Protein AF-0000000087149958 (afdb_homodimer)

Foldseek 3Di:
DDPPCVVPPVVPPVVCQVVVLVVCLVCQQVPFASQPDVPDDDPVCRNQPFAAELQPRHGDGGLQRLQQLQVCVVVVPQASYKYAQVSCVVQVKGQDPPDFFTKDKDKDWDQPDPPVPPVPPDPDDDVPVPPRRDIDIDMDMGTMDHCVRMPDGDPSSVPPRSHPPPVRHDPSSNVSSNVSNVVRVVVVVVVVD/DDPPCVVPPVVPPVVVLVVVLVVCQVCQQVPFAPQPDVPDDDPVCRNQPFAAELQPRHGDGGLQRLQQLQVCVVVVPQASYKYAQVSQVVQVKGQDPPDFFTKDKDKDWDQPDPPVPPVPPDPDDDVPVPPRRDIDIDMDMGTMDHCVRMPDGDPSSVPPRSHPPPVRHDPSSNVSSNVSNVVRVVVVVVPPD

Structure (mmCIF, N/CA/C/O backbone):
data_AF-0000000087149958-model_v1
#
loop_
_entity.id
_entity.type
_entity.pdbx_description
1 polymer 'DNA primase TraC'
#
loop_
_atom_site.group_PDB
_atom_site.id
_atom_site.type_symbol
_atom_site.label_atom_id
_atom_site.label_alt_id
_atom_site.label_comp_id
_atom_site.label_asym_id
_atom_site.label_entity_id
_atom_site.label_seq_id
_atom_site.pdbx_PDB_ins_code
_atom_site.Cartn_x
_atom_site.Cartn_y
_atom_site.Cartn_z
_atom_site.occupancy
_atom_site.B_iso_or_equiv
_atom_site.auth_seq_id
_atom_site.auth_comp_id
_atom_site.auth_asym_id
_atom_site.auth_atom_id
_atom_site.pdbx_PDB_model_num
ATOM 1 N N . MET A 1 1 ? -24.531 -36.5 31.828 1 30.78 1 MET A N 1
ATOM 2 C CA . MET A 1 1 ? -23.641 -35.406 32.219 1 30.78 1 MET A CA 1
ATOM 3 C C . MET A 1 1 ? -22.906 -34.844 31 1 30.78 1 MET A C 1
ATOM 5 O O . MET A 1 1 ? -22.047 -35.5 30.422 1 30.78 1 MET A O 1
ATOM 9 N N . SER A 1 2 ? -23.609 -33.938 30.047 1 30.09 2 SER A N 1
ATOM 10 C CA . SER A 1 2 ? -23.469 -33.531 28.656 1 30.09 2 SER A CA 1
ATOM 11 C C . SER A 1 2 ? -22.359 -32.5 28.5 1 30.09 2 SER A C 1
ATOM 13 O O . SER A 1 2 ? -22.359 -31.469 29.188 1 30.09 2 SER A O 1
ATOM 15 N N . CYS A 1 3 ? -21.078 -32.969 28.344 1 29.97 3 CYS A N 1
ATOM 16 C CA . CYS A 1 3 ? -19.891 -32.125 28.203 1 29.97 3 CYS A CA 1
ATOM 17 C C . CYS A 1 3 ? -20.094 -31.062 27.125 1 29.97 3 CYS A C 1
ATOM 19 O O . CYS A 1 3 ? -20.188 -31.391 25.938 1 29.97 3 CYS A O 1
ATOM 21 N N . ARG A 1 4 ? -20.797 -29.906 27.484 1 29.08 4 ARG A N 1
ATOM 22 C CA . ARG A 1 4 ? -21 -28.734 26.641 1 29.08 4 ARG A CA 1
ATOM 23 C C . ARG A 1 4 ? -19.656 -28.203 26.109 1 29.08 4 ARG A C 1
ATOM 25 O O . ARG A 1 4 ? -18.812 -27.75 26.875 1 29.08 4 ARG A O 1
ATOM 32 N N . GLN A 1 5 ? -19.141 -28.859 25.047 1 29 5 GLN A N 1
ATOM 33 C CA . GLN A 1 5 ? -17.938 -28.406 24.344 1 29 5 GLN A CA 1
ATOM 34 C C . GLN A 1 5 ? -18.031 -26.922 23.984 1 29 5 GLN A C 1
ATOM 36 O O . GLN A 1 5 ? -18.859 -26.531 23.172 1 29 5 GLN A O 1
ATOM 41 N N . THR A 1 6 ? -17.984 -25.969 25.016 1 30.03 6 THR A N 1
ATOM 42 C CA . THR A 1 6 ? -17.891 -24.516 24.969 1 30.03 6 THR A CA 1
ATOM 43 C C . THR A 1 6 ? -16.797 -24.078 24.016 1 30.03 6 THR A C 1
ATOM 45 O O . THR A 1 6 ? -16.391 -22.906 24.031 1 30.03 6 THR A O 1
ATOM 48 N N . HIS A 1 7 ? -16.156 -25.109 23.375 1 30.44 7 HIS A N 1
ATOM 49 C CA . HIS A 1 7 ? -14.922 -24.656 22.75 1 30.44 7 HIS A CA 1
ATOM 50 C C . HIS A 1 7 ? -15.195 -23.578 21.703 1 30.44 7 HIS A C 1
ATOM 52 O O . HIS A 1 7 ? -14.258 -23.047 21.094 1 30.44 7 HIS A O 1
ATOM 58 N N . SER A 1 8 ? -16.484 -23.625 21.125 1 30.33 8 SER A N 1
ATOM 59 C CA . SER A 1 8 ? -16.625 -23.141 19.75 1 30.33 8 SER A CA 1
ATOM 60 C C . SER A 1 8 ? -16.609 -21.609 19.688 1 30.33 8 SER A C 1
ATOM 62 O O . SER A 1 8 ? -16.656 -21.031 18.609 1 30.33 8 SER A O 1
ATOM 64 N N . ALA A 1 9 ? -17.031 -20.891 20.797 1 29.3 9 ALA A N 1
ATOM 65 C CA . ALA A 1 9 ? -17.359 -19.469 20.688 1 29.3 9 ALA A CA 1
ATOM 66 C C . ALA A 1 9 ? -16.109 -18.641 20.375 1 29.3 9 ALA A C 1
ATOM 68 O O . ALA A 1 9 ? -16.203 -17.594 19.75 1 29.3 9 ALA A O 1
ATOM 69 N N . ASP A 1 10 ? -15.141 -18.812 21.234 1 30.42 10 ASP A N 1
ATOM 70 C CA . ASP A 1 10 ? -13.992 -17.922 21.328 1 30.42 10 ASP A CA 1
ATOM 71 C C . ASP A 1 10 ? -13.219 -17.859 20.016 1 30.42 10 ASP A C 1
ATOM 73 O O . ASP A 1 10 ? -12.312 -17.047 19.859 1 30.42 10 ASP A O 1
ATOM 77 N N . LYS A 1 11 ? -13.227 -18.938 19.203 1 32.25 11 LYS A N 1
ATOM 78 C CA . LYS A 1 11 ? -12.57 -19.125 17.922 1 32.25 11 LYS A CA 1
ATOM 79 C C . LYS A 1 11 ? -13.07 -18.109 16.891 1 32.25 11 LYS A C 1
ATOM 81 O O . LYS A 1 11 ? -12.523 -18.016 15.789 1 32.25 11 LYS A O 1
ATOM 86 N N . SER A 1 12 ? -14.289 -17.594 17.031 1 29.42 12 SER A N 1
ATOM 87 C CA . SER A 1 12 ? -15.078 -16.828 16.062 1 29.42 12 SER A CA 1
ATOM 88 C C . SER A 1 12 ? -14.477 -15.453 15.82 1 29.42 12 SER A C 1
ATOM 90 O O . SER A 1 12 ? -14.445 -14.977 14.688 1 29.42 12 SER A O 1
ATOM 92 N N . ARG A 1 13 ? -14.422 -14.688 16.938 1 29.5 13 ARG A N 1
ATOM 93 C CA . ARG A 1 13 ? -14.188 -13.242 16.859 1 29.5 13 ARG A CA 1
ATOM 94 C C . ARG A 1 13 ? -12.781 -12.938 16.375 1 29.5 13 ARG A C 1
ATOM 96 O O . ARG A 1 13 ? -12.469 -11.797 16.031 1 29.5 13 ARG A O 1
ATOM 103 N N . ALA A 1 14 ? -11.828 -13.68 16.844 1 29.73 14 ALA A N 1
ATOM 104 C CA . ALA A 1 14 ? -10.414 -13.367 16.656 1 29.73 14 ALA A CA 1
ATOM 105 C C . ALA A 1 14 ? -10.047 -13.43 15.172 1 29.73 14 ALA A C 1
ATOM 107 O O . ALA A 1 14 ? -8.922 -13.078 14.789 1 29.73 14 ALA A O 1
ATOM 108 N N . THR A 1 15 ? -10.648 -14.227 14.273 1 33.66 15 THR A N 1
ATOM 109 C CA . THR A 1 15 ? -10.391 -14.547 12.875 1 33.66 15 THR A CA 1
ATOM 110 C C . THR A 1 15 ? -10.523 -13.305 12 1 33.66 15 THR A C 1
ATOM 112 O O . THR A 1 15 ? -10.047 -13.281 10.859 1 33.66 15 THR A O 1
ATOM 115 N N . LEU A 1 16 ? -11.422 -12.367 12.305 1 34.59 16 LEU A N 1
ATOM 116 C CA . LEU A 1 16 ? -11.828 -11.133 11.641 1 34.59 16 LEU A CA 1
ATOM 117 C C . LEU A 1 16 ? -10.703 -10.102 11.664 1 34.59 16 LEU A C 1
ATOM 119 O O . LEU A 1 16 ? -10.523 -9.344 10.703 1 34.59 16 LEU A O 1
ATOM 123 N N . TYR A 1 17 ? -9.969 -10.156 12.695 1 37.31 17 TYR A N 1
ATOM 124 C CA . TYR A 1 17 ? -8.984 -9.125 13.008 1 37.31 17 TYR A CA 1
ATOM 125 C C . TYR A 1 17 ? -7.824 -9.156 12.023 1 37.31 17 TYR A C 1
ATOM 127 O O . TYR A 1 17 ? -7.332 -8.109 11.602 1 37.31 17 TYR A O 1
ATOM 135 N N . GLU A 1 18 ? -7.148 -10.398 11.797 1 47.53 18 GLU A N 1
ATOM 136 C CA . GLU A 1 18 ? -5.914 -10.57 11.039 1 47.53 18 GLU A CA 1
ATOM 137 C C . GLU A 1 18 ? -6.129 -10.266 9.562 1 47.53 18 GLU A C 1
ATOM 139 O O . GLU A 1 18 ? -5.305 -9.594 8.938 1 47.53 18 GLU A O 1
ATOM 144 N N . ASP A 1 1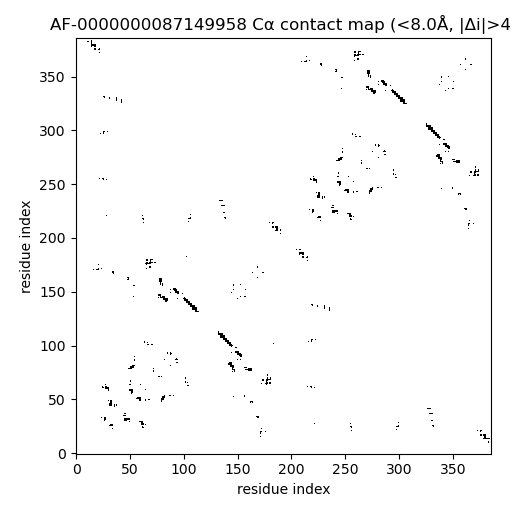9 ? -7.383 -10.641 8.938 1 61.59 19 ASP A N 1
ATOM 145 C CA . ASP A 1 19 ? -7.883 -10.219 7.637 1 61.59 19 ASP A CA 1
ATOM 146 C C . ASP A 1 19 ? -8.219 -8.734 7.637 1 61.59 19 ASP A C 1
ATOM 148 O O . ASP A 1 19 ? -8.047 -8.047 6.621 1 61.59 19 ASP A O 1
ATOM 152 N N . VAL A 1 20 ? -8.141 -8.43 8.852 1 73.38 20 VAL A N 1
ATOM 153 C CA . VAL A 1 20 ? -8.633 -7.062 8.914 1 73.38 20 VAL A CA 1
ATOM 154 C C . VAL A 1 20 ? -7.504 -6.086 8.602 1 73.38 20 VAL A C 1
ATOM 156 O O . VAL A 1 20 ? -7.699 -5.113 7.867 1 73.38 20 VAL A O 1
ATOM 159 N N . THR A 1 21 ? -6.289 -6.586 9.117 1 79.56 21 THR A N 1
ATOM 160 C CA . THR A 1 21 ? -5.16 -5.695 8.883 1 79.56 21 THR A CA 1
ATOM 161 C C . THR A 1 21 ? -4.812 -5.641 7.395 1 79.56 21 THR A C 1
ATOM 163 O O . THR A 1 21 ? -4.605 -4.559 6.84 1 79.56 21 THR A O 1
ATOM 166 N N . VAL A 1 22 ? -4.812 -6.762 6.855 1 81.75 22 VAL A N 1
ATOM 167 C CA . VAL A 1 22 ? -4.504 -6.84 5.434 1 81.75 22 VAL A CA 1
ATOM 168 C C . VAL A 1 22 ? -5.578 -6.117 4.629 1 81.75 22 VAL A C 1
ATOM 170 O O . VAL A 1 22 ? -5.273 -5.395 3.676 1 81.75 22 VAL A O 1
ATOM 173 N N . ARG A 1 23 ? -6.766 -6.273 5.055 1 83.19 23 ARG A N 1
ATOM 174 C CA . ARG A 1 23 ? -7.871 -5.598 4.383 1 83.19 23 ARG A CA 1
ATOM 175 C C . ARG A 1 23 ? -7.746 -4.082 4.512 1 83.19 23 ARG A C 1
ATOM 177 O O . ARG A 1 23 ? -7.918 -3.354 3.533 1 83.19 23 ARG A O 1
ATOM 184 N N . ILE A 1 24 ? -7.438 -3.654 5.676 1 83.94 24 ILE A N 1
ATOM 185 C CA . ILE A 1 24 ? -7.293 -2.227 5.934 1 83.94 24 ILE A CA 1
ATOM 186 C C . ILE A 1 24 ? -6.176 -1.652 5.066 1 83.94 24 ILE A C 1
ATOM 188 O O . ILE A 1 24 ? -6.352 -0.61 4.43 1 83.94 24 ILE A O 1
ATOM 192 N N . ILE A 1 25 ? -5.109 -2.355 5.055 1 86.88 25 ILE A N 1
ATOM 193 C CA . ILE A 1 25 ? -3.967 -1.879 4.285 1 86.88 25 ILE A CA 1
ATOM 194 C C . ILE A 1 25 ? -4.324 -1.844 2.801 1 86.88 25 ILE A C 1
ATOM 196 O O . ILE A 1 25 ? -4.02 -0.873 2.105 1 86.88 25 ILE A O 1
ATOM 200 N N . CYS A 1 26 ? -4.988 -2.84 2.373 1 86.44 26 CYS A N 1
ATOM 201 C CA . CYS A 1 26 ? -5.418 -2.873 0.979 1 86.44 26 CYS A CA 1
ATOM 202 C C . CYS A 1 26 ? -6.324 -1.687 0.659 1 86.44 26 CYS A C 1
ATOM 204 O O . CYS A 1 26 ? -6.16 -1.038 -0.375 1 86.44 26 CYS A O 1
ATOM 206 N N . GLU A 1 27 ? -7.23 -1.441 1.469 1 85.94 27 GLU A N 1
ATOM 207 C CA . GLU A 1 27 ? -8.148 -0.328 1.266 1 85.94 27 GLU A CA 1
ATOM 208 C C . GLU A 1 27 ? -7.414 1.008 1.275 1 85.94 27 GLU A C 1
ATOM 210 O O . GLU A 1 27 ? -7.617 1.843 0.392 1 85.94 27 GLU A O 1
ATOM 215 N N . LEU A 1 28 ? -6.52 1.175 2.17 1 86.56 28 LEU A N 1
ATOM 216 C CA . LEU A 1 28 ? -5.789 2.432 2.285 1 86.56 28 LEU A CA 1
ATOM 217 C C . LEU A 1 28 ? -4.887 2.646 1.074 1 86.56 28 LEU A C 1
ATOM 219 O O . LEU A 1 28 ? -4.727 3.777 0.609 1 86.56 28 LEU A O 1
ATOM 223 N N . GLU A 1 29 ? -4.289 1.562 0.607 1 87.31 29 GLU A N 1
ATOM 224 C CA . GLU A 1 29 ? -3.465 1.654 -0.593 1 87.31 29 GLU A CA 1
ATOM 225 C C . GLU A 1 29 ? -4.258 2.223 -1.766 1 87.31 29 GLU A C 1
ATOM 227 O O . GLU A 1 29 ? -3.697 2.895 -2.635 1 87.31 29 GLU A O 1
ATOM 232 N N . GLN A 1 30 ? -5.496 1.973 -1.716 1 81.06 30 GLN A N 1
ATOM 233 C CA . GLN A 1 30 ? -6.348 2.387 -2.826 1 81.06 30 GLN A CA 1
ATOM 234 C C . GLN A 1 30 ? -7.094 3.676 -2.496 1 81.06 30 GLN A C 1
ATOM 236 O O . GLN A 1 30 ? -8.016 4.062 -3.211 1 81.06 30 GLN A O 1
ATOM 241 N N . GLY A 1 31 ? -6.754 4.207 -1.377 1 78.69 31 GLY A N 1
ATOM 242 C CA . GLY A 1 31 ? -7.375 5.461 -0.977 1 78.69 31 GLY A CA 1
ATOM 243 C C . GLY A 1 31 ? -8.797 5.289 -0.484 1 78.69 31 GLY A C 1
ATOM 244 O O . GLY A 1 31 ? -9.609 6.211 -0.582 1 78.69 31 GLY A O 1
ATOM 245 N N . ILE A 1 32 ? -9.148 4.125 -0.085 1 77.19 32 ILE A N 1
ATOM 246 C CA . ILE A 1 32 ? -10.477 3.84 0.452 1 77.19 32 ILE A CA 1
ATOM 247 C C . I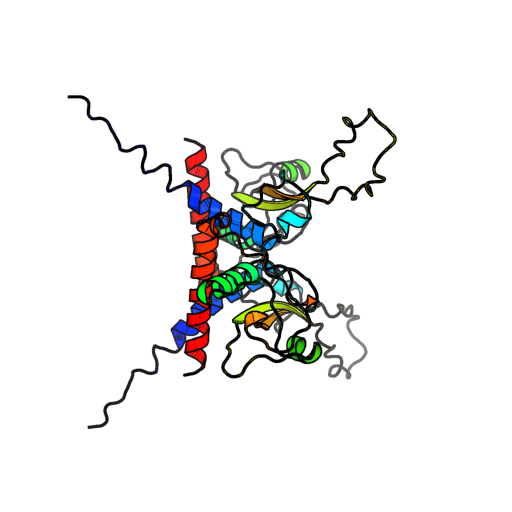LE A 1 32 ? -10.422 3.83 1.979 1 77.19 32 ILE A C 1
ATOM 249 O O . ILE A 1 32 ? -9.547 3.195 2.57 1 77.19 32 ILE A O 1
ATOM 253 N N . VAL A 1 33 ? -11.375 4.605 2.602 1 75.5 33 VAL A N 1
ATOM 254 C CA . VAL A 1 33 ? -11.445 4.602 4.059 1 75.5 33 VAL A CA 1
ATOM 255 C C . VAL A 1 33 ? -12.141 3.332 4.543 1 75.5 33 VAL A C 1
ATOM 257 O O . VAL A 1 33 ? -13.273 3.051 4.152 1 75.5 33 VAL A O 1
ATOM 260 N N . PRO A 1 34 ? -11.5 2.57 5.348 1 72.44 34 PRO A N 1
ATOM 261 C CA . PRO A 1 34 ? -11.984 1.238 5.719 1 72.44 34 PRO A CA 1
ATOM 262 C C . PRO A 1 34 ? -13.32 1.283 6.461 1 72.44 34 PRO A C 1
ATOM 264 O O . PRO A 1 34 ? -14.039 0.278 6.512 1 72.44 34 PRO A O 1
ATOM 267 N N . TRP A 1 35 ? -13.75 2.26 7.082 1 68.88 35 TRP A N 1
ATOM 268 C CA . TRP A 1 35 ? -14.953 2.223 7.906 1 68.88 35 TRP A CA 1
ATOM 269 C C . TRP A 1 35 ? -16.094 2.986 7.238 1 68.88 35 TRP A C 1
ATOM 271 O O . TRP A 1 35 ? -17.188 3.086 7.789 1 68.88 35 TRP A O 1
ATOM 281 N N . VAL A 1 36 ? -15.93 3.545 6.227 1 60.5 36 VAL A N 1
ATOM 282 C CA . VAL A 1 36 ? -17.031 4.215 5.543 1 60.5 36 VAL A CA 1
ATOM 283 C C . VAL A 1 36 ? -17.719 3.234 4.598 1 60.5 36 VAL A C 1
ATOM 285 O O . VAL A 1 36 ? -17.062 2.574 3.789 1 60.5 36 VAL A O 1
ATOM 288 N N . ARG A 1 37 ? -18.781 2.605 5.152 1 54.12 37 ARG A N 1
ATOM 289 C CA . ARG A 1 37 ? -19.531 1.752 4.246 1 54.12 37 ARG A CA 1
ATOM 290 C C . ARG A 1 37 ? -19.984 2.525 3.01 1 54.12 37 ARG A C 1
ATOM 292 O O . ARG A 1 37 ? -20.469 3.648 3.117 1 54.12 37 ARG A O 1
ATOM 299 N N . PRO A 1 38 ? -19.516 1.938 1.794 1 50.22 38 PRO A N 1
ATOM 300 C CA . PRO A 1 38 ? -19.828 2.602 0.526 1 50.22 38 PRO A CA 1
ATOM 301 C C . PRO A 1 38 ? -21.281 3.051 0.44 1 50.22 38 PRO A C 1
ATOM 303 O O . PRO A 1 38 ? -21.609 3.939 -0.35 1 50.22 38 PRO A O 1
ATOM 306 N N . TRP A 1 39 ? -22.141 2.148 0.9 1 45.81 39 TRP A N 1
ATOM 307 C CA . TRP A 1 39 ? -23.516 2.412 0.518 1 45.81 39 TRP A CA 1
ATOM 308 C C . TRP A 1 39 ? -24.047 3.664 1.212 1 45.81 39 TRP A C 1
ATOM 310 O O . TRP A 1 39 ? -25.188 4.07 0.989 1 45.81 39 TRP A O 1
ATOM 320 N N . GLY A 1 40 ? -23.344 3.959 2.271 1 44.5 40 GLY A N 1
ATOM 321 C CA . GLY A 1 40 ? -24.016 5.125 2.816 1 44.5 40 GLY A CA 1
ATOM 322 C C . GLY A 1 40 ? -23.984 6.32 1.881 1 44.5 40 GLY A C 1
ATOM 323 O O . GLY A 1 40 ? -23.391 6.262 0.808 1 44.5 40 GLY A O 1
ATOM 324 N N . SER A 1 41 ? -24.406 7.617 2.35 1 42.59 41 SER A N 1
ATOM 325 C CA . SER A 1 41 ? -24.703 8.812 1.565 1 42.59 41 SER A CA 1
ATOM 326 C C . SER A 1 41 ? -23.562 9.156 0.624 1 42.59 41 SER A C 1
ATOM 328 O O . SER A 1 41 ? -22.484 8.562 0.709 1 42.59 41 SER A O 1
ATOM 330 N N . GLY A 1 42 ? -23.375 10.477 0.103 1 39.28 42 GLY A N 1
ATOM 331 C CA . GLY A 1 42 ? -22.672 11.164 -0.977 1 39.28 42 GLY A CA 1
ATOM 332 C C . GLY A 1 42 ? -21.188 10.93 -0.975 1 39.28 42 GLY A C 1
ATOM 333 O O . GLY A 1 42 ? -20.609 10.516 0.039 1 39.28 42 GLY A O 1
ATOM 334 N N . LYS A 1 43 ? -20.531 10.547 -2.23 1 45.53 43 LYS A N 1
ATOM 335 C CA . LYS A 1 43 ? -19.125 10.508 -2.609 1 45.53 43 LYS A CA 1
ATOM 336 C C . LYS A 1 43 ? -18.266 11.273 -1.607 1 45.53 43 LYS A C 1
ATOM 338 O O . LYS A 1 43 ? -17.094 10.922 -1.385 1 45.53 43 LYS A O 1
ATOM 343 N N . GLU A 1 44 ? -18.703 12.406 -1.284 1 45.59 44 GLU A N 1
ATOM 344 C CA . GLU A 1 44 ? -18 13.352 -0.425 1 45.59 44 GLU A CA 1
ATOM 345 C C . GLU A 1 44 ? -17.672 12.727 0.93 1 45.59 44 GLU A C 1
ATOM 347 O O . GLU A 1 44 ? -16.75 13.164 1.613 1 45.59 44 GLU A O 1
ATOM 352 N N . GLU A 1 45 ? -18.281 11.562 1.13 1 47.06 45 GLU A N 1
ATOM 353 C CA . GLU A 1 45 ? -18.141 11.047 2.488 1 47.06 45 GLU A CA 1
ATOM 354 C C . GLU A 1 45 ? -16.953 10.086 2.594 1 47.06 45 GLU A C 1
ATOM 356 O O . GLU A 1 45 ? -16.391 9.906 3.672 1 47.06 45 GLU A O 1
ATOM 361 N N . SER A 1 46 ? -16.656 9.359 1.415 1 49.34 46 SER A N 1
ATOM 362 C CA . SER A 1 46 ? -15.578 8.375 1.512 1 49.34 46 SER A CA 1
ATOM 363 C C . SER A 1 46 ? -14.234 9.047 1.76 1 49.34 46 SER A C 1
ATOM 365 O O . SER A 1 46 ? -13.336 8.453 2.363 1 49.34 46 SER A O 1
ATOM 367 N N . ALA A 1 47 ? -14.086 10.203 1.081 1 53.91 47 ALA A N 1
ATOM 368 C CA . ALA A 1 47 ? -12.836 10.938 1.245 1 53.91 47 ALA A CA 1
ATOM 369 C C . ALA A 1 47 ? -12.805 11.68 2.58 1 53.91 47 ALA A C 1
ATOM 371 O O . ALA A 1 47 ? -11.82 12.336 2.91 1 53.91 47 ALA A O 1
ATOM 372 N N . ILE A 1 48 ? -13.945 11.406 3.215 1 58.34 48 ILE A N 1
ATOM 373 C CA . ILE A 1 48 ? -13.984 12.094 4.504 1 58.34 48 ILE A CA 1
ATOM 374 C C . ILE A 1 48 ? -13.055 11.398 5.488 1 58.34 48 ILE A C 1
ATOM 376 O O . ILE A 1 48 ? -13.125 10.18 5.668 1 58.34 48 ILE A O 1
ATOM 380 N N . GLY A 1 49 ? -11.914 12.008 5.668 1 73.25 49 GLY A N 1
ATOM 381 C CA . GLY A 1 49 ? -11.094 11.555 6.781 1 73.25 49 GLY A CA 1
ATOM 382 C C . GLY A 1 49 ? -9.68 11.172 6.367 1 73.25 49 GLY A C 1
ATOM 383 O O . GLY A 1 49 ? -8.844 10.859 7.219 1 73.25 49 GLY A O 1
ATOM 384 N N . LEU A 1 50 ? -9.453 11.219 5.023 1 84.69 50 LEU A N 1
ATOM 385 C CA . LEU A 1 50 ? -8.086 10.914 4.617 1 84.69 50 LEU A CA 1
ATOM 386 C C . LEU A 1 50 ? -7.211 12.156 4.66 1 84.69 50 LEU A C 1
ATOM 388 O O . LEU A 1 50 ? -7.676 13.258 4.355 1 84.69 50 LEU A O 1
ATOM 392 N N . PRO A 1 51 ? -5.961 11.938 5.039 1 91.25 51 PRO A N 1
ATOM 393 C CA . PRO A 1 51 ? -5.051 13.078 4.93 1 91.25 51 PRO A CA 1
ATOM 394 C C . PRO A 1 51 ? -4.91 13.586 3.498 1 91.25 51 PRO A C 1
ATOM 396 O O . PRO A 1 51 ? -4.906 12.797 2.555 1 91.25 51 PRO A O 1
ATOM 399 N N . ARG A 1 52 ? -4.824 14.945 3.422 1 92.38 52 ARG A N 1
ATOM 400 C CA . ARG A 1 52 ? -4.73 15.602 2.121 1 92.38 52 ARG A CA 1
ATOM 401 C C . ARG A 1 52 ? -3.672 16.703 2.135 1 92.38 52 ARG A C 1
ATOM 403 O O . ARG A 1 52 ? -3.395 17.281 3.182 1 92.38 52 ARG A O 1
ATOM 410 N N . ASN A 1 53 ? -3.16 16.844 0.978 1 94.38 53 ASN A N 1
ATOM 411 C CA . ASN A 1 53 ? -2.309 18.016 0.81 1 94.38 53 ASN A CA 1
ATOM 412 C C . ASN A 1 53 ? -3.133 19.297 0.697 1 94.38 53 ASN A C 1
ATOM 414 O O . ASN A 1 53 ? -4.008 19.406 -0.166 1 94.38 53 ASN A O 1
ATOM 418 N N . ALA A 1 54 ? -2.863 20.234 1.478 1 93.69 54 ALA A N 1
ATOM 419 C CA . ALA A 1 54 ? -3.664 21.453 1.553 1 93.69 54 ALA A CA 1
ATOM 420 C C . ALA A 1 54 ? -3.432 22.344 0.331 1 93.69 54 ALA A C 1
ATOM 422 O O . ALA A 1 54 ? -4.312 23.109 -0.062 1 93.69 54 ALA A O 1
ATOM 423 N N . ALA A 1 55 ? -2.266 22.312 -0.219 1 93.94 55 ALA A N 1
ATOM 424 C CA . ALA A 1 55 ? -1.937 23.156 -1.36 1 93.94 55 ALA A CA 1
ATOM 425 C C . ALA A 1 55 ? -2.562 22.625 -2.645 1 93.94 55 ALA A C 1
ATOM 427 O O . ALA A 1 55 ? -3.061 23.391 -3.469 1 93.94 55 ALA A O 1
ATOM 428 N N . THR A 1 56 ? -2.629 21.297 -2.797 1 92.12 56 THR A N 1
ATOM 429 C CA . THR A 1 56 ? -3.059 20.703 -4.059 1 92.12 56 THR A CA 1
ATOM 430 C C . THR A 1 56 ? -4.441 20.078 -3.918 1 92.12 56 THR A C 1
ATOM 432 O O . THR A 1 56 ? -5.121 19.828 -4.918 1 92.12 56 THR A O 1
ATOM 435 N N . GLY A 1 57 ? -4.832 19.703 -2.707 1 89.5 57 GLY A N 1
ATOM 436 C CA . GLY A 1 57 ? -6.09 19.016 -2.471 1 89.5 57 GLY A CA 1
ATOM 437 C C . GLY A 1 57 ? -5.996 17.516 -2.662 1 89.5 57 GLY A C 1
ATOM 438 O O . GLY A 1 57 ? -6.953 16.781 -2.396 1 89.5 57 GLY A O 1
ATOM 439 N N . ARG A 1 58 ? -4.863 17.016 -3.031 1 88.94 58 ARG A N 1
ATOM 440 C CA . ARG A 1 58 ? -4.691 15.594 -3.322 1 88.94 58 ARG A CA 1
ATOM 441 C C . ARG A 1 58 ? -4.652 14.773 -2.037 1 88.94 58 ARG A C 1
ATOM 443 O O . ARG A 1 58 ? -4.023 15.172 -1.056 1 88.94 58 ARG A O 1
ATOM 450 N N . SER A 1 59 ? -5.316 13.602 -2.049 1 89.5 59 SER A N 1
ATOM 451 C CA . SER A 1 59 ? -5.281 12.68 -0.914 1 89.5 59 SER A CA 1
ATOM 452 C C . SER A 1 59 ? -3.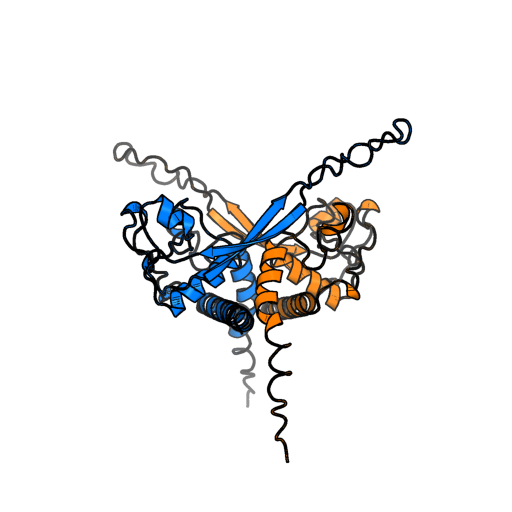984 11.883 -0.891 1 89.5 59 SER A C 1
ATOM 454 O O . SER A 1 59 ? -3.469 11.492 -1.941 1 89.5 59 SER A O 1
ATOM 456 N N . TYR A 1 60 ? -3.531 11.703 0.305 1 91.12 60 TYR A N 1
ATOM 457 C CA . TYR A 1 60 ? -2.414 10.781 0.463 1 91.12 60 TYR A CA 1
ATOM 458 C C . TYR A 1 60 ? -2.887 9.336 0.382 1 91.12 60 TYR A C 1
ATOM 460 O O . TYR A 1 60 ? -4.078 9.055 0.539 1 91.12 60 TYR A O 1
ATOM 468 N N . SER A 1 61 ? -2 8.398 0.123 1 86.88 61 SER A N 1
ATOM 469 C CA . SER A 1 61 ? -2.393 7 -0.041 1 86.88 61 SER A CA 1
ATOM 470 C C . SER A 1 61 ? -1.412 6.066 0.661 1 86.88 61 SER A C 1
ATOM 472 O O . SER A 1 61 ? -0.321 6.484 1.054 1 86.88 61 SER A O 1
ATOM 474 N N . GLY A 1 62 ? -1.948 4.855 0.882 1 88.06 62 GLY A N 1
ATOM 475 C CA . GLY A 1 62 ? -1.098 3.781 1.364 1 88.06 62 GLY A CA 1
ATOM 476 C C . GLY A 1 62 ? -0.526 4.047 2.744 1 88.06 62 GLY A C 1
ATOM 477 O O . GLY A 1 62 ? -1.244 4.48 3.646 1 88.06 62 GLY A O 1
ATOM 478 N N . ILE A 1 63 ? 0.779 3.814 2.807 1 89.94 63 ILE A N 1
ATOM 479 C CA . ILE A 1 63 ? 1.457 3.877 4.098 1 89.94 63 ILE A CA 1
ATOM 480 C C . ILE A 1 63 ? 1.497 5.32 4.59 1 89.94 63 ILE A C 1
ATOM 482 O O . ILE A 1 63 ? 1.545 5.57 5.797 1 89.94 63 ILE A O 1
ATOM 486 N N . ASN A 1 64 ? 1.465 6.242 3.672 1 92.12 64 ASN A N 1
ATOM 487 C CA . ASN A 1 64 ? 1.476 7.648 4.062 1 92.12 64 ASN A CA 1
ATOM 488 C C . ASN A 1 64 ? 0.264 8 4.922 1 92.12 64 ASN A C 1
ATOM 490 O O . ASN A 1 64 ? 0.358 8.836 5.82 1 92.12 64 ASN A O 1
ATOM 494 N N . ILE A 1 65 ? -0.872 7.398 4.648 1 91.12 65 ILE A N 1
ATOM 495 C CA . ILE A 1 65 ? -2.072 7.633 5.445 1 91.12 65 ILE A CA 1
ATOM 496 C C . ILE A 1 65 ? -1.821 7.211 6.891 1 91.12 65 ILE A C 1
ATOM 498 O O . ILE A 1 65 ? -2.131 7.953 7.824 1 91.12 65 ILE A O 1
ATOM 502 N N . LEU A 1 66 ? -1.24 6.074 7.078 1 88.62 66 LEU A N 1
ATOM 503 C CA . LEU A 1 66 ? -0.978 5.562 8.422 1 88.62 66 LEU A CA 1
ATOM 504 C C . LEU A 1 66 ? 0.022 6.449 9.156 1 88.62 66 LEU A C 1
ATOM 506 O O . LEU A 1 66 ? -0.149 6.734 10.344 1 88.62 66 LEU A O 1
ATOM 510 N N . ILE A 1 67 ? 1.04 6.918 8.492 1 90.88 67 ILE A N 1
ATOM 511 C CA . ILE A 1 67 ? 2.033 7.809 9.078 1 90.88 67 ILE A CA 1
ATOM 512 C C . ILE A 1 67 ? 1.359 9.102 9.547 1 90.88 67 ILE A C 1
ATOM 514 O O . ILE A 1 67 ? 1.524 9.516 10.695 1 90.88 67 ILE A O 1
ATOM 518 N N . LEU A 1 68 ? 0.59 9.625 8.695 1 93.12 68 LEU A N 1
ATOM 519 C CA . LEU A 1 68 ? -0.008 10.93 8.961 1 93.12 68 LEU A CA 1
ATOM 520 C C . LEU A 1 68 ? -1.096 10.82 10.023 1 93.12 68 LEU A C 1
ATOM 522 O O . LEU A 1 68 ? -1.233 11.703 10.875 1 93.12 68 LEU A O 1
ATOM 526 N N . TRP A 1 69 ? -1.89 9.766 9.969 1 89.19 69 TRP A N 1
ATOM 527 C CA . TRP A 1 69 ? -2.855 9.516 11.031 1 89.19 69 TRP A CA 1
ATOM 528 C C . TRP A 1 69 ? -2.152 9.352 12.375 1 89.19 69 TRP A C 1
ATOM 530 O O . TRP A 1 69 ? -2.604 9.891 13.391 1 89.19 69 TRP A O 1
ATOM 540 N N . GLY A 1 70 ? -1.073 8.594 12.391 1 89.06 70 GLY A N 1
ATOM 541 C CA . GLY A 1 70 ? -0.311 8.445 13.617 1 89.06 70 GLY A CA 1
ATOM 542 C C . GLY A 1 70 ? 0.133 9.766 14.211 1 89.06 70 GLY A C 1
ATOM 543 O O . GLY A 1 70 ? -0.016 10 15.414 1 89.06 70 GLY A O 1
ATOM 544 N N . ARG A 1 71 ? 0.703 10.562 13.359 1 91.56 71 ARG A N 1
ATOM 545 C CA . ARG A 1 71 ? 1.151 11.883 13.805 1 91.56 71 ARG A CA 1
ATOM 546 C C . ARG A 1 71 ? -0.027 12.734 14.25 1 91.56 71 ARG A C 1
ATOM 548 O O . ARG A 1 71 ? 0.068 13.461 15.242 1 91.56 71 ARG A O 1
ATOM 555 N N . LEU A 1 72 ? -1.047 12.68 13.484 1 91.12 72 LEU A N 1
ATOM 556 C CA . LEU A 1 72 ? -2.254 13.43 13.82 1 91.12 72 LEU A CA 1
ATOM 557 C C . LEU A 1 72 ? -2.758 13.062 15.211 1 91.12 72 LEU A C 1
ATOM 559 O O . LEU A 1 72 ? -3.039 13.945 16.031 1 91.12 72 LEU A O 1
ATOM 563 N N . PHE A 1 73 ? -2.811 11.805 15.531 1 85.38 73 PHE A N 1
ATOM 564 C CA . PHE A 1 73 ? -3.295 11.32 16.828 1 85.38 73 PHE A CA 1
ATOM 565 C C . PHE A 1 73 ? -2.312 11.664 17.938 1 85.38 73 PHE A C 1
ATOM 567 O O . PHE A 1 73 ? -2.721 12.094 19.016 1 85.38 73 PHE A O 1
ATOM 574 N N . ASP A 1 74 ? -1.173 11.438 17.641 1 88.56 74 ASP A N 1
ATOM 575 C CA . ASP A 1 74 ? -0.126 11.68 18.625 1 88.56 74 ASP A CA 1
ATOM 576 C C . ASP A 1 74 ? -0.099 13.141 19.062 1 88.56 74 ASP A C 1
ATOM 578 O O . ASP A 1 74 ? 0.044 13.445 20.25 1 88.56 74 ASP A O 1
ATOM 582 N N . ALA A 1 75 ? -0.261 14.07 18.094 1 92 75 ALA A N 1
ATOM 583 C CA . ALA A 1 75 ? -0.142 15.5 18.375 1 92 75 ALA A CA 1
ATOM 584 C C . ALA A 1 75 ? -1.507 16.125 18.672 1 92 75 ALA A C 1
ATOM 586 O O . ALA A 1 75 ? -1.592 17.25 19.156 1 92 75 ALA A O 1
ATOM 587 N N . GLY A 1 76 ? -2.58 15.422 18.297 1 89.44 76 GLY A N 1
ATOM 588 C CA . GLY A 1 76 ? -3.924 15.938 18.5 1 89.44 76 GLY A CA 1
ATOM 589 C C . GLY A 1 76 ? -4.289 17.062 17.547 1 89.44 76 GLY A C 1
ATOM 590 O O . GLY A 1 76 ? -4.902 18.047 17.938 1 89.44 76 GLY A O 1
ATOM 591 N N . TYR A 1 77 ? -3.883 16.906 16.312 1 91 77 TYR A N 1
ATOM 592 C CA . TYR A 1 77 ? -4.195 17.938 15.328 1 91 77 TYR A CA 1
ATOM 593 C C . TYR A 1 77 ? -5.668 17.891 14.945 1 91 77 TYR A C 1
ATOM 595 O O . TYR A 1 77 ? -6.258 16.828 14.82 1 91 77 TYR A O 1
ATOM 603 N N . PRO A 1 78 ? -6.258 19.047 14.57 1 86.69 78 PRO A N 1
ATOM 604 C CA . PRO A 1 78 ? -7.695 19.109 14.289 1 86.69 78 PRO A CA 1
ATOM 605 C C . PRO A 1 78 ? -8.016 18.844 12.82 1 86.69 78 PRO A C 1
ATOM 607 O O . PRO A 1 78 ? -9.18 18.641 12.461 1 86.69 78 PRO A O 1
ATOM 610 N N . SER A 1 79 ? -7.004 18.922 12.008 1 87.75 79 SER A N 1
ATOM 611 C CA . SER A 1 79 ? -7.242 18.859 10.57 1 87.75 79 SER A CA 1
ATOM 612 C C . SER A 1 79 ? -6.395 17.766 9.914 1 87.75 79 SER A C 1
ATOM 614 O O . SER A 1 79 ? -5.301 17.453 10.391 1 87.75 79 SER A O 1
ATOM 616 N N . GLN A 1 80 ? -6.926 17.25 8.773 1 90.56 80 GLN A N 1
ATOM 617 C CA . GLN A 1 80 ? -6.215 16.25 7.996 1 90.56 80 GLN A CA 1
ATOM 618 C C . GLN A 1 80 ? -5.414 16.891 6.867 1 90.56 80 GLN A C 1
ATOM 620 O O . GLN A 1 80 ? -5.07 16.219 5.887 1 90.56 80 GLN A O 1
ATOM 625 N N . HIS A 1 81 ? -5.172 18.141 6.992 1 93.44 81 HIS A N 1
ATOM 626 C CA . HIS A 1 81 ? -4.504 18.875 5.926 1 93.44 81 HIS A CA 1
ATOM 627 C C . HIS A 1 81 ? -3.023 19.078 6.227 1 93.44 81 HIS A C 1
ATOM 629 O O . HIS A 1 81 ? -2.662 19.5 7.324 1 93.44 81 HIS A O 1
ATOM 635 N N . TRP A 1 82 ? -2.25 18.75 5.246 1 96.31 82 TRP A N 1
ATOM 636 C CA . TRP A 1 82 ? -0.797 18.766 5.375 1 96.31 82 TRP A CA 1
ATOM 637 C C . TRP A 1 82 ? -0.16 19.547 4.227 1 96.31 82 TRP A C 1
ATOM 639 O O . TRP A 1 82 ? -0.764 19.688 3.16 1 96.31 82 TRP A O 1
ATOM 649 N N . LEU A 1 83 ? 1.046 20.031 4.438 1 96.88 83 LEU A N 1
ATOM 650 C CA . LEU A 1 83 ? 1.786 20.703 3.377 1 96.88 83 LEU A CA 1
ATOM 651 C C . LEU A 1 83 ? 3.285 20.688 3.658 1 96.88 83 LEU A C 1
ATOM 653 O O . LEU A 1 83 ? 3.703 20.453 4.797 1 96.88 83 LEU A O 1
ATOM 657 N N . THR A 1 84 ? 4.074 20.797 2.604 1 97.38 84 THR A N 1
ATOM 658 C CA . THR A 1 84 ? 5.512 20.953 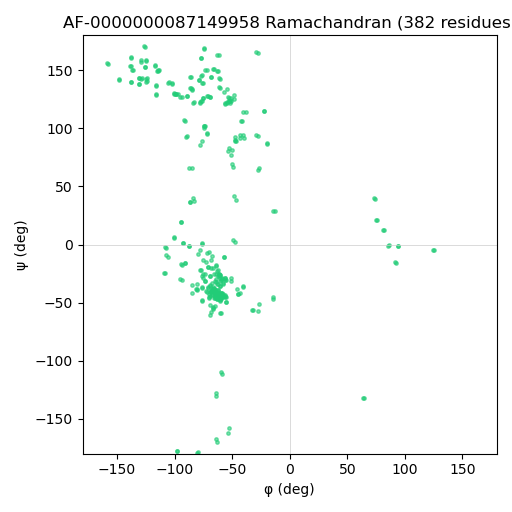2.793 1 97.38 84 THR A CA 1
ATOM 659 C C . THR A 1 84 ? 5.84 22.359 3.273 1 97.38 84 THR A C 1
ATOM 661 O O . THR A 1 84 ? 4.996 23.266 3.215 1 97.38 84 THR A O 1
ATOM 664 N N . PHE A 1 85 ? 7.133 22.531 3.715 1 98 85 PHE A N 1
ATOM 665 C CA . PHE A 1 85 ? 7.59 23.859 4.129 1 98 85 PHE A CA 1
ATOM 666 C C . PHE A 1 85 ? 7.473 24.859 2.984 1 98 85 PHE A C 1
ATOM 668 O O . PHE A 1 85 ? 6.965 25.969 3.17 1 98 85 PHE A O 1
ATOM 675 N N . ARG A 1 86 ? 7.871 24.406 1.802 1 97.69 86 ARG A N 1
ATOM 676 C CA . ARG A 1 86 ? 7.836 25.266 0.622 1 97.69 86 ARG A CA 1
ATOM 677 C C . ARG A 1 86 ? 6.402 25.641 0.252 1 97.69 86 ARG A C 1
ATOM 679 O O . ARG A 1 86 ? 6.129 26.766 -0.141 1 97.69 86 ARG A O 1
ATOM 686 N N . GLN A 1 87 ? 5.531 24.719 0.354 1 97.12 87 GLN A N 1
ATOM 687 C CA . GLN A 1 87 ? 4.133 24.969 0.036 1 97.12 87 GLN A CA 1
ATOM 688 C C . GLN A 1 87 ? 3.521 25.984 1 1 97.12 87 GLN A C 1
ATOM 690 O O . GLN A 1 87 ? 2.76 26.859 0.588 1 97.12 87 GLN A O 1
ATOM 695 N N . ALA A 1 88 ? 3.834 25.844 2.324 1 97.56 88 ALA A N 1
ATOM 696 C CA . ALA A 1 88 ? 3.359 26.828 3.299 1 97.56 88 ALA A CA 1
ATOM 697 C C . ALA A 1 88 ? 3.834 28.234 2.938 1 97.56 88 ALA A C 1
ATOM 699 O O . ALA A 1 88 ? 3.043 29.172 2.932 1 97.56 88 ALA A O 1
ATOM 700 N N . ALA A 1 89 ? 5.074 28.312 2.594 1 97.75 89 ALA A N 1
ATOM 701 C CA . ALA A 1 89 ? 5.656 29.609 2.219 1 97.75 89 ALA A CA 1
ATOM 702 C C . ALA A 1 89 ? 5 30.156 0.958 1 97.75 89 ALA A C 1
ATOM 704 O O . ALA A 1 89 ? 4.656 31.344 0.898 1 97.75 89 ALA A O 1
ATOM 705 N N . ALA A 1 90 ? 4.816 29.328 -0.019 1 97.62 90 ALA A N 1
ATOM 706 C CA . ALA A 1 90 ? 4.23 29.734 -1.294 1 97.62 90 ALA A CA 1
ATOM 707 C C . ALA A 1 90 ? 2.803 30.25 -1.103 1 97.62 90 ALA A C 1
ATOM 709 O O . ALA A 1 90 ? 2.338 31.109 -1.854 1 97.62 90 ALA A O 1
ATOM 710 N N . LEU A 1 91 ? 2.146 29.828 -0.098 1 96.38 91 LEU A N 1
ATOM 711 C CA . LEU A 1 91 ? 0.766 30.219 0.176 1 96.38 91 LEU A CA 1
ATOM 712 C C . LEU A 1 91 ? 0.716 31.438 1.102 1 96.38 91 LEU A C 1
ATOM 714 O O . LEU A 1 91 ? -0.365 31.859 1.508 1 96.38 91 LEU A O 1
ATOM 718 N N . GLY A 1 92 ? 1.946 31.953 1.479 1 96.62 92 GLY A N 1
ATOM 719 C CA . GLY A 1 92 ? 2.023 33.156 2.301 1 96.62 92 GLY A CA 1
ATOM 720 C C . GLY A 1 92 ? 2.125 32.844 3.783 1 96.62 92 GLY A C 1
ATOM 721 O O . GLY A 1 92 ? 2.127 33.781 4.609 1 96.62 92 GLY A O 1
ATOM 722 N N . GLY A 1 93 ? 2.105 31.562 4.113 1 97.69 93 GLY A N 1
ATOM 723 C CA . GLY A 1 93 ? 2.236 31.156 5.504 1 97.69 93 GLY A CA 1
ATOM 724 C C . GLY A 1 93 ? 3.648 30.75 5.879 1 97.69 93 GLY A C 1
ATOM 725 O O . GLY A 1 93 ? 4.582 30.938 5.098 1 97.69 93 GLY A O 1
ATOM 726 N N . THR A 1 94 ? 3.74 30.328 7.176 1 97.56 94 THR A N 1
ATOM 727 C CA . THR A 1 94 ? 5.031 29.859 7.668 1 97.56 94 THR A CA 1
ATOM 728 C C . THR A 1 94 ? 4.852 28.766 8.719 1 97.56 94 THR A C 1
ATOM 730 O O . THR A 1 94 ? 3.92 28.812 9.523 1 97.56 94 THR A O 1
ATOM 733 N N . VAL A 1 95 ? 5.781 27.75 8.641 1 98.19 95 VAL A N 1
ATOM 734 C CA . VAL A 1 95 ? 5.84 26.781 9.727 1 98.19 95 VAL A CA 1
ATOM 735 C C . VAL A 1 95 ? 6.426 27.438 10.977 1 98.19 95 VAL A C 1
ATOM 737 O O . VAL A 1 95 ? 7.48 28.078 10.914 1 98.19 95 VAL A O 1
ATOM 740 N N . ARG A 1 96 ? 5.762 27.328 12.055 1 98.25 96 ARG A N 1
ATOM 741 C CA . ARG A 1 96 ? 6.227 27.984 13.273 1 98.25 96 ARG A CA 1
ATOM 742 C C . ARG A 1 96 ? 7.582 27.422 13.703 1 98.25 96 ARG A C 1
ATOM 744 O O . ARG A 1 96 ? 7.844 26.234 13.555 1 98.25 96 ARG A O 1
ATOM 751 N N . LYS A 1 97 ? 8.32 28.266 14.312 1 97.06 97 LYS A N 1
ATOM 752 C CA . LYS A 1 97 ? 9.633 27.875 14.812 1 97.06 97 LYS A CA 1
ATOM 753 C C . LYS A 1 97 ? 9.523 26.75 15.836 1 97.06 97 LYS A C 1
ATOM 755 O O . LYS A 1 97 ? 8.656 26.781 16.703 1 97.06 97 LYS A O 1
ATOM 760 N N . GLY A 1 98 ? 10.359 25.75 15.727 1 96.62 98 GLY A N 1
ATOM 761 C CA . GLY A 1 98 ? 10.406 24.656 16.688 1 96.62 98 GLY A CA 1
ATOM 762 C C . GLY A 1 98 ? 9.516 23.484 16.312 1 96.62 98 GLY A C 1
ATOM 763 O O . GLY A 1 98 ? 9.602 22.422 16.922 1 96.62 98 GLY A O 1
ATOM 764 N N . GLU A 1 99 ? 8.633 23.781 15.383 1 97.56 99 GLU A N 1
ATOM 765 C CA . GLU A 1 99 ? 7.77 22.703 14.922 1 97.56 99 GLU A CA 1
ATOM 766 C C . GLU A 1 99 ? 8.562 21.656 14.148 1 97.56 99 GLU A C 1
ATOM 768 O O . GLU A 1 99 ? 9.477 22 13.398 1 97.56 99 GLU A O 1
ATOM 773 N N . HIS A 1 100 ? 8.164 20.344 14.32 1 95.38 100 HIS A N 1
ATOM 774 C CA . HIS A 1 100 ? 8.797 19.234 13.617 1 95.38 100 HIS A CA 1
ATOM 775 C C . HIS A 1 100 ? 7.812 18.531 12.672 1 95.38 100 HIS A C 1
ATOM 777 O O . HIS A 1 100 ? 6.695 18.203 13.07 1 95.38 100 HIS A O 1
ATOM 783 N N . GLY A 1 101 ? 8.234 18.406 11.539 1 95.81 101 GLY A N 1
ATOM 784 C CA . GLY A 1 101 ? 7.422 17.719 10.555 1 95.81 101 GLY A CA 1
ATOM 785 C C . GLY A 1 101 ? 7.496 16.219 10.664 1 95.81 101 GLY A C 1
ATOM 786 O O . GLY A 1 101 ? 8.148 15.68 11.562 1 95.81 101 GLY A O 1
ATOM 787 N N . VAL A 1 102 ? 6.785 15.586 9.766 1 92.81 102 VAL A N 1
ATOM 788 C CA . VAL A 1 102 ? 6.82 14.125 9.68 1 92.81 102 VAL A CA 1
ATOM 789 C C . VAL A 1 102 ? 7.203 13.703 8.266 1 92.81 102 VAL A C 1
ATOM 791 O O . VAL A 1 102 ? 6.777 14.328 7.285 1 92.81 102 VAL A O 1
ATOM 794 N N . GLY A 1 103 ? 7.969 12.664 8.188 1 91.56 103 GLY A N 1
ATOM 795 C CA . GLY A 1 103 ? 8.438 12.18 6.898 1 91.56 103 GLY A CA 1
ATOM 796 C C . GLY A 1 103 ? 7.453 11.242 6.227 1 91.56 103 GLY A C 1
ATOM 797 O O . GLY A 1 103 ? 6.891 10.352 6.871 1 91.56 103 GLY A O 1
ATOM 798 N N . ILE A 1 104 ? 7.234 11.469 4.91 1 91.56 104 ILE A N 1
ATOM 799 C CA . ILE A 1 104 ? 6.453 10.562 4.074 1 91.56 104 ILE A CA 1
ATOM 800 C C . ILE A 1 104 ? 7.27 10.156 2.848 1 91.56 104 ILE A C 1
ATOM 802 O O . ILE A 1 104 ? 8.391 10.641 2.654 1 91.56 104 ILE A O 1
ATOM 806 N N . CYS A 1 105 ? 6.742 9.172 2.109 1 88.31 105 CYS A N 1
ATOM 807 C CA . CYS A 1 105 ? 7.523 8.672 0.986 1 88.31 105 CYS A CA 1
ATOM 808 C C . CYS A 1 105 ? 6.68 8.617 -0.284 1 88.31 105 CYS A C 1
ATOM 810 O O . CYS A 1 105 ? 5.48 8.352 -0.228 1 88.31 105 CYS A O 1
ATOM 812 N N . TYR A 1 106 ? 7.344 8.93 -1.371 1 84.69 106 TYR A N 1
ATOM 813 C CA . TYR A 1 106 ? 6.742 8.852 -2.697 1 84.69 106 TYR A CA 1
ATOM 814 C C . TYR A 1 106 ? 7.715 8.25 -3.703 1 84.69 106 TYR A C 1
ATOM 816 O O . TYR A 1 106 ? 8.922 8.508 -3.648 1 84.69 106 TYR A O 1
ATOM 824 N N . ALA A 1 107 ? 7.062 7.383 -4.566 1 76.62 107 ALA A N 1
ATOM 825 C CA . ALA A 1 107 ? 7.883 6.891 -5.672 1 76.62 107 ALA A CA 1
ATOM 826 C C . ALA A 1 107 ? 8.039 7.953 -6.758 1 76.62 107 ALA A C 1
ATOM 828 O O . ALA A 1 107 ? 7.047 8.547 -7.199 1 76.62 107 ALA A O 1
ATOM 829 N N . ASP A 1 108 ? 9.172 8.266 -7.059 1 75.94 108 ASP A N 1
ATOM 830 C CA . ASP A 1 108 ? 9.5 9.164 -8.164 1 75.94 108 ASP A CA 1
ATOM 831 C C . ASP A 1 108 ? 10.258 8.422 -9.266 1 75.94 108 ASP A C 1
ATOM 833 O O . ASP A 1 108 ? 10.719 7.301 -9.062 1 75.94 108 ASP A O 1
ATOM 837 N N . ARG A 1 109 ? 10.039 8.922 -10.438 1 74.88 109 ARG A N 1
ATOM 838 C CA . ARG A 1 109 ? 10.734 8.328 -11.57 1 74.88 109 ARG A CA 1
ATOM 839 C C . ARG A 1 109 ? 11.688 9.328 -12.219 1 74.88 109 ARG A C 1
ATOM 841 O O . ARG A 1 109 ? 11.422 10.531 -12.227 1 74.88 109 ARG A O 1
ATOM 848 N N . PHE A 1 110 ? 12.906 8.812 -12.555 1 74.12 110 PHE A N 1
ATOM 849 C CA . PHE A 1 110 ? 13.812 9.641 -13.336 1 74.12 110 PHE A CA 1
ATOM 850 C C . PHE A 1 110 ? 14.359 8.867 -14.531 1 74.12 110 PHE A C 1
ATOM 852 O O . PHE A 1 110 ? 14.43 7.637 -14.492 1 74.12 110 PHE A O 1
ATOM 859 N N . VAL A 1 111 ? 14.406 9.57 -15.617 1 71.69 111 VAL A N 1
ATOM 860 C CA . VAL A 1 111 ? 15.047 8.984 -16.797 1 71.69 111 VAL A CA 1
ATOM 861 C C . VAL A 1 111 ? 16.531 9.352 -16.812 1 71.69 111 VAL A C 1
ATOM 863 O O . VAL A 1 111 ? 16.875 10.523 -16.938 1 71.69 111 VAL A O 1
ATOM 866 N N . PRO A 1 112 ? 17.297 8.266 -16.484 1 66.19 112 PRO A N 1
ATOM 867 C CA . PRO A 1 112 ? 18.719 8.602 -16.516 1 66.19 112 PRO A CA 1
ATOM 868 C C . PRO A 1 112 ? 19.141 9.242 -17.844 1 66.19 112 PRO A C 1
ATOM 870 O O . PRO A 1 112 ? 18.625 8.883 -18.891 1 66.19 112 PRO A O 1
ATOM 873 N N . LYS A 1 113 ? 19.688 10.414 -17.672 1 60.06 113 LYS A N 1
ATOM 874 C CA . LYS A 1 113 ? 20.219 11.078 -18.859 1 60.06 113 LYS A CA 1
ATOM 875 C C . LYS A 1 113 ? 21.141 10.148 -19.641 1 60.06 113 LYS A C 1
ATOM 877 O O . LYS A 1 113 ? 21.766 9.25 -19.062 1 60.06 113 LYS A O 1
ATOM 882 N N . ASP A 1 114 ? 20.953 9.938 -20.844 1 53.25 114 ASP A N 1
ATOM 883 C CA . ASP A 1 114 ? 21.828 9.242 -21.781 1 53.25 114 ASP A CA 1
ATOM 884 C C . ASP A 1 114 ? 23.297 9.391 -21.375 1 53.25 114 ASP A C 1
ATOM 886 O O . ASP A 1 114 ? 23.781 10.508 -21.188 1 53.25 114 ASP A O 1
ATOM 890 N N . ARG A 1 115 ? 23.844 8.445 -20.641 1 48.78 115 ARG A N 1
ATOM 891 C CA . ARG A 1 115 ? 25.281 8.492 -20.828 1 48.78 115 ARG A CA 1
ATOM 892 C C . ARG A 1 115 ? 25.641 8.594 -22.312 1 48.78 115 ARG A C 1
ATOM 894 O O . ARG A 1 115 ? 25.828 7.578 -22.984 1 48.78 115 ARG A O 1
ATOM 901 N N . ARG A 1 116 ? 24.828 9.383 -23.078 1 42.22 116 ARG A N 1
ATOM 902 C CA . ARG A 1 116 ? 25.312 9.5 -24.453 1 42.22 116 ARG A CA 1
ATOM 903 C C . ARG A 1 116 ? 26.781 9.914 -24.484 1 42.22 116 ARG A C 1
ATOM 905 O O . ARG A 1 116 ? 27.406 9.922 -25.547 1 42.22 116 ARG A O 1
ATOM 912 N N . THR A 1 117 ? 27.219 10.742 -23.422 1 41.34 117 THR A N 1
ATOM 913 C CA . THR A 1 117 ? 28.422 11.422 -23.906 1 41.34 117 THR A CA 1
ATOM 914 C C . THR A 1 117 ? 29.516 10.414 -24.219 1 41.34 117 THR A C 1
ATOM 916 O O . THR A 1 117 ? 30.422 10.703 -25 1 41.34 117 THR A O 1
ATOM 919 N N . GLN A 1 118 ? 29.75 9.336 -23.391 1 39.25 118 GLN A N 1
ATOM 920 C CA . GLN A 1 118 ? 31.125 8.906 -23.625 1 39.25 118 GLN A CA 1
ATOM 921 C C . GLN A 1 118 ? 31.234 8.109 -24.922 1 39.25 118 GLN A C 1
ATOM 923 O O . GLN A 1 118 ? 32.344 7.691 -25.297 1 39.25 118 GLN A O 1
ATOM 928 N N . SER A 1 119 ? 30.062 7.488 -25.469 1 39.12 119 SER A N 1
ATOM 929 C CA . SER A 1 119 ? 30.531 6.734 -26.625 1 39.12 119 SER A CA 1
ATOM 930 C C . SER A 1 119 ? 30.656 7.629 -27.859 1 39.12 119 SER A C 1
ATOM 932 O O . SER A 1 119 ? 29.719 7.746 -28.641 1 39.12 119 SER A O 1
ATOM 934 N N . GLN A 1 120 ? 31.078 8.875 -27.828 1 38.62 120 GLN A N 1
ATOM 935 C CA . GLN A 1 120 ? 31.438 9.5 -29.094 1 38.62 120 GLN A CA 1
ATOM 936 C C . GLN A 1 120 ? 32.25 8.562 -29.969 1 38.62 120 GLN A C 1
ATOM 938 O O . GLN A 1 120 ? 32.562 8.867 -31.125 1 38.62 120 GLN A O 1
ATOM 943 N N . GLY A 1 121 ? 33.25 7.773 -29.359 1 36.81 121 GLY A N 1
ATOM 944 C CA . GLY A 1 121 ? 34.156 7.367 -30.422 1 36.81 121 GLY A CA 1
ATOM 945 C C . GLY A 1 121 ? 33.469 6.57 -31.516 1 36.81 121 GLY A C 1
ATOM 946 O O . GLY A 1 121 ? 33.406 6.996 -32.656 1 36.81 121 GLY A O 1
ATOM 947 N N . ASN A 1 122 ? 33.719 5.145 -31.703 1 36.53 122 ASN A N 1
ATOM 948 C CA . ASN A 1 122 ? 33.656 4.395 -32.938 1 36.53 122 ASN A CA 1
ATOM 949 C C . ASN A 1 122 ? 32.219 4.152 -33.375 1 36.53 122 ASN A C 1
ATOM 951 O O . ASN A 1 122 ? 31.422 3.564 -32.625 1 36.53 122 ASN A O 1
ATOM 955 N N . ALA A 1 123 ? 31.625 4.918 -34.344 1 38.97 123 ALA A N 1
ATOM 956 C CA . ALA A 1 123 ? 30.391 5.043 -35.125 1 38.97 123 ALA A CA 1
ATOM 957 C C . ALA A 1 123 ? 29.781 3.674 -35.406 1 38.97 123 ALA A C 1
ATOM 959 O O . ALA A 1 123 ? 28.594 3.559 -35.688 1 38.97 123 ALA A O 1
ATOM 960 N N . SER A 1 124 ? 30.625 2.809 -36.031 1 36.25 124 SER A N 1
ATOM 961 C CA . SER A 1 124 ? 30.078 1.813 -36.938 1 36.25 124 SER A CA 1
ATOM 962 C C . SER A 1 124 ? 29.094 0.895 -36.25 1 36.25 124 SER A C 1
ATOM 964 O O . SER A 1 124 ? 28.234 0.273 -36.875 1 36.25 124 SER A O 1
ATOM 966 N N . SER A 1 125 ? 29.609 0.208 -35.188 1 37.25 125 SER A N 1
ATOM 967 C CA . SER A 1 125 ? 29.031 -1.124 -35.031 1 37.25 125 SER A CA 1
ATOM 968 C C . SER A 1 125 ? 27.547 -1.052 -34.719 1 37.25 125 SER A C 1
ATOM 970 O O . SER A 1 125 ? 26.719 -1.527 -35.5 1 37.25 125 SER A O 1
ATOM 972 N N . ALA A 1 126 ? 27.078 -1.785 -33.562 1 36.66 126 ALA A N 1
ATOM 973 C CA . ALA A 1 126 ? 25.797 -2.473 -33.375 1 36.66 126 ALA A CA 1
ATOM 974 C C . ALA A 1 126 ? 24.656 -1.475 -33.219 1 36.66 126 ALA A C 1
ATOM 976 O O . ALA A 1 126 ? 24.766 -0.513 -32.469 1 36.66 126 ALA A O 1
ATOM 977 N N . LEU A 1 127 ? 23.844 -1.05 -34.281 1 38.12 127 LEU A N 1
ATOM 978 C CA . LEU A 1 127 ? 22.469 -0.554 -34.25 1 38.12 127 LEU A CA 1
ATOM 979 C C . LEU A 1 127 ? 21.797 -0.847 -32.938 1 38.12 127 LEU A C 1
ATOM 981 O O . LEU A 1 127 ? 21.109 -1.867 -32.781 1 38.12 127 LEU A O 1
ATOM 985 N N . GLY A 1 128 ? 22.578 -0.917 -31.906 1 38.03 128 GLY A N 1
ATOM 986 C CA . GLY A 1 128 ? 21.875 -1.162 -30.672 1 38.03 128 GLY A CA 1
ATOM 987 C C . GLY A 1 128 ? 20.656 -0.267 -30.484 1 38.03 128 GLY A C 1
ATOM 988 O O . GLY A 1 128 ? 20.719 0.926 -30.797 1 38.03 128 GLY A O 1
ATOM 989 N N . GLU A 1 129 ? 19.484 -0.679 -30.969 1 41.91 129 GLU A N 1
ATOM 990 C CA . GLU A 1 129 ? 18.203 -0.047 -30.625 1 41.91 129 GLU A CA 1
ATOM 991 C C . GLU A 1 129 ? 18.328 0.756 -29.328 1 41.91 129 GLU A C 1
ATOM 993 O O . GLU A 1 129 ? 18.766 0.235 -28.312 1 41.91 129 GLU A O 1
ATOM 998 N N . ALA A 1 130 ? 18.719 2.01 -29.375 1 42.97 130 ALA A N 1
ATOM 999 C CA . ALA A 1 130 ? 18.641 2.994 -28.297 1 42.97 130 ALA A CA 1
ATOM 1000 C C . ALA A 1 130 ? 17.5 2.666 -27.344 1 42.97 130 ALA A C 1
ATOM 1002 O O . ALA A 1 130 ? 16.328 2.84 -27.688 1 42.97 130 ALA A O 1
ATOM 1003 N N . SER A 1 131 ? 17.578 1.571 -26.672 1 49.22 131 SER A N 1
ATOM 1004 C CA . SER A 1 131 ? 16.516 1.331 -25.688 1 49.22 131 SER A CA 1
ATOM 1005 C C . SER A 1 131 ? 16.156 2.611 -24.953 1 49.22 131 SER A C 1
ATOM 1007 O O . SER A 1 131 ? 17.031 3.348 -24.5 1 49.22 131 SER A O 1
ATOM 1009 N N . GLU A 1 132 ? 15.109 3.354 -25.438 1 54.91 132 GLU A N 1
ATOM 1010 C CA . GLU A 1 132 ? 14.586 4.492 -24.688 1 54.91 132 GLU A CA 1
ATOM 1011 C C . GLU A 1 132 ? 14.93 4.379 -23.203 1 54.91 132 GLU A C 1
ATOM 1013 O O . GLU A 1 132 ? 14.852 3.293 -22.625 1 54.91 132 GLU A O 1
ATOM 1018 N N . PRO A 1 133 ? 15.742 5.34 -22.859 1 58.78 133 PRO A N 1
ATOM 1019 C CA . PRO A 1 133 ? 16.062 5.32 -21.438 1 58.78 133 PRO A CA 1
ATOM 1020 C C . PRO A 1 133 ? 14.852 5.023 -20.562 1 58.78 133 PRO A C 1
ATOM 1022 O O . PRO A 1 133 ? 13.773 5.586 -20.781 1 58.78 133 PRO A O 1
ATOM 1025 N N . GLN A 1 134 ? 14.852 3.85 -20.062 1 64.31 134 GLN A N 1
ATOM 1026 C CA . GLN A 1 134 ? 13.719 3.432 -19.234 1 64.31 134 GLN A CA 1
ATOM 1027 C C . GLN A 1 134 ? 13.695 4.188 -17.906 1 64.31 134 GLN A C 1
ATOM 1029 O O . GLN A 1 134 ? 14.742 4.379 -17.281 1 64.31 134 GLN A O 1
ATOM 1034 N N . ALA A 1 135 ? 12.531 4.789 -17.625 1 70 135 ALA A N 1
ATOM 1035 C CA . ALA A 1 135 ? 12.32 5.492 -16.375 1 70 135 ALA A CA 1
ATOM 1036 C C . ALA A 1 135 ? 12.578 4.574 -15.18 1 70 135 ALA A C 1
ATOM 1038 O O . ALA A 1 135 ? 12.211 3.396 -15.203 1 70 135 ALA A O 1
ATOM 1039 N N . VAL A 1 136 ? 13.578 5.109 -14.352 1 71 136 VAL A N 1
ATOM 1040 C CA . VAL A 1 136 ? 13.875 4.371 -13.125 1 71 136 VAL A CA 1
ATOM 1041 C C . VAL A 1 136 ? 13.086 4.961 -11.961 1 71 136 VAL A C 1
ATOM 1043 O O . VAL A 1 136 ? 13.078 6.176 -11.758 1 71 136 VAL A O 1
ATOM 1046 N N . ALA A 1 137 ? 12.367 4.023 -11.305 1 73.06 137 ALA A N 1
ATOM 1047 C CA . ALA A 1 137 ? 11.602 4.445 -10.141 1 73.06 137 ALA A CA 1
ATOM 1048 C C . ALA A 1 137 ? 12.461 4.453 -8.883 1 73.06 137 ALA A C 1
ATOM 1050 O O . ALA A 1 137 ? 13.32 3.584 -8.703 1 73.06 137 ALA A O 1
ATOM 1051 N N . PHE A 1 138 ? 12.359 5.562 -8.102 1 77.19 138 PHE A N 1
ATOM 1052 C CA . PHE A 1 138 ? 13.031 5.633 -6.809 1 77.19 138 PHE A CA 1
ATOM 1053 C C . PHE A 1 138 ? 12.133 6.277 -5.762 1 77.19 138 PHE A C 1
ATOM 1055 O O . PHE A 1 138 ? 11.195 7.004 -6.105 1 77.19 138 PHE A O 1
ATOM 1062 N N . LEU A 1 139 ? 12.461 5.848 -4.492 1 80.25 139 LEU A N 1
ATOM 1063 C CA . LEU A 1 139 ? 11.688 6.383 -3.375 1 80.25 139 LEU A CA 1
ATOM 1064 C C . LEU A 1 139 ? 12.234 7.742 -2.939 1 80.25 139 LEU A C 1
ATOM 1066 O O . LEU A 1 139 ? 13.438 7.887 -2.709 1 80.25 139 LEU A O 1
ATOM 1070 N N . ARG A 1 140 ? 11.414 8.711 -2.953 1 84.81 140 ARG A N 1
ATOM 1071 C CA . ARG A 1 140 ? 11.742 10.031 -2.43 1 84.81 140 ARG A CA 1
ATOM 1072 C C . ARG A 1 140 ? 11.047 10.281 -1.101 1 84.81 140 ARG A C 1
ATOM 1074 O O . ARG A 1 140 ? 9.875 9.938 -0.933 1 84.81 140 ARG A O 1
ATOM 1081 N N . ARG A 1 141 ? 11.82 10.914 -0.183 1 85.19 141 ARG A N 1
ATOM 1082 C CA . ARG A 1 141 ? 11.258 11.273 1.113 1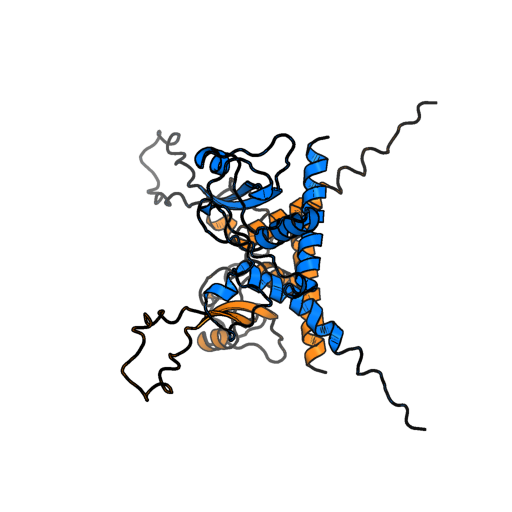 85.19 141 ARG A CA 1
ATOM 1083 C C . ARG A 1 141 ? 10.922 12.766 1.168 1 85.19 141 ARG A C 1
ATOM 1085 O O . ARG A 1 141 ? 11.672 13.594 0.641 1 85.19 141 ARG A O 1
ATOM 1092 N N . TYR A 1 142 ? 9.805 13.07 1.725 1 90.12 142 TYR A N 1
ATOM 1093 C CA . TYR A 1 142 ? 9.375 14.445 1.952 1 90.12 142 TYR A CA 1
ATOM 1094 C C . TYR A 1 142 ? 8.969 14.656 3.406 1 90.12 142 TYR A C 1
ATOM 1096 O O . TYR A 1 142 ? 8.438 13.742 4.047 1 90.12 142 TYR A O 1
ATOM 1104 N N . THR A 1 143 ? 9.289 15.805 3.854 1 94 143 THR A N 1
ATOM 1105 C CA . THR A 1 143 ? 8.789 16.203 5.164 1 94 143 THR A CA 1
ATOM 1106 C C . THR A 1 143 ? 7.559 17.094 5.02 1 94 143 THR A C 1
ATOM 1108 O O . THR A 1 143 ? 7.559 18.047 4.238 1 94 143 THR A O 1
ATOM 1111 N N . VAL A 1 144 ? 6.527 16.719 5.75 1 96.88 144 VAL A N 1
ATOM 1112 C CA . VAL A 1 144 ? 5.32 17.547 5.695 1 96.88 144 VAL A CA 1
ATOM 1113 C C . VAL A 1 144 ? 4.934 17.984 7.105 1 96.88 144 VAL A C 1
ATOM 1115 O O . VAL A 1 144 ? 5.367 17.391 8.094 1 96.88 144 VAL A O 1
ATOM 1118 N N . PHE A 1 145 ? 4.156 19.062 7.199 1 97.44 145 PHE A N 1
ATOM 1119 C CA . PHE A 1 145 ? 3.637 19.672 8.422 1 97.44 145 PHE A CA 1
ATOM 1120 C C . PHE A 1 145 ? 2.117 19.781 8.367 1 97.44 145 PHE A C 1
ATOM 1122 O O . PHE A 1 145 ? 1.547 20.031 7.301 1 97.44 145 PHE A O 1
ATOM 1129 N N . ASN A 1 146 ? 1.474 19.516 9.492 1 96.62 146 ASN A N 1
ATOM 1130 C CA . ASN A 1 146 ? 0.049 19.828 9.555 1 96.62 146 ASN A CA 1
ATOM 1131 C C . ASN A 1 146 ? -0.201 21.344 9.469 1 96.62 146 ASN A C 1
ATOM 1133 O O . ASN A 1 146 ? 0.613 22.141 9.938 1 96.62 146 ASN A O 1
ATOM 1137 N N . ILE A 1 147 ? -1.31 21.75 8.961 1 96.25 147 ILE A N 1
ATOM 1138 C CA . ILE A 1 147 ? -1.618 23.172 8.844 1 96.25 147 ILE A CA 1
ATOM 1139 C C . ILE A 1 147 ? -1.67 23.797 10.234 1 96.25 147 ILE A C 1
ATOM 1141 O O . ILE A 1 147 ? -1.427 25 10.391 1 96.25 147 ILE A O 1
ATOM 1145 N N . ALA A 1 148 ? -1.982 23.047 11.289 1 95.25 148 ALA A N 1
ATOM 1146 C CA . ALA A 1 148 ? -2.021 23.531 12.664 1 95.25 148 ALA A CA 1
ATOM 1147 C C . ALA A 1 148 ? -0.635 23.969 13.133 1 95.25 148 ALA A C 1
ATOM 1149 O O . ALA A 1 148 ? -0.504 24.656 14.148 1 95.25 148 ALA A O 1
ATOM 1150 N N . GLN A 1 149 ? 0.396 23.547 12.469 1 97.25 149 GLN A N 1
ATOM 1151 C CA . GLN A 1 149 ? 1.765 23.922 12.812 1 97.25 149 GLN A CA 1
ATOM 1152 C C . GLN A 1 149 ? 2.168 25.234 12.133 1 97.25 149 GLN A C 1
ATOM 1154 O O . GLN A 1 149 ? 3.285 25.719 12.32 1 97.25 149 GLN A O 1
ATOM 1159 N N . CYS A 1 150 ? 1.282 25.797 11.359 1 97.62 150 CYS A N 1
ATOM 1160 C CA . CYS A 1 150 ? 1.653 26.922 10.508 1 97.62 150 CYS A CA 1
ATOM 1161 C C . CYS A 1 150 ? 0.886 28.172 10.891 1 97.62 150 CYS A C 1
ATOM 1163 O O . CYS A 1 150 ? -0.237 28.094 11.391 1 97.62 150 CYS A O 1
ATOM 1165 N N . ASP A 1 151 ? 1.452 29.266 10.609 1 97.38 151 ASP A N 1
ATOM 1166 C CA . ASP A 1 151 ? 0.805 30.578 10.719 1 97.38 151 ASP A CA 1
ATOM 1167 C C . ASP A 1 151 ? 0.651 31.219 9.344 1 97.38 151 ASP A C 1
ATOM 1169 O O . ASP A 1 151 ? 1.448 30.969 8.438 1 97.38 151 ASP A O 1
ATOM 1173 N N . GLY A 1 152 ? -0.446 32.031 9.234 1 96.75 152 GLY A N 1
ATOM 1174 C CA . GLY A 1 152 ? -0.575 32.938 8.094 1 96.75 152 GLY A CA 1
ATOM 1175 C C . GLY A 1 152 ? -1.101 32.25 6.848 1 96.75 152 GLY A C 1
ATOM 1176 O O . GLY A 1 152 ? -0.989 32.781 5.742 1 96.75 152 GLY A O 1
ATOM 1177 N N . LEU A 1 153 ? -1.626 31.016 6.965 1 96.06 153 LEU A N 1
ATOM 1178 C CA . LEU A 1 153 ? -2.182 30.328 5.809 1 96.06 153 LEU A CA 1
ATOM 1179 C C . LEU A 1 153 ? -3.551 30.891 5.441 1 96.06 153 LEU A C 1
ATOM 1181 O O . LEU A 1 153 ? -4.309 31.312 6.32 1 96.06 153 LEU A O 1
ATOM 1185 N N . PRO A 1 154 ? -3.83 30.906 4.18 1 94.12 154 PRO A N 1
ATOM 1186 C CA . PRO A 1 154 ? -5.16 31.375 3.775 1 94.12 154 PRO A CA 1
ATOM 1187 C C . PRO A 1 154 ? -6.281 30.484 4.305 1 94.12 154 PRO A C 1
ATOM 1189 O O . PRO A 1 154 ? -6.051 29.312 4.625 1 94.12 154 PRO A O 1
ATOM 1192 N N . ASP A 1 155 ? -7.512 30.953 4.305 1 88.12 155 ASP A N 1
ATOM 1193 C CA . ASP A 1 155 ? -8.672 30.297 4.895 1 88.12 155 ASP A CA 1
ATOM 1194 C C . ASP A 1 155 ? -8.984 28.984 4.172 1 88.12 155 ASP A C 1
ATOM 1196 O O . ASP A 1 155 ? -9.445 28.031 4.789 1 88.12 155 ASP A O 1
ATOM 1200 N N . HIS A 1 156 ? -8.719 28.906 2.973 1 84.88 156 HIS A N 1
ATOM 1201 C CA . HIS A 1 156 ? -9.086 27.734 2.191 1 84.88 156 HIS A CA 1
ATOM 1202 C C . HIS A 1 156 ? -8.234 26.531 2.562 1 84.88 156 HIS A C 1
ATOM 1204 O O . HIS A 1 156 ? -8.578 25.391 2.242 1 84.88 156 HIS A O 1
ATOM 1210 N N . CYS A 1 157 ? -7.109 26.875 3.172 1 85 157 CYS A N 1
ATOM 1211 C CA . CYS A 1 157 ? -6.277 25.766 3.633 1 85 157 CYS A CA 1
ATOM 1212 C C . CYS A 1 157 ? -6.887 25.109 4.867 1 85 157 CYS A C 1
ATOM 1214 O O . CYS A 1 157 ? -6.59 23.953 5.164 1 85 157 CYS A O 1
ATOM 1216 N N . HIS A 1 158 ? -7.66 25.859 5.602 1 78 158 HIS A N 1
ATOM 1217 C CA . HIS A 1 158 ? -8.188 25.375 6.879 1 78 158 HIS A CA 1
ATOM 1218 C C . HIS A 1 158 ? -9.492 24.609 6.684 1 78 158 HIS A C 1
ATOM 1220 O O . HIS A 1 158 ? -10.188 24.312 7.656 1 78 158 HIS A O 1
ATOM 1226 N N . GLY A 1 159 ? -9.57 23.844 5.566 1 63.53 159 GLY A N 1
ATOM 1227 C CA . GLY A 1 159 ? -10.82 23.109 5.375 1 63.53 159 GLY A CA 1
ATOM 1228 C C . GLY A 1 159 ? -11.523 22.781 6.676 1 63.53 159 GLY A C 1
ATOM 1229 O O . GLY A 1 159 ? -10.992 23.047 7.758 1 63.53 159 GLY A O 1
ATOM 1230 N N . ALA A 1 160 ? -12.875 22.375 6.574 1 58.25 160 ALA A N 1
ATOM 1231 C CA . ALA A 1 160 ? -13.625 21.984 7.762 1 58.25 160 ALA A CA 1
ATOM 1232 C C . ALA A 1 160 ? -12.883 20.906 8.555 1 58.25 160 ALA A C 1
ATOM 1234 O O . ALA A 1 160 ? -12.211 20.047 7.969 1 58.25 160 ALA A O 1
ATOM 1235 N N . PRO A 1 161 ? -12.727 21.297 9.859 1 55.31 161 PRO A N 1
ATOM 1236 C CA . PRO A 1 161 ? -12.156 20.219 10.68 1 55.31 161 PRO A CA 1
ATOM 1237 C C . PRO A 1 161 ? -12.781 18.859 10.383 1 55.31 161 PRO A C 1
ATOM 1239 O O . PRO A 1 161 ? -14.008 18.766 10.234 1 55.31 161 PRO A O 1
ATOM 1242 N N . SER A 1 162 ? -12.289 18.125 9.555 1 54.91 162 SER A N 1
ATOM 1243 C CA . SER A 1 162 ? -12.805 16.766 9.43 1 54.91 162 SER A CA 1
ATOM 1244 C C . SER A 1 162 ? -12.133 15.836 10.43 1 54.91 162 SER A C 1
ATOM 1246 O O . SER A 1 162 ? -11.062 15.289 10.148 1 54.91 162 SER A O 1
ATOM 1248 N N . PRO A 1 163 ? -12.492 16.219 11.805 1 50.84 163 PRO A N 1
ATOM 1249 C CA . PRO A 1 163 ? -11.852 15.227 12.664 1 50.84 163 PRO A CA 1
ATOM 1250 C C . PRO A 1 163 ? -12.109 13.789 12.203 1 50.84 163 PRO A C 1
ATOM 1252 O O . PRO A 1 163 ? -13.148 13.516 11.594 1 50.84 163 PRO A O 1
ATOM 1255 N N . LEU A 1 164 ? -11.055 13.016 11.984 1 56.38 164 LEU A N 1
ATOM 1256 C CA . LEU A 1 164 ? -11.375 11.594 11.977 1 56.38 164 LEU A CA 1
ATOM 1257 C C . LEU A 1 164 ? -12.258 11.234 13.164 1 56.38 164 LEU A C 1
ATOM 1259 O O . LEU A 1 164 ? -11.898 11.508 14.32 1 56.38 164 LEU A O 1
ATOM 1263 N N . PRO A 1 165 ? -13.602 11.32 13.031 1 47.28 165 PRO A N 1
ATOM 1264 C CA . PRO A 1 165 ? -14.281 10.977 14.281 1 47.28 165 PRO A CA 1
ATOM 1265 C C . PRO A 1 165 ? -13.641 9.781 14.992 1 47.28 165 PRO A C 1
ATOM 1267 O O . PRO A 1 165 ? -13.195 8.844 14.336 1 47.28 165 PRO A O 1
ATOM 1270 N N . GLU A 1 166 ? -13.047 10.039 16.203 1 47.62 166 GLU A N 1
ATOM 1271 C CA . GLU A 1 166 ? -12.531 8.961 17.047 1 47.62 166 GLU A CA 1
ATOM 1272 C C . GLU A 1 166 ? -13.281 7.66 16.781 1 47.62 166 GLU A C 1
ATOM 1274 O O . GLU A 1 166 ? -12.664 6.594 16.703 1 47.62 166 GLU A O 1
ATOM 1279 N N . ARG A 1 167 ? -14.617 7.77 16.844 1 46.25 167 ARG A N 1
ATOM 1280 C CA . ARG A 1 167 ? -15.492 6.602 16.812 1 46.25 167 ARG A CA 1
ATOM 1281 C C . ARG A 1 167 ? -15.523 5.977 15.422 1 46.25 167 ARG A C 1
ATOM 1283 O O . ARG A 1 167 ? -16 4.855 15.25 1 46.25 167 ARG A O 1
ATOM 1290 N N . GLU A 1 168 ? -14.836 6.758 14.469 1 56.75 168 GLU A N 1
ATOM 1291 C CA . GLU A 1 168 ? -15.156 6.227 13.141 1 56.75 168 GLU A CA 1
ATOM 1292 C C . GLU A 1 168 ? -13.977 5.453 12.555 1 56.75 168 GLU A C 1
ATOM 1294 O O . GLU A 1 168 ? -14.164 4.547 11.75 1 56.75 168 GLU A O 1
ATOM 1299 N N . ILE A 1 169 ? -12.766 5.645 13.336 1 62.34 169 ILE A N 1
ATOM 1300 C CA . ILE A 1 169 ? -11.68 4.828 12.789 1 62.34 169 ILE A CA 1
ATOM 1301 C C . ILE A 1 169 ? -11.695 3.451 13.453 1 62.34 169 ILE A C 1
ATOM 1303 O O . ILE A 1 169 ? -11.773 3.344 14.68 1 62.34 169 ILE A O 1
ATOM 1307 N N . MET A 1 170 ? -11.695 2.525 12.711 1 73.94 170 MET A N 1
ATOM 1308 C CA . MET A 1 170 ? -11.57 1.161 13.219 1 73.94 170 MET A CA 1
ATOM 1309 C C . MET A 1 170 ? -10.367 1.031 14.141 1 73.94 170 MET A C 1
ATOM 1311 O O . MET A 1 170 ? -9.289 1.546 13.836 1 73.94 170 MET A O 1
ATOM 1315 N N . PRO A 1 171 ? -10.656 0.574 15.344 1 77.62 171 PRO A N 1
ATOM 1316 C CA . PRO A 1 171 ? -9.555 0.376 16.297 1 77.62 171 PRO A CA 1
ATOM 1317 C C . PRO A 1 171 ? -8.312 -0.231 15.641 1 77.62 171 PRO A C 1
ATOM 1319 O O . PRO A 1 171 ? -7.191 0.149 15.969 1 77.62 171 PRO A O 1
ATOM 1322 N N . GLU A 1 172 ? -8.547 -1.067 14.742 1 78.25 172 GLU A N 1
ATOM 1323 C CA . GLU A 1 172 ? -7.426 -1.72 14.07 1 78.25 172 GLU A CA 1
ATOM 1324 C C . GLU A 1 172 ? -6.617 -0.721 13.25 1 78.25 172 GLU A C 1
ATOM 1326 O O . GLU A 1 172 ? -5.387 -0.793 13.203 1 78.25 172 GLU A O 1
ATOM 1331 N N . ALA A 1 173 ? -7.316 0.168 12.641 1 81.94 173 ALA A N 1
ATOM 1332 C CA . ALA A 1 173 ? -6.637 1.185 11.844 1 81.94 173 ALA A CA 1
ATOM 1333 C C . ALA A 1 173 ? -5.848 2.143 12.727 1 81.94 173 ALA A C 1
ATOM 1335 O O . ALA A 1 173 ? -4.73 2.541 12.383 1 81.94 173 ALA A O 1
ATOM 1336 N N . GLU A 1 174 ? -6.465 2.443 13.797 1 83.5 174 GLU A N 1
ATOM 1337 C CA . GLU A 1 174 ? -5.766 3.311 14.742 1 83.5 174 GLU A CA 1
ATOM 1338 C C . GLU A 1 174 ? -4.508 2.639 15.281 1 83.5 174 GLU A C 1
ATOM 1340 O O . GLU A 1 174 ? -3.457 3.273 15.391 1 83.5 174 GLU A O 1
ATOM 1345 N N . ALA A 1 175 ? -4.664 1.437 15.656 1 83.06 175 ALA A N 1
ATOM 1346 C CA . ALA A 1 175 ? -3.516 0.688 16.156 1 83.06 175 ALA A CA 1
ATOM 1347 C C . ALA A 1 175 ? -2.412 0.605 15.109 1 83.06 175 ALA A C 1
ATOM 1349 O O . ALA A 1 175 ? -1.23 0.761 15.43 1 83.06 175 ALA A O 1
ATOM 1350 N N . LEU A 1 176 ? -2.779 0.388 13.938 1 83.94 176 LEU A N 1
ATOM 1351 C CA . LEU A 1 176 ? -1.818 0.326 12.844 1 83.94 176 LEU A CA 1
ATOM 1352 C C . LEU A 1 176 ? -1.115 1.667 12.656 1 83.94 176 LEU A C 1
ATOM 1354 O O . LEU A 1 176 ? 0.099 1.712 12.445 1 83.94 176 LEU A O 1
ATOM 1358 N N . ALA A 1 177 ? -1.87 2.713 12.711 1 87.25 177 ALA A N 1
ATOM 1359 C CA . ALA A 1 177 ? -1.316 4.055 12.555 1 87.25 177 ALA A CA 1
ATOM 1360 C C . ALA A 1 177 ? -0.294 4.355 13.648 1 87.25 177 ALA A C 1
ATOM 1362 O O . ALA A 1 177 ? 0.795 4.859 13.367 1 87.25 177 ALA A O 1
ATOM 1363 N N . ARG A 1 178 ? -0.616 3.994 14.812 1 84.5 178 ARG A N 1
ATOM 1364 C CA . ARG A 1 178 ? 0.284 4.246 15.93 1 84.5 178 ARG A CA 1
ATOM 1365 C C . ARG A 1 178 ? 1.552 3.406 15.812 1 84.5 178 ARG A C 1
ATOM 1367 O O . ARG A 1 178 ? 2.65 3.891 16.094 1 84.5 178 ARG A O 1
ATOM 1374 N N . ALA A 1 179 ? 1.357 2.166 15.445 1 82.38 179 ALA A N 1
ATOM 1375 C CA . ALA A 1 179 ? 2.512 1.288 15.273 1 82.38 179 ALA A CA 1
ATOM 1376 C C . ALA A 1 179 ? 3.424 1.793 14.164 1 82.38 179 ALA A C 1
ATOM 1378 O O . ALA A 1 179 ? 4.648 1.74 14.281 1 82.38 179 ALA A O 1
ATOM 1379 N N . THR A 1 180 ? 2.852 2.27 13.148 1 83.38 180 THR A N 1
ATOM 1380 C CA . THR A 1 180 ? 3.611 2.781 12.016 1 83.38 180 THR A CA 1
ATOM 1381 C C . THR A 1 180 ? 4.414 4.016 12.414 1 83.38 180 THR A C 1
ATOM 1383 O O . THR A 1 180 ? 5.598 4.129 12.07 1 83.38 180 THR A O 1
ATOM 1386 N N . LEU A 1 181 ? 3.799 4.902 13.094 1 82.56 181 LEU A N 1
ATOM 1387 C CA . LEU A 1 181 ? 4.492 6.105 13.539 1 82.56 181 LEU A CA 1
ATOM 1388 C C . LEU A 1 181 ? 5.668 5.746 14.445 1 82.56 181 LEU A C 1
ATOM 1390 O O . LEU A 1 181 ? 6.734 6.359 14.352 1 82.56 181 LEU A O 1
ATOM 1394 N N . ALA A 1 182 ? 5.445 4.82 15.344 1 80.69 182 ALA A N 1
ATOM 1395 C CA . ALA A 1 182 ? 6.496 4.375 16.25 1 80.69 182 ALA A CA 1
ATOM 1396 C C . ALA A 1 182 ? 7.703 3.846 15.484 1 80.69 182 ALA A C 1
ATOM 1398 O O . ALA A 1 182 ? 8.852 4.059 15.891 1 80.69 182 ALA A O 1
ATOM 1399 N N . ASP A 1 183 ? 7.492 3.26 14.398 1 75.38 183 ASP A N 1
ATOM 1400 C CA . ASP A 1 183 ? 8.555 2.725 13.562 1 75.38 183 ASP A CA 1
ATOM 1401 C C . ASP A 1 183 ? 9.383 3.848 12.938 1 75.38 183 ASP A C 1
ATOM 1403 O O . ASP A 1 183 ? 10.602 3.729 12.797 1 75.38 183 ASP A O 1
ATOM 1407 N N . ILE A 1 184 ? 8.727 4.941 12.586 1 75.62 184 ILE A N 1
ATOM 1408 C CA . ILE A 1 184 ? 9.391 6.062 11.93 1 75.62 184 ILE A CA 1
ATOM 1409 C C . ILE A 1 184 ? 10.203 6.848 12.961 1 75.62 184 ILE A C 1
ATOM 1411 O O . ILE A 1 184 ? 11.312 7.309 12.664 1 75.62 184 ILE A O 1
ATOM 1415 N N . ARG A 1 185 ? 9.641 7.184 14.102 1 70.12 185 ARG A N 1
ATOM 1416 C CA . ARG A 1 185 ? 10.328 7.934 15.141 1 70.12 185 ARG A CA 1
ATOM 1417 C C . ARG A 1 185 ? 11.609 7.227 15.57 1 70.12 185 ARG A C 1
ATOM 1419 O O . ARG A 1 185 ? 12.625 7.871 15.844 1 70.12 185 ARG A O 1
ATOM 1426 N N . HIS A 1 186 ? 11.477 6.07 15.703 1 59.44 186 HIS A N 1
ATOM 1427 C CA . HIS A 1 186 ? 12.648 5.293 16.109 1 59.44 186 HIS A CA 1
ATOM 1428 C C . HIS A 1 186 ? 13.719 5.301 15.023 1 59.44 186 HIS A C 1
ATOM 1430 O O . HIS A 1 186 ? 14.914 5.293 15.328 1 59.44 186 HIS A O 1
ATOM 1436 N N . GLY A 1 187 ? 13.281 5.504 13.82 1 53.47 187 GLY A N 1
ATOM 1437 C CA . GLY A 1 187 ? 14.25 5.613 12.734 1 53.47 187 GLY A CA 1
ATOM 1438 C C . GLY A 1 187 ? 14.891 6.984 12.648 1 53.47 187 GLY A C 1
ATOM 1439 O O . GLY A 1 187 ? 16.047 7.109 12.227 1 53.47 187 GLY A O 1
ATOM 1440 N N . GLY A 1 188 ? 14.188 8.195 12.859 1 47.59 188 GLY A N 1
ATOM 1441 C CA . GLY A 1 188 ? 14.703 9.555 12.852 1 47.59 188 GLY A CA 1
ATOM 1442 C C . GLY A 1 188 ? 15.688 9.828 13.984 1 47.59 188 GLY A C 1
ATOM 1443 O O . GLY A 1 188 ? 16.641 10.594 13.812 1 47.59 188 GLY A O 1
ATOM 1444 N N . ASP A 1 189 ? 15.375 9.578 15.188 1 43.34 189 ASP A N 1
ATOM 1445 C CA . ASP A 1 189 ? 16.234 9.898 16.328 1 43.34 189 ASP A CA 1
ATOM 1446 C C . ASP A 1 189 ? 17.609 9.242 16.156 1 43.34 189 ASP A C 1
ATOM 1448 O O . ASP A 1 189 ? 18.625 9.82 16.547 1 43.34 189 ASP A O 1
ATOM 1452 N N . GLU A 1 190 ? 17.656 8.258 15.586 1 38.09 190 GLU A N 1
ATOM 1453 C CA . GLU A 1 190 ? 18.984 7.652 15.484 1 38.09 190 GLU A CA 1
ATOM 1454 C C . GLU A 1 190 ? 19.812 8.32 14.398 1 38.09 190 GLU A C 1
ATOM 1456 O O . GLU A 1 190 ? 21.016 8.047 14.266 1 38.09 190 GLU A O 1
ATOM 1461 N N . GLY A 1 191 ? 19.234 9.188 13.609 1 33.12 191 GLY A N 1
ATOM 1462 C CA . GLY A 1 191 ? 20.062 9.961 12.703 1 33.12 191 GLY A CA 1
ATOM 1463 C C . GLY A 1 191 ? 20.719 11.156 13.367 1 33.12 191 GLY A C 1
ATOM 1464 O O . GLY A 1 191 ? 21.578 11.805 12.773 1 33.12 191 GLY A O 1
ATOM 1465 N N . LEU A 1 192 ? 20.094 11.852 14.25 1 28.77 192 LEU A N 1
ATOM 1466 C CA . LEU A 1 192 ? 20.734 13.023 14.852 1 28.77 192 LEU A CA 1
ATOM 1467 C C . LEU A 1 192 ? 21.781 12.609 15.875 1 28.77 192 LEU A C 1
ATOM 1469 O O . LEU A 1 192 ? 22.5 13.453 16.406 1 28.77 192 LEU A O 1
ATOM 1473 N N . LEU A 1 193 ? 21.906 11.57 16.312 1 26.02 193 LEU A N 1
ATOM 1474 C CA . LEU A 1 193 ? 23.109 11.438 17.125 1 26.02 193 LEU A CA 1
ATOM 1475 C C . LEU A 1 193 ? 24.328 11.109 16.266 1 26.02 193 LEU A C 1
ATOM 1477 O O . LEU A 1 193 ? 24.234 10.305 15.336 1 26.02 193 LEU A O 1
ATOM 1481 N N . MET B 1 1 ? 41.188 1.667 36.469 1 30.66 1 MET B N 1
ATOM 1482 C CA . MET B 1 1 ? 40.219 0.607 36.188 1 30.66 1 MET B CA 1
ATOM 1483 C C . MET B 1 1 ? 39.031 1.146 35.375 1 30.66 1 MET B C 1
ATOM 1485 O O . MET B 1 1 ? 38.188 1.84 35.906 1 30.66 1 MET B O 1
ATOM 1489 N N . SER B 1 2 ? 39.188 1.511 33.938 1 30 2 SER B N 1
ATOM 1490 C CA . SER B 1 2 ? 38.5 2.336 32.969 1 30 2 SER B CA 1
ATOM 1491 C C . SER B 1 2 ? 37.219 1.661 32.469 1 30 2 SER B C 1
ATOM 1493 O O . SER B 1 2 ? 37.25 0.51 32.031 1 30 2 SER B O 1
ATOM 1495 N N . CYS B 1 3 ? 36.062 1.913 33.188 1 29.62 3 CYS B N 1
ATOM 1496 C CA . CYS B 1 3 ? 34.75 1.398 32.906 1 29.62 3 CYS B CA 1
ATOM 1497 C C . CYS B 1 3 ? 34.344 1.64 31.438 1 29.62 3 CYS B C 1
ATOM 1499 O O . CYS B 1 3 ? 34.156 2.783 31.031 1 29.62 3 CYS B O 1
ATOM 1501 N N . ARG B 1 4 ? 34.906 0.787 30.453 1 29.19 4 ARG B N 1
ATOM 1502 C CA . ARG B 1 4 ? 34.531 0.812 29.047 1 29.19 4 ARG B CA 1
ATOM 1503 C C . ARG B 1 4 ? 33.031 0.693 28.875 1 29.19 4 ARG B C 1
ATOM 1505 O O . ARG B 1 4 ? 32.438 -0.314 29.266 1 29.19 4 ARG B O 1
ATOM 1512 N N . GLN B 1 5 ? 32.312 1.833 29 1 28.88 5 GLN B N 1
ATOM 1513 C CA . GLN B 1 5 ? 30.875 1.963 28.734 1 28.88 5 GLN B CA 1
ATOM 1514 C C . GLN B 1 5 ? 30.516 1.359 27.375 1 28.88 5 GLN B C 1
ATOM 1516 O O . GLN B 1 5 ? 30.906 1.885 26.328 1 28.88 5 GLN B O 1
ATOM 1521 N N . THR B 1 6 ? 30.641 -0.025 27.188 1 30.19 6 THR B N 1
ATOM 1522 C CA . THR B 1 6 ? 30.234 -0.852 26.062 1 30.19 6 THR B CA 1
ATOM 1523 C C . THR B 1 6 ? 28.781 -0.558 25.672 1 30.19 6 THR B C 1
ATOM 1525 O O . THR B 1 6 ? 28.156 -1.336 24.953 1 30.19 6 THR B O 1
ATOM 1528 N N . HIS B 1 7 ? 28.172 0.453 26.375 1 30.38 7 HIS B N 1
ATOM 1529 C CA . HIS B 1 7 ? 26.734 0.47 26.172 1 30.38 7 HIS B CA 1
ATOM 1530 C C . HIS B 1 7 ? 26.406 0.696 24.688 1 30.38 7 HIS B C 1
ATOM 1532 O O . HIS B 1 7 ? 25.234 0.671 24.312 1 30.38 7 HIS B O 1
ATOM 1538 N N . SER B 1 8 ? 27.359 1.444 23.969 1 29.53 8 SER B N 1
ATOM 1539 C CA . SER B 1 8 ? 26.875 2.252 22.859 1 29.53 8 SER B CA 1
ATOM 1540 C C . SER B 1 8 ? 26.547 1.385 21.641 1 29.53 8 SER B C 1
ATOM 1542 O O . SER B 1 8 ? 26.047 1.885 20.625 1 29.53 8 SER B O 1
ATOM 1544 N N . ALA B 1 9 ? 27.234 0.219 21.453 1 29.38 9 ALA B N 1
ATOM 1545 C CA . ALA B 1 9 ? 27.219 -0.472 20.172 1 29.38 9 ALA B CA 1
ATOM 1546 C C . ALA B 1 9 ? 25.812 -1.017 19.859 1 29.38 9 ALA B C 1
ATOM 1548 O O . ALA B 1 9 ? 25.438 -1.148 18.703 1 29.38 9 ALA B O 1
ATOM 1549 N N . ASP B 1 10 ? 25.312 -1.778 20.828 1 30.23 10 ASP B N 1
ATOM 1550 C CA . ASP B 1 10 ? 24.141 -2.635 20.609 1 30.23 10 ASP B CA 1
ATOM 1551 C C . ASP B 1 10 ? 22.922 -1.814 20.188 1 30.23 10 ASP B C 1
ATOM 1553 O O . ASP B 1 10 ? 21.891 -2.373 19.828 1 30.23 10 ASP B O 1
ATOM 1557 N N . LYS B 1 11 ? 22.797 -0.557 20.641 1 32.19 11 LYS B N 1
ATOM 1558 C CA . LYS B 1 11 ? 21.734 0.397 20.344 1 32.19 11 LYS B CA 1
ATOM 1559 C C . LYS B 1 11 ? 21.641 0.671 18.844 1 32.19 11 LYS B C 1
ATOM 1561 O O . LYS B 1 11 ? 20.766 1.402 18.391 1 32.19 11 LYS B O 1
ATOM 1566 N N . SER B 1 12 ? 22.766 0.567 18.109 1 29.44 12 SER B N 1
ATOM 1567 C CA . SER B 1 12 ? 22.984 1.04 16.75 1 29.44 12 SER B CA 1
ATOM 1568 C C . SER B 1 12 ? 22.172 0.238 15.734 1 29.44 12 SER B C 1
ATOM 1570 O O . SER B 1 12 ? 21.656 0.794 14.766 1 29.44 12 SER B O 1
ATOM 1572 N N . ARG B 1 13 ? 22.453 -1.082 15.758 1 29.14 13 ARG B N 1
ATOM 1573 C CA . ARG B 1 13 ? 21.984 -1.937 14.672 1 29.14 13 ARG B CA 1
ATOM 1574 C C . ARG B 1 13 ? 20.453 -2.023 14.664 1 29.14 13 ARG B C 1
ATOM 1576 O O . ARG B 1 13 ? 19.875 -2.619 13.758 1 29.14 13 ARG B O 1
ATOM 1583 N N . ALA B 1 14 ? 19.906 -2.107 15.82 1 29.06 14 ALA B N 1
ATOM 1584 C CA . ALA B 1 14 ? 18.484 -2.402 15.938 1 29.06 14 ALA B CA 1
ATOM 1585 C C . ALA B 1 14 ? 17.641 -1.304 15.289 1 29.06 14 ALA B C 1
ATOM 1587 O O . ALA B 1 14 ? 16.438 -1.474 15.086 1 29.06 14 ALA B O 1
ATOM 1588 N N . THR B 1 15 ? 18.062 -0.023 15.328 1 32.31 15 THR B N 1
ATOM 1589 C CA . THR B 1 15 ? 17.328 1.216 15.086 1 32.31 15 THR B CA 1
ATOM 1590 C C . THR B 1 15 ? 16.984 1.362 13.602 1 32.31 15 THR B C 1
ATOM 1592 O O . THR B 1 15 ? 16.312 2.311 13.211 1 32.31 15 THR B O 1
ATOM 1595 N N . LEU B 1 16 ? 17.859 0.948 12.719 1 33.62 16 LEU B N 1
ATOM 1596 C CA . LEU B 1 16 ? 17.797 1.102 11.273 1 33.62 16 LEU B CA 1
ATOM 1597 C C . LEU B 1 16 ? 16.562 0.418 10.703 1 33.62 16 LEU B C 1
ATOM 1599 O O . LEU B 1 16 ? 16.094 0.768 9.609 1 33.62 16 LEU B O 1
ATOM 1603 N N . TYR B 1 17 ? 16.125 -0.601 11.289 1 37.41 17 TYR B N 1
ATOM 1604 C CA . TYR B 1 17 ? 15.172 -1.61 10.836 1 37.41 17 TYR B CA 1
ATOM 1605 C C . TYR B 1 17 ? 13.766 -1.021 10.711 1 37.41 17 TYR B C 1
ATOM 1607 O O . TYR B 1 17 ? 13 -1.415 9.828 1 37.41 17 TYR B O 1
ATOM 1615 N N . GLU B 1 18 ? 13.297 -0.135 11.656 1 47.84 18 GLU B N 1
ATOM 1616 C CA . GLU B 1 18 ? 11.906 0.302 11.758 1 47.84 18 GLU B CA 1
ATOM 1617 C C . GLU B 1 18 ? 11.523 1.227 10.609 1 47.84 18 GLU B C 1
ATOM 1619 O O . GLU B 1 18 ? 10.453 1.087 10.016 1 47.84 18 GLU B O 1
ATOM 1624 N N . ASP B 1 19 ? 12.477 2.217 10.078 1 62.97 19 ASP B N 1
ATOM 1625 C CA . ASP B 1 19 ? 12.352 2.988 8.852 1 62.97 19 ASP B CA 1
ATOM 1626 C C . ASP B 1 19 ? 12.461 2.084 7.621 1 62.97 19 ASP B C 1
ATOM 1628 O O . ASP B 1 19 ? 11.812 2.328 6.605 1 62.97 19 ASP B O 1
ATOM 1632 N N . VAL B 1 20 ? 12.883 1.029 8.039 1 74.19 20 VAL B N 1
ATOM 1633 C CA . VAL B 1 20 ? 13.133 0.154 6.898 1 74.19 20 VAL B CA 1
ATOM 1634 C C . VAL B 1 20 ? 11.82 -0.489 6.445 1 74.19 20 VAL B C 1
ATOM 1636 O O . VAL B 1 20 ? 11.555 -0.599 5.246 1 74.19 20 VAL B O 1
ATOM 1639 N N . THR B 1 21 ? 11.031 -0.7 7.527 1 80.12 21 THR B N 1
ATOM 1640 C CA . THR B 1 21 ? 9.766 -1.341 7.191 1 80.12 21 THR B CA 1
ATOM 1641 C C . THR B 1 21 ? 8.859 -0.387 6.414 1 80.12 21 THR B C 1
ATOM 1643 O O . THR B 1 21 ? 8.273 -0.769 5.398 1 80.12 21 THR B O 1
ATOM 1646 N N . VAL B 1 22 ? 8.859 0.781 6.879 1 82.12 22 VAL B N 1
ATOM 1647 C CA . VAL B 1 22 ? 8.031 1.79 6.223 1 82.12 22 VAL B CA 1
ATOM 1648 C C . VAL B 1 22 ? 8.562 2.053 4.812 1 82.12 22 VAL B C 1
ATOM 1650 O O . VAL B 1 22 ? 7.785 2.178 3.863 1 82.12 22 VAL B O 1
ATOM 1653 N N . ARG B 1 23 ? 9.836 2.053 4.703 1 83.69 23 ARG B N 1
ATOM 1654 C CA . ARG B 1 23 ? 10.453 2.26 3.398 1 83.69 23 ARG B CA 1
ATOM 1655 C C . ARG B 1 23 ? 10.125 1.11 2.451 1 83.69 23 ARG B C 1
ATOM 1657 O O . ARG B 1 23 ? 9.773 1.336 1.291 1 83.69 23 ARG B O 1
ATOM 1664 N N . ILE B 1 24 ? 10.234 -0.052 2.941 1 84.25 24 ILE B N 1
ATOM 1665 C CA . ILE B 1 24 ? 9.961 -1.236 2.135 1 84.25 24 ILE B CA 1
ATOM 1666 C C . ILE B 1 24 ? 8.516 -1.211 1.653 1 84.25 24 ILE B C 1
ATOM 1668 O O . ILE B 1 24 ? 8.242 -1.44 0.473 1 84.25 24 ILE B O 1
ATOM 1672 N N . ILE B 1 25 ? 7.66 -0.914 2.557 1 87.12 25 ILE B N 1
ATOM 1673 C CA . ILE B 1 25 ? 6.246 -0.898 2.213 1 87.12 25 ILE B CA 1
ATOM 1674 C C . ILE B 1 25 ? 5.977 0.189 1.173 1 87.12 25 ILE B C 1
ATOM 1676 O O . ILE B 1 25 ? 5.266 -0.041 0.194 1 87.12 25 ILE B O 1
ATOM 1680 N N . CYS B 1 26 ? 6.566 1.294 1.375 1 86.69 26 CYS B N 1
ATOM 1681 C CA . CYS B 1 26 ? 6.406 2.379 0.412 1 86.69 26 CYS B CA 1
ATOM 1682 C C . CYS B 1 26 ? 6.895 1.958 -0.969 1 86.69 26 CYS B C 1
ATOM 1684 O O . CYS B 1 26 ? 6.234 2.221 -1.974 1 86.69 26 CYS B O 1
ATOM 1686 N N . GLU B 1 27 ? 8.016 1.373 -1.02 1 86.25 27 GLU B N 1
ATOM 1687 C CA . GLU B 1 27 ? 8.57 0.919 -2.289 1 86.25 27 GLU B CA 1
ATOM 1688 C C . GLU B 1 27 ? 7.68 -0.132 -2.941 1 86.25 27 GLU B C 1
ATOM 1690 O O . GLU B 1 27 ? 7.371 -0.041 -4.133 1 86.25 27 GLU B O 1
ATOM 1695 N N . LEU B 1 28 ? 7.195 -1.033 -2.193 1 86.81 28 LEU B N 1
ATOM 1696 C CA . LEU B 1 28 ? 6.363 -2.104 -2.729 1 86.81 28 LEU B CA 1
ATOM 1697 C C . LEU B 1 28 ? 5.035 -1.556 -3.244 1 86.81 28 LEU B C 1
ATOM 1699 O O . LEU B 1 28 ? 4.512 -2.031 -4.254 1 86.81 28 LEU B O 1
ATOM 1703 N N . GLU B 1 29 ? 4.484 -0.584 -2.514 1 87.44 29 GLU B N 1
ATOM 1704 C CA . GLU B 1 29 ? 3.252 0.053 -2.965 1 87.44 29 GLU B CA 1
ATOM 1705 C C . GLU B 1 29 ? 3.408 0.625 -4.371 1 87.44 29 GLU B C 1
ATOM 1707 O O . GLU B 1 29 ? 2.443 0.677 -5.137 1 87.44 29 GLU B O 1
ATOM 1712 N N . GLN B 1 30 ? 4.609 0.975 -4.648 1 81.5 30 GLN B N 1
ATOM 1713 C CA . GLN B 1 30 ? 4.867 1.62 -5.93 1 81.5 30 GLN B CA 1
ATOM 1714 C C . GLN B 1 30 ? 5.449 0.631 -6.934 1 81.5 30 GLN B C 1
ATOM 1716 O O . GLN B 1 30 ? 5.941 1.029 -7.992 1 81.5 30 GLN B O 1
ATOM 1721 N N . GLY B 1 31 ? 5.484 -0.585 -6.512 1 79.12 31 GLY B N 1
ATOM 1722 C CA . GLY B 1 31 ? 5.988 -1.62 -7.402 1 79.12 31 GLY B CA 1
ATOM 1723 C C . GLY B 1 31 ? 7.5 -1.601 -7.547 1 79.12 31 GLY B C 1
ATOM 1724 O O . GLY B 1 31 ? 8.039 -2.025 -8.57 1 79.12 31 GLY B O 1
ATOM 1725 N N . ILE B 1 32 ? 8.164 -1.022 -6.621 1 77.62 32 ILE B N 1
ATOM 1726 C CA . ILE B 1 32 ? 9.625 -0.976 -6.621 1 77.62 32 ILE B CA 1
ATOM 1727 C C . ILE B 1 32 ? 10.18 -2.055 -5.691 1 77.62 32 ILE B C 1
ATOM 1729 O O . ILE B 1 32 ? 9.734 -2.186 -4.551 1 77.62 32 ILE B O 1
ATOM 1733 N N . VAL B 1 33 ? 11.164 -2.861 -6.246 1 75.94 33 VAL B N 1
ATOM 1734 C CA . VAL B 1 33 ? 11.797 -3.877 -5.41 1 75.94 33 VAL B CA 1
ATOM 1735 C C . VAL B 1 33 ? 12.828 -3.223 -4.496 1 75.94 33 VAL B C 1
ATOM 1737 O O . VAL B 1 33 ? 13.75 -2.551 -4.969 1 75.94 33 VAL B O 1
ATOM 1740 N N . PRO B 1 34 ? 12.688 -3.377 -3.232 1 72.94 34 PRO B N 1
ATOM 1741 C CA . PRO B 1 34 ? 13.5 -2.643 -2.26 1 72.94 34 PRO B CA 1
ATOM 1742 C C . PRO B 1 34 ? 14.992 -2.965 -2.369 1 72.94 34 PRO B C 1
ATOM 1744 O O . PRO B 1 34 ? 15.828 -2.195 -1.896 1 72.94 34 PRO B O 1
ATOM 1747 N N . TRP B 1 35 ? 15.469 -3.98 -2.863 1 69.12 35 TRP B N 1
ATOM 1748 C CA . TRP B 1 35 ? 16.875 -4.328 -2.822 1 69.12 35 TRP B CA 1
ATOM 1749 C C . TRP B 1 35 ? 17.516 -4.18 -4.199 1 69.12 35 TRP B C 1
ATOM 1751 O O . TRP B 1 35 ? 18.703 -4.457 -4.375 1 69.12 35 TRP B O 1
ATOM 1761 N N . VAL B 1 36 ? 16.891 -3.867 -5.125 1 60.56 36 VAL B N 1
ATOM 1762 C CA . VAL B 1 36 ? 17.5 -3.648 -6.43 1 60.56 36 VAL B CA 1
ATOM 1763 C C . VAL B 1 36 ? 17.922 -2.188 -6.562 1 60.56 36 VAL B C 1
ATOM 1765 O O . VAL B 1 36 ? 17.125 -1.278 -6.301 1 60.56 36 VAL B O 1
ATOM 1768 N N . ARG B 1 37 ? 19.188 -1.961 -6.195 1 54.25 37 ARG B N 1
ATOM 1769 C CA . ARG B 1 37 ? 19.672 -0.601 -6.434 1 54.25 37 ARG B CA 1
ATOM 1770 C C . ARG B 1 37 ? 19.484 -0.202 -7.891 1 54.25 37 ARG B C 1
ATOM 1772 O O . ARG B 1 37 ? 19.797 -0.977 -8.797 1 54.25 37 ARG B O 1
ATOM 1779 N N . PRO B 1 38 ? 18.672 0.965 -8.062 1 50.31 38 PRO B N 1
ATOM 1780 C CA . PRO B 1 38 ? 18.375 1.439 -9.414 1 50.31 38 PRO B CA 1
ATOM 1781 C C . PRO B 1 38 ? 19.609 1.44 -10.32 1 50.31 38 PRO B C 1
ATOM 1783 O O . PRO B 1 38 ? 19.469 1.43 -11.547 1 50.31 38 PRO B O 1
ATOM 1786 N N . TRP B 1 39 ? 20.688 1.896 -9.727 1 45.97 39 TRP B N 1
ATOM 1787 C CA . TRP B 1 39 ? 21.75 2.219 -10.672 1 45.97 39 TRP B CA 1
ATOM 1788 C C . TRP B 1 39 ? 22.281 0.958 -11.352 1 45.97 39 TRP B C 1
ATOM 1790 O O . TRP B 1 39 ? 23.156 1.031 -12.219 1 45.97 39 TRP B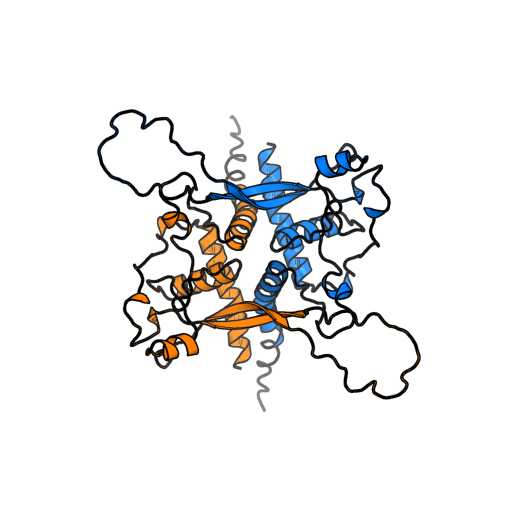 O 1
ATOM 1800 N N . GLY B 1 40 ? 21.984 -0.106 -10.664 1 44.47 40 GLY B N 1
ATOM 1801 C CA . GLY B 1 40 ? 22.594 -1.18 -11.438 1 44.47 40 GLY B CA 1
ATOM 1802 C C . GLY B 1 40 ? 21.984 -1.337 -12.812 1 44.47 40 GLY B C 1
ATOM 1803 O O . GLY B 1 40 ? 21.031 -0.631 -13.164 1 44.47 40 GLY B O 1
ATOM 1804 N N . SER B 1 41 ? 22.266 -2.5 -13.602 1 42.69 41 SER B N 1
ATOM 1805 C CA . SER B 1 41 ? 22 -2.717 -15.023 1 42.69 41 SER B CA 1
ATOM 1806 C C . SER B 1 41 ? 20.531 -2.455 -15.352 1 42.69 41 SER B C 1
ATOM 1808 O O . SER B 1 41 ? 19.703 -2.299 -14.453 1 42.69 41 SER B O 1
ATOM 1810 N N . GLY B 1 42 ? 19.938 -2.951 -16.562 1 39.31 42 GLY B N 1
ATOM 1811 C CA . GLY B 1 42 ? 18.766 -2.75 -17.406 1 39.31 42 GLY B CA 1
ATOM 1812 C C . GLY B 1 42 ? 17.453 -2.877 -16.656 1 39.31 42 GLY B C 1
ATOM 1813 O O . GLY B 1 42 ? 17.422 -3.438 -15.555 1 39.31 42 GLY B O 1
ATOM 1814 N N . LYS B 1 43 ? 16.422 -1.87 -16.859 1 45.5 43 LYS B N 1
ATOM 1815 C CA . LYS B 1 43 ? 15.008 -1.847 -16.5 1 45.5 43 LYS B CA 1
ATOM 1816 C C . LYS B 1 43 ? 14.516 -3.238 -16.125 1 45.5 43 LYS B C 1
ATOM 1818 O O . LYS B 1 43 ? 13.609 -3.375 -15.289 1 45.5 43 LYS B O 1
ATOM 1823 N N . GLU B 1 44 ? 14.883 -4.156 -16.906 1 45.75 44 GLU B N 1
ATOM 1824 C CA . GLU B 1 44 ? 14.438 -5.543 -16.781 1 45.75 44 GLU B CA 1
ATOM 1825 C C . GLU B 1 44 ? 14.773 -6.121 -15.414 1 45.75 44 GLU B C 1
ATOM 1827 O O . GLU B 1 44 ? 14.125 -7.062 -14.953 1 45.75 44 GLU B O 1
ATOM 1832 N N . GLU B 1 45 ? 15.586 -5.344 -14.703 1 47.25 45 GLU B N 1
ATOM 1833 C CA . GLU B 1 45 ? 16.078 -5.977 -13.484 1 47.25 45 GLU B CA 1
ATOM 1834 C C . GLU B 1 45 ? 15.211 -5.598 -12.281 1 47.25 45 GLU B C 1
ATOM 1836 O O . GLU B 1 45 ? 15.148 -6.34 -11.305 1 47.25 45 GLU B O 1
ATOM 1841 N N . SER B 1 46 ? 14.602 -4.324 -12.352 1 49.62 46 SER B N 1
ATOM 1842 C CA . SER B 1 46 ? 13.82 -3.916 -11.188 1 49.62 46 SER B CA 1
ATOM 1843 C C . SER B 1 46 ? 12.594 -4.805 -11.008 1 49.62 46 SER B C 1
ATOM 1845 O O . SER B 1 46 ? 12.109 -4.98 -9.883 1 49.62 46 SER B O 1
ATOM 1847 N N . ALA B 1 47 ? 12.016 -5.164 -12.164 1 54.16 47 ALA B N 1
ATOM 1848 C CA . ALA B 1 47 ? 10.836 -6.023 -12.117 1 54.16 47 ALA B CA 1
ATOM 1849 C C . ALA B 1 47 ? 11.227 -7.469 -11.82 1 54.16 47 ALA B C 1
ATOM 1851 O O . ALA B 1 47 ? 10.359 -8.336 -11.711 1 54.16 47 ALA B O 1
ATOM 1852 N N . ILE B 1 48 ? 12.555 -7.504 -11.672 1 58.84 48 ILE B N 1
ATOM 1853 C CA . ILE B 1 48 ? 12.992 -8.867 -11.391 1 58.84 48 ILE B CA 1
ATOM 1854 C C . ILE B 1 48 ? 12.633 -9.234 -9.953 1 58.84 48 ILE B C 1
ATOM 1856 O O . ILE B 1 48 ? 12.953 -8.508 -9.016 1 58.84 48 ILE B O 1
ATOM 1860 N N . GLY B 1 49 ? 11.578 -10 -9.852 1 73.5 49 GLY B N 1
ATOM 1861 C CA . GLY B 1 49 ? 11.336 -10.609 -8.555 1 73.5 49 GLY B CA 1
ATOM 1862 C C . GLY B 1 49 ? 9.961 -10.297 -7.992 1 73.5 49 GLY B C 1
ATOM 1863 O O . GLY B 1 49 ? 9.586 -10.812 -6.934 1 73.5 49 GLY B O 1
ATOM 1864 N N . LEU B 1 50 ? 9.234 -9.43 -8.75 1 84.94 50 LEU B N 1
ATOM 1865 C CA . LEU B 1 50 ? 7.887 -9.164 -8.25 1 84.94 50 LEU B CA 1
ATOM 1866 C C . LEU B 1 50 ? 6.898 -10.203 -8.766 1 84.94 50 LEU B C 1
ATOM 1868 O O . LEU B 1 50 ? 7.012 -10.656 -9.906 1 84.94 50 LEU B O 1
ATOM 1872 N N . PRO B 1 51 ? 5.941 -10.531 -7.898 1 91.31 51 PRO B N 1
ATOM 1873 C CA . PRO B 1 51 ? 4.883 -11.406 -8.422 1 91.31 51 PRO B CA 1
ATOM 1874 C C . PRO B 1 51 ? 4.109 -10.766 -9.57 1 91.31 51 PRO B C 1
ATOM 1876 O O . PRO B 1 51 ? 3.875 -9.555 -9.562 1 91.31 51 PRO B O 1
ATOM 1879 N N . ARG B 1 52 ? 3.756 -11.656 -10.531 1 92.38 52 ARG B N 1
ATOM 1880 C CA . ARG B 1 52 ? 3.049 -11.203 -11.727 1 92.38 52 ARG B CA 1
ATOM 1881 C C . ARG B 1 52 ? 1.907 -12.156 -12.086 1 92.38 52 ARG B C 1
ATOM 1883 O O . ARG B 1 52 ? 1.963 -13.344 -11.766 1 92.38 52 ARG B O 1
ATOM 1890 N N . ASN B 1 53 ? 0.971 -11.523 -12.672 1 94.38 53 ASN B N 1
ATOM 1891 C CA . ASN B 1 53 ? -0.068 -12.352 -13.266 1 94.38 53 ASN B CA 1
ATOM 1892 C C . ASN B 1 53 ? 0.409 -13.008 -14.562 1 94.38 53 ASN B C 1
ATOM 1894 O O . ASN B 1 53 ? 0.839 -12.312 -15.484 1 94.38 53 ASN B O 1
ATOM 1898 N N . ALA B 1 54 ? 0.309 -14.242 -14.664 1 93.69 54 ALA B N 1
ATOM 1899 C CA . ALA B 1 54 ? 0.85 -14.992 -15.797 1 93.69 54 ALA B CA 1
ATOM 1900 C C . ALA B 1 54 ? 0.009 -14.773 -17.047 1 93.69 54 ALA B C 1
ATOM 1902 O O . ALA B 1 54 ? 0.519 -14.859 -18.172 1 93.69 54 ALA B O 1
ATOM 1903 N N . ALA B 1 55 ? -1.249 -14.562 -16.891 1 93.88 55 ALA B N 1
ATOM 1904 C CA . ALA B 1 55 ? -2.143 -14.398 -18.031 1 93.88 55 ALA B CA 1
ATOM 1905 C C . ALA B 1 55 ? -1.987 -13.016 -18.656 1 93.88 55 ALA B C 1
ATOM 1907 O O . ALA B 1 55 ? -1.993 -12.875 -19.875 1 93.88 55 ALA B O 1
ATOM 1908 N N . THR B 1 56 ? -1.774 -12 -17.828 1 92.12 56 THR B N 1
ATOM 1909 C CA . THR B 1 56 ? -1.777 -10.625 -18.328 1 92.12 56 THR B CA 1
ATOM 1910 C C . THR B 1 56 ? -0.363 -10.055 -18.344 1 92.12 56 THR B C 1
ATOM 1912 O O . THR B 1 56 ? -0.095 -9.062 -19.016 1 92.12 56 THR B O 1
ATOM 1915 N N . GLY B 1 57 ? 0.535 -10.57 -17.516 1 89.56 57 GLY B N 1
ATOM 1916 C CA . GLY B 1 57 ? 1.885 -10.047 -17.391 1 89.56 57 GLY B CA 1
ATOM 1917 C C . GLY B 1 57 ? 1.986 -8.898 -16.406 1 89.56 57 GLY B C 1
ATOM 1918 O O . GLY B 1 57 ? 3.084 -8.422 -16.109 1 89.56 57 GLY B O 1
ATOM 1919 N N . ARG B 1 58 ? 0.911 -8.5 -15.812 1 89.06 58 ARG B N 1
ATOM 1920 C CA . ARG B 1 58 ? 0.89 -7.348 -14.914 1 89.06 58 ARG B CA 1
ATOM 1921 C C . ARG B 1 58 ? 1.496 -7.703 -13.562 1 89.06 58 ARG B C 1
ATOM 1923 O O . ARG B 1 58 ? 1.242 -8.781 -13.023 1 89.06 58 ARG B O 1
ATOM 1930 N N . SER B 1 59 ? 2.297 -6.777 -13.008 1 89.62 59 SER B N 1
ATOM 1931 C CA . SER B 1 59 ? 2.869 -6.957 -11.68 1 89.62 59 SER B CA 1
ATOM 1932 C C . SER B 1 59 ? 1.845 -6.652 -10.586 1 89.62 59 SER B C 1
ATOM 1934 O O . SER B 1 59 ? 1.033 -5.734 -10.734 1 89.62 59 SER B O 1
ATOM 1936 N N . TYR B 1 60 ? 1.939 -7.453 -9.578 1 91.06 60 TYR B N 1
ATOM 1937 C CA . TYR B 1 60 ? 1.151 -7.129 -8.391 1 91.06 60 TYR B CA 1
ATOM 1938 C C . TYR B 1 60 ? 1.796 -5.996 -7.602 1 91.06 60 TYR B C 1
ATOM 1940 O O . TYR B 1 60 ? 2.98 -5.703 -7.781 1 91.06 60 TYR B O 1
ATOM 1948 N N . SER B 1 61 ? 1.062 -5.328 -6.746 1 86.94 61 SER B N 1
ATOM 1949 C CA . SER B 1 61 ? 1.596 -4.191 -6.004 1 86.94 61 SER B CA 1
ATOM 1950 C C . SER B 1 61 ? 1.147 -4.219 -4.547 1 86.94 61 SER B C 1
ATOM 1952 O O . SER B 1 61 ? 0.246 -4.977 -4.184 1 86.94 61 SER B O 1
ATOM 1954 N N . GLY B 1 62 ? 1.929 -3.451 -3.773 1 88.12 62 GLY B N 1
ATOM 1955 C CA . GLY B 1 62 ? 1.538 -3.203 -2.395 1 88.12 62 GLY B CA 1
ATOM 1956 C C . GLY B 1 62 ? 1.516 -4.461 -1.545 1 88.12 62 GLY B C 1
ATOM 1957 O O . GLY B 1 62 ? 2.441 -5.273 -1.604 1 88.12 62 GLY B O 1
ATOM 1958 N N . ILE B 1 63 ? 0.398 -4.57 -0.838 1 89.88 63 ILE B N 1
ATOM 1959 C CA . ILE B 1 63 ? 0.278 -5.645 0.142 1 89.88 63 ILE B CA 1
ATOM 1960 C C . ILE B 1 63 ? 0.183 -6.988 -0.575 1 89.88 63 ILE B C 1
ATOM 1962 O O . ILE B 1 63 ? 0.562 -8.023 -0.02 1 89.88 63 ILE B O 1
ATOM 1966 N N . ASN B 1 64 ? -0.314 -6.969 -1.771 1 92.12 64 ASN B N 1
ATOM 1967 C CA . ASN B 1 64 ? -0.416 -8.211 -2.531 1 92.12 64 ASN B CA 1
ATOM 1968 C C . ASN B 1 64 ? 0.954 -8.844 -2.752 1 92.12 64 ASN B C 1
ATOM 1970 O O . ASN B 1 64 ? 1.076 -10.07 -2.783 1 92.12 64 ASN B O 1
ATOM 1974 N N . ILE B 1 65 ? 1.983 -8.047 -2.939 1 91.19 65 ILE B N 1
ATOM 1975 C CA . ILE B 1 65 ? 3.34 -8.562 -3.105 1 91.19 65 ILE B CA 1
ATOM 1976 C C . ILE B 1 65 ? 3.752 -9.336 -1.857 1 91.19 65 ILE B C 1
ATOM 1978 O O . ILE B 1 65 ? 4.266 -10.453 -1.956 1 91.19 65 ILE B O 1
ATOM 1982 N N . LEU B 1 66 ? 3.502 -8.781 -0.709 1 88.75 66 LEU B N 1
ATOM 1983 C CA . LEU B 1 66 ? 3.879 -9.43 0.543 1 88.75 66 LEU B CA 1
ATOM 1984 C C . LEU B 1 66 ? 3.107 -10.727 0.738 1 88.75 66 LEU B C 1
ATOM 1986 O O . LEU B 1 66 ? 3.68 -11.734 1.166 1 88.75 66 LEU B O 1
ATOM 1990 N N . ILE B 1 67 ? 1.848 -10.758 0.421 1 90.88 67 ILE B N 1
ATOM 1991 C CA . ILE B 1 67 ? 1.026 -11.961 0.526 1 90.88 67 ILE B CA 1
ATOM 1992 C C . ILE B 1 67 ? 1.593 -13.055 -0.376 1 90.88 67 ILE B C 1
ATOM 1994 O O . ILE B 1 67 ? 1.822 -14.18 0.072 1 90.88 67 ILE B O 1
ATOM 1998 N N . LEU B 1 68 ? 1.855 -12.688 -1.556 1 93.06 68 LEU B N 1
ATOM 1999 C CA . LEU B 1 68 ? 2.273 -13.664 -2.551 1 93.06 68 LEU B CA 1
ATOM 2000 C C . LEU B 1 68 ? 3.691 -14.148 -2.271 1 93.06 68 LEU B C 1
ATOM 2002 O O . LEU B 1 68 ? 3.994 -15.336 -2.447 1 93.06 68 LEU B O 1
ATOM 2006 N N . TRP B 1 69 ? 4.578 -13.25 -1.878 1 89.44 69 TRP B N 1
ATOM 2007 C CA . TRP B 1 69 ? 5.91 -13.664 -1.453 1 89.44 69 TRP B CA 1
ATOM 2008 C C . TRP B 1 69 ? 5.832 -14.625 -0.271 1 89.44 69 TRP B C 1
ATOM 2010 O O . TRP B 1 69 ? 6.547 -15.625 -0.229 1 89.44 69 TRP B O 1
ATOM 2020 N N . GLY B 1 70 ? 4.988 -14.305 0.697 1 89.12 70 GLY B N 1
ATOM 2021 C CA . GLY B 1 70 ? 4.809 -15.203 1.824 1 89.12 70 GLY B CA 1
ATOM 2022 C C . GLY B 1 70 ? 4.41 -16.609 1.409 1 89.12 70 GLY B C 1
ATOM 2023 O O . GLY B 1 70 ? 4.977 -17.594 1.896 1 89.12 70 GLY B O 1
ATOM 2024 N N . ARG B 1 71 ? 3.416 -16.641 0.571 1 91.81 71 ARG B N 1
ATOM 2025 C CA . ARG B 1 71 ? 2.957 -17.938 0.079 1 91.81 71 ARG B CA 1
ATOM 2026 C C . ARG B 1 71 ? 4.047 -18.641 -0.723 1 91.81 71 ARG B C 1
ATOM 2028 O O . ARG B 1 71 ? 4.223 -19.859 -0.613 1 91.81 71 ARG B O 1
ATOM 2035 N N . LEU B 1 72 ? 4.676 -17.891 -1.536 1 91.19 72 LEU B N 1
ATOM 2036 C CA . LEU B 1 72 ? 5.766 -18.422 -2.342 1 91.19 72 LEU B CA 1
ATOM 2037 C C . LEU B 1 72 ? 6.832 -19.062 -1.457 1 91.19 72 LEU B C 1
ATOM 2039 O O . LEU B 1 72 ? 7.254 -20.203 -1.709 1 91.19 72 LEU B O 1
ATOM 2043 N N . PHE B 1 73 ? 7.223 -18.422 -0.398 1 85.56 73 PHE B N 1
ATOM 2044 C CA . PHE B 1 73 ? 8.25 -18.906 0.519 1 85.56 73 PHE B CA 1
ATOM 2045 C C . PHE B 1 73 ? 7.734 -20.109 1.307 1 85.56 73 PHE B C 1
ATOM 2047 O O . PHE B 1 73 ? 8.453 -21.094 1.478 1 85.56 73 PHE B O 1
ATOM 2054 N N . ASP B 1 74 ? 6.633 -19.953 1.747 1 88.88 74 ASP B N 1
ATOM 2055 C CA . ASP B 1 74 ? 6.035 -21 2.566 1 88.88 74 ASP B CA 1
ATOM 2056 C C . ASP B 1 74 ? 5.926 -22.312 1.789 1 88.88 74 ASP B C 1
ATOM 2058 O O . ASP B 1 74 ? 6.215 -23.391 2.326 1 88.88 74 ASP B O 1
ATOM 2062 N N . ALA B 1 75 ? 5.527 -22.25 0.506 1 92.19 75 ALA B N 1
ATOM 2063 C CA . ALA B 1 75 ? 5.281 -23.438 -0.299 1 92.19 75 ALA B CA 1
ATOM 2064 C C . ALA B 1 75 ? 6.523 -23.828 -1.099 1 92.19 75 ALA B C 1
ATOM 2066 O O . ALA B 1 75 ? 6.598 -24.938 -1.639 1 92.19 75 ALA B O 1
ATOM 2067 N N . GLY B 1 76 ? 7.473 -22.891 -1.245 1 89.69 76 GLY B N 1
ATOM 2068 C CA . GLY B 1 76 ? 8.68 -23.156 -2.014 1 89.69 76 GLY B CA 1
ATOM 2069 C C . GLY B 1 76 ? 8.438 -23.172 -3.512 1 89.69 76 GLY B C 1
ATOM 2070 O O . GLY B 1 76 ? 8.977 -24.031 -4.219 1 89.69 76 GLY B O 1
ATOM 2071 N N . TYR B 1 77 ? 7.605 -22.281 -3.982 1 91 77 TYR B N 1
ATOM 2072 C CA . TYR B 1 77 ? 7.32 -22.234 -5.414 1 91 77 TYR B CA 1
ATOM 2073 C C . TYR B 1 77 ? 8.516 -21.688 -6.188 1 91 77 TYR B C 1
ATOM 2075 O O . TYR B 1 77 ? 9.188 -20.75 -5.73 1 91 77 TYR B O 1
ATOM 2083 N N . PRO B 1 78 ? 8.711 -22.094 -7.438 1 86.75 78 PRO B N 1
ATOM 2084 C CA . PRO B 1 78 ? 9.883 -21.688 -8.211 1 86.75 78 PRO B CA 1
ATOM 2085 C C . PRO B 1 78 ? 9.641 -20.406 -9.016 1 86.75 78 PRO B C 1
ATOM 2087 O O . PRO B 1 78 ? 10.594 -19.812 -9.531 1 86.75 78 PRO B O 1
ATOM 2090 N N . SER B 1 79 ? 8.406 -20.062 -9.164 1 87.81 79 SER B N 1
ATOM 2091 C CA . SER B 1 79 ? 8.062 -18.969 -10.055 1 87.81 79 SER B CA 1
ATOM 2092 C C . SER B 1 79 ? 7.234 -17.906 -9.336 1 87.81 79 SER B C 1
ATOM 2094 O O . SER B 1 79 ? 6.484 -18.219 -8.414 1 87.81 79 SER B O 1
ATOM 2096 N N . GLN B 1 80 ? 7.363 -16.656 -9.844 1 90.62 80 GLN B N 1
ATOM 2097 C CA . GLN B 1 80 ? 6.586 -15.539 -9.312 1 90.62 80 GLN B CA 1
ATOM 2098 C C . GLN B 1 80 ? 5.312 -15.32 -10.125 1 90.62 80 GLN B C 1
ATOM 2100 O O . GLN B 1 80 ? 4.734 -14.234 -10.102 1 90.62 80 GLN B O 1
ATOM 2105 N N . HIS B 1 81 ? 4.918 -16.297 -10.836 1 93.44 81 HIS B N 1
ATOM 2106 C CA . HIS B 1 81 ? 3.773 -16.172 -11.727 1 93.44 81 HIS B CA 1
ATOM 2107 C C . HIS B 1 81 ? 2.52 -16.781 -11.109 1 93.44 81 HIS B C 1
ATOM 2109 O O . HIS B 1 81 ? 2.547 -17.906 -10.633 1 93.44 81 HIS B O 1
ATOM 2115 N N . TRP B 1 82 ? 1.5 -15.992 -11.148 1 96.25 82 TRP B N 1
ATOM 2116 C CA . TRP B 1 82 ? 0.234 -16.359 -10.523 1 96.25 82 TRP B CA 1
ATOM 2117 C C . TRP B 1 82 ? -0.926 -16.188 -11.5 1 96.25 82 TRP B C 1
ATOM 2119 O O . TRP B 1 82 ? -0.819 -15.43 -12.477 1 96.25 82 TRP B O 1
ATOM 2129 N N . LEU B 1 83 ? -2.023 -16.859 -11.258 1 96.94 83 LEU B N 1
ATOM 2130 C CA . LEU B 1 83 ? -3.225 -16.703 -12.07 1 96.94 83 LEU B CA 1
ATOM 2131 C C . LEU B 1 83 ? -4.465 -17.156 -11.305 1 96.94 83 LEU B C 1
ATOM 2133 O O . LEU B 1 83 ? -4.359 -17.891 -10.328 1 96.94 83 LEU B O 1
ATOM 2137 N N . THR B 1 84 ? -5.609 -16.641 -11.688 1 97.31 84 THR B N 1
ATOM 2138 C CA . THR B 1 84 ? -6.863 -17.141 -11.125 1 97.31 84 THR B CA 1
ATOM 2139 C C . THR B 1 84 ? -7.215 -18.5 -11.711 1 97.31 84 THR B C 1
ATOM 2141 O O . THR B 1 84 ? -6.633 -18.922 -12.711 1 97.31 84 THR B O 1
ATOM 2144 N N . PHE B 1 85 ? -8.242 -19.156 -11.07 1 97.88 85 PHE B N 1
ATOM 2145 C CA . PHE B 1 85 ? -8.727 -20.438 -11.586 1 97.88 85 PHE B CA 1
ATOM 2146 C C . PHE B 1 85 ? -9.242 -20.297 -13.008 1 97.88 85 PHE B C 1
ATOM 2148 O O . PHE B 1 85 ? -8.898 -21.094 -13.883 1 97.88 85 PHE B O 1
ATOM 2155 N N . ARG B 1 86 ? -9.984 -19.219 -13.219 1 97.69 86 ARG B N 1
ATOM 2156 C CA . ARG B 1 86 ? -10.57 -18.969 -14.531 1 97.69 86 ARG B CA 1
ATOM 2157 C C . ARG B 1 86 ? -9.484 -18.703 -15.57 1 97.69 86 ARG B C 1
ATOM 2159 O O . ARG B 1 86 ? -9.586 -19.156 -16.719 1 97.69 86 ARG B O 1
ATOM 2166 N N . GLN B 1 87 ? -8.508 -17.984 -15.203 1 97.06 87 GLN B N 1
ATOM 2167 C CA . GLN B 1 87 ? -7.406 -17.688 -16.125 1 97.06 87 GLN B CA 1
ATOM 2168 C C . GLN B 1 87 ? -6.652 -18.969 -16.5 1 97.06 87 GLN B C 1
ATOM 2170 O O . GLN B 1 87 ? -6.285 -19.141 -17.672 1 97.06 87 GLN B O 1
ATOM 2175 N N . ALA B 1 88 ? -6.387 -19.859 -15.523 1 97.62 88 ALA B N 1
ATOM 2176 C CA . ALA B 1 88 ? -5.742 -21.141 -15.828 1 97.62 88 ALA B CA 1
ATOM 2177 C C . ALA B 1 88 ? -6.555 -21.938 -16.844 1 97.62 88 ALA B C 1
ATOM 2179 O O . ALA B 1 88 ? -6.004 -22.438 -17.828 1 97.62 88 ALA B O 1
ATOM 2180 N N . ALA B 1 89 ? -7.828 -21.969 -16.625 1 97.75 89 ALA B N 1
ATOM 2181 C CA . ALA B 1 89 ? -8.719 -22.688 -17.516 1 97.75 89 ALA B CA 1
ATOM 2182 C C . ALA B 1 89 ? -8.719 -22.062 -18.906 1 97.75 89 ALA B C 1
ATOM 2184 O O . ALA B 1 89 ? -8.641 -22.766 -19.922 1 97.75 89 ALA B O 1
ATOM 2185 N N . ALA B 1 90 ? -8.805 -20.766 -18.969 1 97.62 90 ALA B N 1
ATOM 2186 C CA . ALA B 1 90 ? -8.852 -20.047 -20.234 1 97.62 90 ALA B CA 1
ATOM 2187 C C . ALA B 1 90 ? -7.574 -20.281 -21.047 1 97.62 90 ALA B C 1
ATOM 2189 O O . ALA B 1 90 ? -7.602 -20.25 -22.281 1 97.62 90 ALA B O 1
ATOM 2190 N N . LEU B 1 91 ? -6.512 -20.594 -20.422 1 96.38 91 LEU B N 1
ATOM 2191 C CA . LEU B 1 91 ? -5.227 -20.812 -21.078 1 96.38 91 LEU B CA 1
ATOM 2192 C C . LEU B 1 91 ? -5.023 -22.281 -21.422 1 96.38 91 LEU B C 1
ATOM 2194 O O . LEU B 1 91 ? -3.965 -22.672 -21.906 1 96.38 91 LEU B O 1
ATOM 2198 N N . GLY B 1 92 ? -6.082 -23.109 -21.078 1 96.62 92 GLY B N 1
ATOM 2199 C CA . GLY B 1 92 ? -6.035 -24.531 -21.422 1 96.62 92 GLY B CA 1
ATOM 2200 C C . GLY B 1 92 ? -5.496 -25.391 -20.297 1 96.62 92 GLY B C 1
ATOM 2201 O O . GLY B 1 92 ? -5.336 -26.609 -20.453 1 96.62 92 GLY B O 1
ATOM 2202 N N . GLY B 1 93 ? -5.121 -24.75 -19.188 1 97.69 93 GLY B N 1
ATOM 2203 C CA . GLY B 1 93 ? -4.629 -25.484 -18.031 1 97.69 93 GLY B CA 1
ATOM 2204 C C . GLY B 1 93 ? -5.688 -25.703 -16.969 1 97.69 93 GLY B C 1
ATOM 2205 O O . GLY B 1 93 ? -6.871 -25.453 -17.203 1 97.69 93 GLY B O 1
ATOM 2206 N N . THR B 1 94 ? -5.188 -26.344 -15.867 1 97.56 94 THR B N 1
ATOM 2207 C CA . THR B 1 94 ? -6.082 -26.594 -14.742 1 97.56 94 THR B CA 1
ATOM 2208 C C . THR B 1 94 ? -5.316 -26.562 -13.422 1 97.56 94 THR B C 1
ATOM 2210 O O . THR B 1 94 ? -4.168 -27 -13.352 1 97.56 94 THR B O 1
ATOM 2213 N N . VAL B 1 95 ? -6.008 -25.984 -12.391 1 98.19 95 VAL B N 1
ATOM 2214 C CA . VAL B 1 95 ? -5.465 -26.094 -11.039 1 98.19 95 VAL B CA 1
ATOM 2215 C C . VAL B 1 95 ? -5.625 -27.531 -10.539 1 98.19 95 VAL B C 1
ATOM 2217 O O . VAL B 1 95 ? -6.715 -28.094 -10.609 1 98.19 95 VAL B O 1
ATOM 2220 N N . ARG B 1 96 ? -4.586 -28.094 -10.094 1 98.19 96 ARG B N 1
ATOM 2221 C CA . ARG B 1 96 ? -4.645 -29.484 -9.648 1 98.19 96 ARG B CA 1
ATOM 2222 C C . ARG B 1 96 ? -5.602 -29.641 -8.469 1 98.19 96 ARG B C 1
ATOM 2224 O O . ARG B 1 96 ? -5.688 -28.75 -7.613 1 98.19 96 ARG B O 1
ATOM 2231 N N . LYS B 1 97 ? -6.184 -30.797 -8.414 1 97 97 LYS B N 1
ATOM 2232 C CA . LYS B 1 97 ? -7.109 -31.094 -7.332 1 97 97 LYS B CA 1
ATOM 2233 C C . LYS B 1 97 ? -6.414 -31.031 -5.977 1 97 97 LYS B C 1
ATOM 2235 O O . LYS B 1 97 ? -5.293 -31.516 -5.824 1 97 97 LYS B O 1
ATOM 2240 N N . GLY B 1 98 ? -7.031 -30.406 -5.008 1 96.69 98 GLY B N 1
ATOM 2241 C CA . GLY B 1 98 ? -6.504 -30.359 -3.654 1 96.69 98 GLY B CA 1
ATOM 2242 C C . GLY B 1 98 ? -5.645 -29.141 -3.396 1 96.69 98 GLY B C 1
ATOM 2243 O O . GLY B 1 98 ? -5.293 -28.844 -2.25 1 96.69 98 GLY B O 1
ATOM 2244 N N . GLU B 1 99 ? -5.258 -28.516 -4.504 1 97.5 99 GLU B N 1
ATOM 2245 C CA . GLU B 1 99 ? -4.465 -27.297 -4.348 1 97.5 99 GLU B CA 1
ATOM 2246 C C . GLU B 1 99 ? -5.305 -26.172 -3.75 1 97.5 99 GLU B C 1
ATOM 2248 O O . GLU B 1 99 ? -6.488 -26.031 -4.066 1 97.5 99 GLU B O 1
ATOM 2253 N N . HIS B 1 100 ? -4.645 -25.328 -2.873 1 95.25 100 HIS B N 1
ATOM 2254 C CA . HIS B 1 100 ? -5.305 -24.188 -2.254 1 95.25 100 HIS B CA 1
ATOM 2255 C C . HIS B 1 100 ? -4.664 -22.875 -2.701 1 95.25 100 HIS B C 1
ATOM 2257 O O . HIS B 1 100 ? -3.441 -22.719 -2.662 1 95.25 100 HIS B O 1
ATOM 2263 N N . GLY B 1 101 ? -5.469 -22.047 -3.111 1 95.69 101 GLY B N 1
ATOM 2264 C CA . GLY B 1 101 ? -5 -20.734 -3.527 1 95.69 101 GLY B CA 1
ATOM 2265 C C . GLY B 1 101 ? -4.762 -19.797 -2.363 1 95.69 101 GLY B C 1
ATOM 2266 O O . GLY B 1 101 ? -4.906 -20.188 -1.202 1 95.69 101 GLY B O 1
ATOM 2267 N N . VAL B 1 102 ? -4.359 -18.609 -2.723 1 92.56 102 VAL B N 1
ATOM 2268 C CA . VAL B 1 102 ? -4.176 -17.547 -1.73 1 92.56 102 VAL B CA 1
ATOM 2269 C C . VAL B 1 102 ? -5.004 -16.328 -2.117 1 92.56 102 VAL B C 1
ATOM 2271 O O . VAL B 1 102 ? -5.109 -15.992 -3.299 1 92.56 102 VAL B O 1
ATOM 2274 N N . GLY B 1 103 ? -5.539 -15.68 -1.127 1 91.5 103 GLY B N 1
ATOM 2275 C CA . GLY B 1 103 ? -6.383 -14.516 -1.362 1 91.5 103 GLY B CA 1
ATOM 2276 C C . GLY B 1 103 ? -5.598 -13.227 -1.482 1 91.5 103 GLY B C 1
ATOM 2277 O O . GLY B 1 103 ? -4.684 -12.977 -0.696 1 91.5 103 GLY B O 1
ATOM 2278 N N . ILE B 1 104 ? -5.961 -12.422 -2.5 1 91.38 104 ILE B N 1
ATOM 2279 C CA . ILE B 1 104 ? -5.422 -11.07 -2.658 1 91.38 104 ILE B CA 1
ATOM 2280 C C . ILE B 1 104 ? -6.57 -10.07 -2.781 1 91.38 104 ILE B C 1
ATOM 2282 O O . ILE B 1 104 ? -7.738 -10.453 -2.789 1 91.38 104 ILE B O 1
ATOM 2286 N N . CYS B 1 105 ? -6.211 -8.773 -2.736 1 88.19 105 CYS B N 1
ATOM 2287 C CA . CYS B 1 105 ? -7.27 -7.773 -2.732 1 88.19 105 CYS B CA 1
ATOM 2288 C C . CYS B 1 105 ? -6.996 -6.691 -3.77 1 88.19 105 CYS B C 1
ATOM 2290 O O . CYS B 1 105 ? -5.844 -6.332 -4.012 1 88.19 105 CYS B O 1
ATOM 2292 N N . TYR B 1 106 ? -8.07 -6.25 -4.367 1 84.31 106 TYR B N 1
ATOM 2293 C CA . TYR B 1 106 ? -8.031 -5.148 -5.32 1 84.31 106 TYR B CA 1
ATOM 2294 C C . TYR B 1 106 ? -9.195 -4.195 -5.102 1 84.31 106 TYR B C 1
ATOM 2296 O O . TYR B 1 106 ? -10.305 -4.625 -4.785 1 84.31 106 TYR B O 1
ATOM 2304 N N . ALA B 1 107 ? -8.797 -2.873 -5.246 1 76.44 107 ALA B N 1
ATOM 2305 C CA . ALA B 1 107 ? -9.883 -1.898 -5.227 1 76.44 107 ALA B CA 1
ATOM 2306 C C . ALA B 1 107 ? -10.633 -1.887 -6.555 1 76.44 107 ALA B C 1
ATOM 2308 O O . ALA B 1 107 ? -10.023 -1.804 -7.621 1 76.44 107 ALA B O 1
ATOM 2309 N N . ASP B 1 108 ? -11.836 -2.096 -6.504 1 75.75 108 ASP B N 1
ATOM 2310 C CA . ASP B 1 108 ? -12.719 -1.984 -7.66 1 75.75 108 ASP B CA 1
ATOM 2311 C C . ASP B 1 108 ? -13.703 -0.828 -7.492 1 75.75 108 ASP B C 1
ATOM 2313 O O . ASP B 1 108 ? -13.852 -0.287 -6.395 1 75.75 108 ASP B O 1
ATOM 2317 N N . ARG B 1 109 ? -14.047 -0.301 -8.609 1 74.31 109 ARG B N 1
ATOM 2318 C CA . ARG B 1 109 ? -15.008 0.798 -8.586 1 74.31 109 ARG B CA 1
ATOM 2319 C C . ARG B 1 109 ? -16.297 0.413 -9.297 1 74.31 109 ARG B C 1
ATOM 2321 O O . ARG B 1 109 ? -16.281 -0.361 -10.25 1 74.31 109 ARG B O 1
ATOM 2328 N N . PHE B 1 110 ? -17.453 0.788 -8.656 1 74.06 110 PHE B N 1
ATOM 2329 C CA . PHE B 1 110 ? -18.734 0.628 -9.352 1 74.06 110 PHE B CA 1
ATOM 2330 C C . PHE B 1 110 ? -19.547 1.908 -9.273 1 74.06 110 PHE B C 1
ATOM 2332 O O . PHE B 1 110 ? -19.391 2.699 -8.336 1 74.06 110 PHE B O 1
ATOM 2339 N N . VAL B 1 111 ? -20.125 2.199 -10.398 1 71.31 111 VAL B N 1
ATOM 2340 C CA . VAL B 1 111 ? -21.047 3.328 -10.406 1 71.31 111 VAL B CA 1
ATOM 2341 C C . VAL B 1 111 ? -22.469 2.842 -10.117 1 71.31 111 VAL B C 1
ATOM 2343 O O . VAL B 1 111 ? -23.047 2.086 -10.898 1 71.31 111 VAL B O 1
ATOM 2346 N N . PRO B 1 112 ? -22.859 3.211 -8.859 1 66.94 112 PRO B N 1
ATOM 2347 C CA . PRO B 1 112 ? -24.219 2.766 -8.57 1 66.94 112 PRO B CA 1
ATOM 2348 C C . PRO B 1 112 ? -25.219 3.205 -9.641 1 66.94 112 PRO B C 1
ATOM 2350 O O . PRO B 1 112 ? -25.094 4.297 -10.195 1 66.94 112 PRO B O 1
ATOM 2353 N N . LYS B 1 113 ? -25.875 2.203 -10.172 1 60.34 113 LYS B N 1
ATOM 2354 C CA . LYS B 1 113 ? -26.922 2.508 -11.133 1 60.34 113 LYS B CA 1
ATOM 2355 C C . LYS B 1 113 ? -27.891 3.553 -10.586 1 60.34 113 LYS B C 1
ATOM 2357 O O . LYS B 1 113 ? -28.094 3.641 -9.367 1 60.34 113 LYS B O 1
ATOM 2362 N N . ASP B 1 114 ? -28.094 4.582 -11.195 1 53.56 114 ASP B N 1
ATOM 2363 C CA . ASP B 1 114 ? -29.125 5.574 -10.906 1 53.56 114 ASP B CA 1
ATOM 2364 C C . ASP B 1 114 ? -30.344 4.938 -10.219 1 53.56 114 ASP B C 1
ATOM 2366 O O . ASP B 1 114 ? -30.922 3.979 -10.742 1 53.56 114 ASP B O 1
ATOM 2370 N N . ARG B 1 115 ? -30.375 4.949 -8.898 1 49.22 115 ARG B N 1
ATOM 2371 C CA . ARG B 1 115 ? -31.766 4.762 -8.477 1 49.22 115 ARG B CA 1
ATOM 2372 C C . ARG B 1 115 ? -32.688 5.691 -9.242 1 49.22 115 ARG B C 1
ATOM 2374 O O . ARG B 1 115 ? -32.938 6.82 -8.82 1 49.22 115 ARG B O 1
ATOM 2381 N N . ARG B 1 116 ? -32.438 5.84 -10.586 1 42.88 116 ARG B N 1
ATOM 2382 C CA . ARG B 1 116 ? -33.438 6.66 -11.242 1 42.88 116 ARG B CA 1
ATOM 2383 C C . ARG B 1 116 ? -34.844 6.156 -10.922 1 42.88 116 ARG B C 1
ATOM 2385 O O . ARG B 1 116 ? -35.844 6.758 -11.344 1 42.88 116 ARG B O 1
ATOM 2392 N N . THR B 1 117 ? -35 4.781 -10.641 1 41.31 117 THR B N 1
ATOM 2393 C CA . THR B 1 117 ? -36.375 4.445 -10.891 1 41.31 117 THR B CA 1
ATOM 2394 C C . THR B 1 117 ? -37.312 5.238 -9.969 1 41.31 117 THR B C 1
ATOM 2396 O O . THR B 1 117 ? -38.469 5.504 -10.32 1 41.31 117 THR B O 1
ATOM 2399 N N . GLN B 1 118 ? -37.031 5.324 -8.625 1 39.47 118 GLN B N 1
ATOM 2400 C CA . GLN B 1 118 ? -38.312 5.539 -7.938 1 39.47 118 GLN B CA 1
ATOM 2401 C C . GLN B 1 118 ? -38.75 6.988 -8.07 1 39.47 118 GLN B C 1
ATOM 2403 O O . GLN B 1 118 ? -39.844 7.348 -7.586 1 39.47 118 GLN B O 1
ATOM 2408 N N . SER B 1 119 ? -37.812 8.016 -8.359 1 39.38 119 SER B N 1
ATOM 2409 C CA . SER B 1 119 ? -38.562 9.266 -8.281 1 39.38 119 SER B CA 1
ATOM 2410 C C . SER B 1 119 ? -39.281 9.555 -9.594 1 39.38 119 SER B C 1
ATOM 2412 O O . SER B 1 119 ? -38.75 10.25 -10.469 1 39.38 119 SER B O 1
ATOM 2414 N N . GLN B 1 120 ? -39.875 8.633 -10.32 1 38.66 120 GLN B N 1
ATOM 2415 C CA . GLN B 1 120 ? -40.781 9.07 -11.375 1 38.66 120 GLN B CA 1
ATOM 2416 C C . GLN B 1 120 ? -41.719 10.164 -10.867 1 38.66 120 GLN B C 1
ATOM 2418 O O . GLN B 1 120 ? -42.5 10.719 -11.641 1 38.66 120 GLN B O 1
ATOM 2423 N N . GLY B 1 121 ? -42.219 10.086 -9.562 1 36.91 121 GLY B N 1
ATOM 2424 C CA . GLY B 1 121 ? -43.375 10.977 -9.539 1 36.91 121 GLY B CA 1
ATOM 2425 C C . GLY B 1 121 ? -43.031 12.406 -9.891 1 36.91 121 GLY B C 1
ATOM 2426 O O . GLY B 1 121 ? -43.438 12.914 -10.938 1 36.91 121 GLY B O 1
ATOM 2427 N N . ASN B 1 122 ? -43.094 13.492 -8.906 1 36.38 122 ASN B N 1
ATOM 2428 C CA . ASN B 1 122 ? -43.375 14.898 -9.148 1 36.38 122 ASN B CA 1
ATOM 2429 C C . ASN B 1 122 ? -42.188 15.602 -9.812 1 36.38 122 ASN B C 1
ATOM 2431 O O . ASN B 1 122 ? -41.062 15.578 -9.289 1 36.38 122 ASN B O 1
ATOM 2435 N N . ALA B 1 123 ? -42.188 15.875 -11.164 1 39.16 123 ALA B N 1
ATOM 2436 C CA . ALA B 1 123 ? -41.406 16.562 -12.203 1 39.16 123 ALA B CA 1
ATOM 2437 C C . ALA B 1 123 ? -40.688 17.781 -11.633 1 39.16 123 ALA B C 1
ATOM 2439 O O . ALA B 1 123 ? -39.688 18.234 -12.188 1 39.16 123 ALA B O 1
ATOM 2440 N N . SER B 1 124 ? -41.5 18.703 -11.016 1 36.47 124 SER B N 1
ATOM 2441 C CA . SER B 1 124 ? -41.156 20.125 -11.055 1 36.47 124 SER B CA 1
ATOM 2442 C C . SER B 1 124 ? -39.812 20.391 -10.391 1 36.47 124 SER B C 1
ATOM 2444 O O . SER B 1 124 ? -39.188 21.422 -10.664 1 36.47 124 SER B O 1
ATOM 2446 N N . SER B 1 125 ? -39.719 20.016 -9.094 1 37.38 125 SER B N 1
ATOM 2447 C CA . SER B 1 125 ? -38.906 20.891 -8.289 1 37.38 125 SER B CA 1
ATOM 2448 C C . SER B 1 125 ? -37.438 20.875 -8.766 1 37.38 125 SER B C 1
ATOM 2450 O O . SER B 1 125 ? -37.031 21.734 -9.531 1 37.38 125 SER B O 1
ATOM 2452 N N . ALA B 1 126 ? -36.406 20.672 -7.77 1 36.91 126 ALA B N 1
ATOM 2453 C CA . ALA B 1 126 ? -35.062 21.234 -7.695 1 36.91 126 ALA B CA 1
ATOM 2454 C C . ALA B 1 126 ? -34.156 20.609 -8.758 1 36.91 126 ALA B C 1
ATOM 2456 O O . ALA B 1 126 ? -34.188 19.391 -8.969 1 36.91 126 ALA B O 1
ATOM 2457 N N . LEU B 1 127 ? -33.906 21.188 -9.992 1 38.34 127 LEU B N 1
ATOM 2458 C CA . LEU B 1 127 ? -32.75 21.062 -10.883 1 38.34 127 LEU B CA 1
ATOM 2459 C C . LEU B 1 127 ? -31.578 20.406 -10.164 1 38.34 127 LEU B C 1
ATOM 2461 O O . LEU B 1 127 ? -30.734 21.109 -9.602 1 38.34 127 LEU B O 1
ATOM 2465 N N . GLY B 1 128 ? -31.906 19.594 -9.219 1 38.31 128 GLY B N 1
ATOM 2466 C CA . GLY B 1 128 ? -30.75 18.984 -8.602 1 38.31 128 GLY B CA 1
ATOM 2467 C C . GLY B 1 128 ? -29.75 18.438 -9.609 1 38.31 128 GLY B C 1
ATOM 2468 O O . GLY B 1 128 ? -30.125 17.859 -10.617 1 38.31 128 GLY B O 1
ATOM 2469 N N . GLU B 1 129 ? -28.766 19.25 -10.055 1 42 129 GLU B N 1
ATOM 2470 C CA . GLU B 1 129 ? -27.594 18.797 -10.797 1 42 129 GLU B CA 1
ATOM 2471 C C . GLU B 1 129 ? -27.359 17.297 -10.594 1 42 129 GLU B C 1
ATOM 2473 O O . GLU B 1 129 ? -27.297 16.828 -9.453 1 42 129 GLU B O 1
ATOM 2478 N N . ALA B 1 130 ? -27.969 16.422 -11.375 1 43.34 130 ALA B N 1
ATOM 2479 C CA . ALA B 1 130 ? -27.672 15 -11.484 1 43.34 130 ALA B CA 1
ATOM 2480 C C . ALA B 1 130 ? -26.203 14.727 -11.125 1 43.34 130 ALA B C 1
ATOM 2482 O O . ALA B 1 130 ? -25.297 15.109 -11.852 1 43.34 130 ALA B O 1
ATOM 2483 N N . SER B 1 131 ? -25.844 14.953 -9.914 1 49.28 131 SER B N 1
ATOM 2484 C CA . SER B 1 131 ? -24.484 14.586 -9.562 1 49.28 131 SER B CA 1
ATOM 2485 C C . SER B 1 131 ? -24.078 13.258 -10.203 1 49.28 131 SER B C 1
ATOM 2487 O O . SER B 1 131 ? -24.828 12.281 -10.141 1 49.28 131 SER B O 1
ATOM 2489 N N . GLU B 1 132 ? -23.469 13.305 -11.43 1 55.06 132 GLU B N 1
ATOM 2490 C CA . GLU B 1 132 ? -22.906 12.086 -12.008 1 55.06 132 GLU B CA 1
ATOM 2491 C C . GLU B 1 132 ? -22.609 11.047 -10.938 1 55.06 132 GLU B C 1
ATOM 2493 O O . GLU B 1 132 ? -22.109 11.383 -9.859 1 55.06 132 GLU B O 1
ATOM 2498 N N . PRO B 1 133 ? -23.375 10.008 -11.117 1 58.66 133 PRO B N 1
ATOM 2499 C CA . PRO B 1 133 ? -23.109 8.945 -10.148 1 58.66 133 PRO B CA 1
ATOM 2500 C C . PRO B 1 133 ? -21.609 8.734 -9.898 1 58.66 133 PRO B C 1
ATOM 2502 O O . PRO B 1 133 ? -20.828 8.688 -10.852 1 58.66 133 PRO B O 1
ATOM 2505 N N . GLN B 1 134 ? -21.203 9.172 -8.773 1 64.31 134 GLN B N 1
ATOM 2506 C CA . GLN B 1 134 ? -19.797 9.055 -8.438 1 64.31 134 GLN B CA 1
ATOM 2507 C C . GLN B 1 134 ? -19.391 7.602 -8.211 1 64.31 134 GLN B C 1
ATOM 2509 O O . GLN B 1 134 ? -20.125 6.848 -7.562 1 64.31 134 GLN B O 1
ATOM 2514 N N . ALA B 1 135 ? -18.344 7.199 -8.938 1 69.94 135 ALA B N 1
ATOM 2515 C CA . ALA B 1 135 ? -17.797 5.855 -8.773 1 69.94 135 ALA B CA 1
ATOM 2516 C C . ALA B 1 135 ? -17.391 5.598 -7.324 1 69.94 135 ALA B C 1
ATOM 2518 O O . ALA B 1 135 ? -16.859 6.484 -6.652 1 69.94 135 ALA B O 1
ATOM 2519 N N . VAL B 1 136 ? -18.094 4.492 -6.809 1 71.06 136 VAL B N 1
ATOM 2520 C CA . VAL B 1 136 ? -17.75 4.082 -5.453 1 71.06 136 VAL B CA 1
ATOM 2521 C C . VAL B 1 136 ? -16.688 2.979 -5.496 1 71.06 136 VAL B C 1
ATOM 2523 O O . VAL B 1 136 ? -16.828 2.006 -6.242 1 71.06 136 VAL B O 1
ATOM 2526 N N . ALA B 1 137 ? -15.625 3.256 -4.746 1 72.81 137 ALA B N 1
ATOM 2527 C CA . ALA B 1 137 ? -14.547 2.268 -4.664 1 72.81 137 ALA B CA 1
ATOM 2528 C C . ALA B 1 137 ? -14.844 1.223 -3.594 1 72.81 137 ALA B C 1
ATOM 2530 O O . ALA B 1 137 ? -15.391 1.544 -2.539 1 72.81 137 ALA B O 1
ATOM 2531 N N . PHE B 1 138 ? -14.656 -0.067 -3.953 1 77 138 PHE B N 1
ATOM 2532 C CA . PHE B 1 138 ? -14.773 -1.148 -2.982 1 77 138 PHE B CA 1
ATOM 2533 C C . PHE B 1 138 ? -13.664 -2.176 -3.184 1 77 138 PHE B C 1
ATOM 2535 O O . PHE B 1 138 ? -13.086 -2.266 -4.266 1 77 138 PHE B O 1
ATOM 2542 N N . LEU B 1 139 ? -13.383 -2.848 -2.002 1 79.5 139 LEU B N 1
ATOM 2543 C CA . LEU B 1 139 ? -12.336 -3.867 -2.033 1 79.5 139 LEU B CA 1
ATOM 2544 C C . LEU B 1 139 ? -12.891 -5.199 -2.527 1 79.5 139 LEU B C 1
ATOM 2546 O O . LEU B 1 139 ? -13.906 -5.68 -2.02 1 79.5 139 LEU B O 1
ATOM 2550 N N . ARG B 1 140 ? -12.336 -5.695 -3.568 1 84.31 140 ARG B N 1
ATOM 2551 C CA . ARG B 1 140 ? -12.656 -7.027 -4.07 1 84.31 140 ARG B CA 1
ATOM 2552 C C . ARG B 1 140 ? -11.547 -8.016 -3.74 1 84.31 140 ARG B C 1
ATOM 2554 O O . ARG B 1 140 ? -10.359 -7.691 -3.854 1 84.31 140 ARG B O 1
ATOM 2561 N N . ARG B 1 141 ? -11.992 -9.242 -3.346 1 85 141 ARG B N 1
ATOM 2562 C CA . ARG B 1 141 ? -11.039 -10.305 -3.057 1 85 141 ARG B CA 1
ATOM 2563 C C . ARG B 1 141 ? -10.969 -11.305 -4.207 1 85 141 ARG B C 1
ATOM 2565 O O . ARG B 1 141 ? -11.992 -11.633 -4.812 1 85 141 ARG B O 1
ATOM 2572 N N . TYR B 1 142 ? -9.797 -11.719 -4.508 1 89.69 142 TYR B N 1
ATOM 2573 C CA . TYR B 1 142 ? -9.555 -12.742 -5.516 1 89.69 142 TYR B CA 1
ATOM 2574 C C . TYR B 1 142 ? -8.656 -13.852 -4.961 1 89.69 142 TYR B C 1
ATOM 2576 O O . TYR B 1 142 ? -7.766 -13.586 -4.152 1 89.69 142 TYR B O 1
ATOM 2584 N N . THR B 1 143 ? -8.984 -15.008 -5.383 1 93.94 143 THR B N 1
ATOM 2585 C CA . THR B 1 143 ? -8.094 -16.125 -5.098 1 93.94 143 THR B CA 1
ATOM 2586 C C . THR B 1 143 ? -7.188 -16.406 -6.289 1 93.94 143 THR B C 1
ATOM 2588 O O . THR B 1 143 ? -7.656 -16.516 -7.426 1 93.94 143 THR B O 1
ATOM 2591 N N . VAL B 1 144 ? -5.906 -16.5 -6 1 96.75 144 VAL B N 1
ATOM 2592 C CA . VAL B 1 144 ? -4.977 -16.812 -7.082 1 96.75 144 VAL B CA 1
ATOM 2593 C C . VAL B 1 144 ? -4.152 -18.047 -6.715 1 96.75 144 VAL B C 1
ATOM 2595 O O . VAL B 1 144 ? -4.059 -18.422 -5.543 1 96.75 144 VAL B O 1
ATOM 2598 N N . PHE B 1 145 ? -3.604 -18.719 -7.719 1 97.44 145 PHE B N 1
ATOM 2599 C CA . PHE B 1 145 ? -2.76 -19.906 -7.629 1 97.44 145 PHE B CA 1
ATOM 2600 C C . PHE B 1 145 ? -1.428 -19.672 -8.336 1 97.44 145 PHE B C 1
ATOM 2602 O O . PHE B 1 145 ? -1.37 -18.984 -9.352 1 97.44 145 PHE B O 1
ATOM 2609 N N . ASN B 1 146 ? -0.357 -20.188 -7.738 1 96.62 146 ASN B N 1
ATOM 2610 C CA . ASN B 1 146 ? 0.9 -20.188 -8.477 1 96.62 146 ASN B CA 1
ATOM 2611 C C . ASN B 1 146 ? 0.833 -21.109 -9.695 1 96.62 146 ASN B C 1
ATOM 2613 O O . ASN B 1 146 ? 0.144 -22.141 -9.664 1 96.62 146 ASN B O 1
ATOM 2617 N N . ILE B 1 147 ? 1.558 -20.828 -10.719 1 96.25 147 ILE B N 1
ATOM 2618 C CA . ILE B 1 147 ? 1.549 -21.672 -11.914 1 96.25 147 ILE B CA 1
ATOM 2619 C C . ILE B 1 147 ? 2.031 -23.078 -11.562 1 96.25 147 ILE B C 1
ATOM 2621 O O . ILE B 1 147 ? 1.667 -24.047 -12.219 1 96.25 147 ILE B O 1
ATOM 2625 N N . ALA B 1 148 ? 2.859 -23.25 -10.523 1 95.19 148 ALA B N 1
ATOM 2626 C CA . ALA B 1 148 ? 3.354 -24.547 -10.07 1 95.19 148 ALA B CA 1
ATOM 2627 C C . ALA B 1 148 ? 2.209 -25.422 -9.562 1 95.19 148 ALA B C 1
ATOM 2629 O O . ALA B 1 148 ? 2.373 -26.641 -9.391 1 95.19 148 ALA B O 1
ATOM 2630 N N . GLN B 1 149 ? 1.082 -24.859 -9.258 1 97.25 149 GLN B N 1
ATOM 2631 C CA . GLN B 1 149 ? -0.083 -25.594 -8.789 1 97.25 149 GLN B CA 1
ATOM 2632 C C . GLN B 1 149 ? -0.938 -26.078 -9.953 1 97.25 149 GLN B C 1
ATOM 2634 O O . GLN B 1 149 ? -1.958 -26.75 -9.75 1 97.25 149 GLN B O 1
ATOM 2639 N N . CYS B 1 150 ? -0.54 -25.766 -11.148 1 97.62 150 CYS B N 1
ATOM 2640 C CA . CYS B 1 150 ? -1.406 -26 -12.305 1 97.62 150 CYS B CA 1
ATOM 2641 C C . CYS B 1 150 ? -0.782 -27 -13.266 1 97.62 150 CYS B C 1
ATOM 2643 O O . CYS B 1 150 ? 0.443 -27.094 -13.359 1 97.62 150 CYS B O 1
ATOM 2645 N N . ASP B 1 151 ? -1.588 -27.641 -13.984 1 97.31 151 ASP B N 1
ATOM 2646 C CA . ASP B 1 151 ? -1.189 -28.5 -15.102 1 97.31 151 ASP B CA 1
ATOM 2647 C C . ASP B 1 151 ? -1.703 -27.953 -16.422 1 97.31 151 ASP B C 1
ATOM 2649 O O . ASP B 1 151 ? -2.738 -27.281 -16.469 1 97.31 151 ASP B O 1
ATOM 2653 N N . GLY B 1 152 ? -0.893 -28.234 -17.5 1 96.75 152 GLY B N 1
ATOM 2654 C CA . GLY B 1 152 ? -1.379 -28.016 -18.844 1 96.75 152 GLY B CA 1
ATOM 2655 C C . GLY B 1 152 ? -1.274 -26.578 -19.297 1 96.75 152 GLY B C 1
ATOM 2656 O O . GLY B 1 152 ? -1.902 -26.172 -20.281 1 96.75 152 GLY B O 1
ATOM 2657 N N . LEU B 1 153 ? -0.54 -25.719 -18.578 1 96.12 153 LEU B N 1
ATOM 2658 C CA . LEU B 1 153 ? -0.373 -24.328 -18.984 1 96.12 153 LEU B CA 1
ATOM 2659 C C . LEU B 1 153 ? 0.625 -24.219 -20.125 1 96.12 153 LEU B C 1
ATOM 2661 O O . LEU B 1 153 ? 1.579 -25 -20.203 1 96.12 153 LEU B O 1
ATOM 2665 N N . PRO B 1 154 ? 0.365 -23.297 -21 1 94.19 154 PRO B N 1
ATOM 2666 C CA . PRO B 1 154 ? 1.327 -23.094 -22.078 1 94.19 154 PRO B CA 1
ATOM 2667 C C . PRO B 1 154 ? 2.705 -22.672 -21.578 1 94.19 154 PRO B C 1
ATOM 2669 O O . PRO B 1 154 ? 2.824 -22.125 -20.469 1 94.19 154 PRO B O 1
ATOM 2672 N N . ASP B 1 155 ? 3.734 -22.781 -22.391 1 88.31 155 ASP B N 1
ATOM 2673 C CA . ASP B 1 155 ? 5.129 -22.547 -22.031 1 88.31 155 ASP B CA 1
ATOM 2674 C C . ASP B 1 155 ? 5.355 -21.078 -21.641 1 88.31 155 ASP B C 1
ATOM 2676 O O . ASP B 1 155 ? 6.184 -20.781 -20.781 1 88.31 155 ASP B O 1
ATOM 2680 N N . HIS B 1 156 ? 4.664 -20.219 -22.203 1 85.19 156 HIS B N 1
ATOM 2681 C CA . HIS B 1 156 ? 4.902 -18.797 -21.984 1 85.19 156 HIS B CA 1
ATOM 2682 C C . HIS B 1 156 ? 4.484 -18.391 -20.578 1 85.19 156 HIS B C 1
ATOM 2684 O O . HIS B 1 156 ? 4.875 -17.328 -20.094 1 85.19 156 HIS B O 1
ATOM 2690 N N . CYS B 1 157 ? 3.643 -19.266 -20.016 1 85.19 157 CYS B N 1
ATOM 2691 C CA . CYS B 1 157 ? 3.268 -18.969 -18.641 1 85.19 157 CYS B CA 1
ATOM 2692 C C . CYS B 1 157 ? 4.414 -19.297 -17.688 1 85.19 157 CYS B C 1
ATOM 2694 O O . CYS B 1 157 ? 4.465 -18.766 -16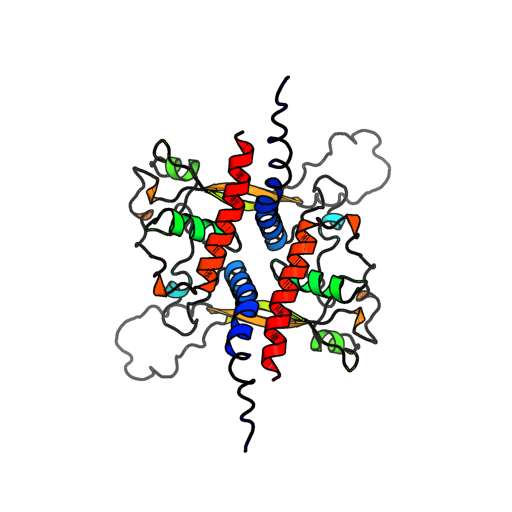.578 1 85.19 157 CYS B O 1
ATOM 2696 N N . HIS B 1 158 ? 5.262 -20.188 -18.062 1 78.06 158 HIS B N 1
ATOM 2697 C CA . HIS B 1 158 ? 6.316 -20.672 -17.188 1 78.06 158 HIS B CA 1
ATOM 2698 C C . HIS B 1 158 ? 7.555 -19.797 -17.266 1 78.06 158 HIS B C 1
ATOM 2700 O O . HIS B 1 158 ? 8.617 -20.156 -16.766 1 78.06 158 HIS B O 1
ATOM 2706 N N . GLY B 1 159 ? 7.32 -18.453 -17.406 1 63.75 159 GLY B N 1
ATOM 2707 C CA . GLY B 1 159 ? 8.492 -17.609 -17.5 1 63.75 159 GLY B CA 1
ATOM 2708 C C . GLY B 1 159 ? 9.703 -18.172 -16.766 1 63.75 159 GLY B C 1
ATOM 2709 O O . GLY B 1 159 ? 9.602 -19.188 -16.094 1 63.75 159 GLY B O 1
ATOM 2710 N N . ALA B 1 160 ? 10.953 -17.578 -17.078 1 58.56 160 ALA B N 1
ATOM 2711 C CA . ALA B 1 160 ? 12.164 -18.016 -16.391 1 58.56 160 ALA B CA 1
ATOM 2712 C C . ALA B 1 160 ? 11.992 -17.953 -14.875 1 58.56 160 ALA B C 1
ATOM 2714 O O . ALA B 1 160 ? 11.305 -17.078 -14.352 1 58.56 160 ALA B O 1
ATOM 2715 N N . PRO B 1 161 ? 12.312 -19.172 -14.312 1 55.78 161 PRO B N 1
ATOM 2716 C CA . PRO B 1 161 ? 12.305 -19.109 -12.852 1 55.78 161 PRO B CA 1
ATOM 2717 C C . PRO B 1 161 ? 12.984 -17.844 -12.32 1 55.78 161 PRO B C 1
ATOM 2719 O O . PRO B 1 161 ? 14.039 -17.453 -12.82 1 55.78 161 PRO B O 1
ATOM 2722 N N . SER B 1 162 ? 12.312 -16.859 -12.07 1 55.56 162 SER B N 1
ATOM 2723 C CA . SER B 1 162 ? 12.969 -15.734 -11.398 1 55.56 162 SER B CA 1
ATOM 2724 C C . SER B 1 162 ? 12.93 -15.906 -9.883 1 55.56 162 SER B C 1
ATOM 2726 O O . SER B 1 162 ? 11.953 -15.516 -9.234 1 55.56 162 SER B O 1
ATOM 2728 N N . PRO B 1 163 ? 13.75 -17.078 -9.492 1 51.56 163 PRO B N 1
ATOM 2729 C CA . PRO B 1 163 ? 13.703 -17.109 -8.031 1 51.56 163 PRO B CA 1
ATOM 2730 C C . PRO B 1 163 ? 14 -15.742 -7.402 1 51.56 163 PRO B C 1
ATOM 2732 O O . PRO B 1 163 ? 14.719 -14.93 -7.992 1 51.56 163 PRO B O 1
ATOM 2735 N N . LEU B 1 164 ? 13.117 -15.297 -6.504 1 56.91 164 LEU B N 1
ATOM 2736 C CA . LEU B 1 164 ? 13.656 -14.234 -5.656 1 56.91 164 LEU B CA 1
ATOM 2737 C C . LEU B 1 164 ? 15.031 -14.609 -5.121 1 56.91 164 LEU B C 1
ATOM 2739 O O . LEU B 1 164 ? 15.211 -15.68 -4.547 1 56.91 164 LEU B O 1
ATOM 2743 N N . PRO B 1 165 ? 16.109 -14.227 -5.816 1 48.03 165 PRO B N 1
ATOM 2744 C CA . PRO B 1 165 ? 17.344 -14.695 -5.188 1 48.03 165 PRO B CA 1
ATOM 2745 C C . PRO B 1 165 ? 17.297 -14.625 -3.664 1 48.03 165 PRO B C 1
ATOM 2747 O O . PRO B 1 165 ? 16.75 -13.68 -3.104 1 48.03 165 PRO B O 1
ATOM 2750 N N . GLU B 1 166 ? 17.328 -15.82 -2.998 1 47.5 166 GLU B N 1
ATOM 2751 C CA . GLU B 1 166 ? 17.422 -15.891 -1.542 1 47.5 166 GLU B CA 1
ATOM 2752 C C . GLU B 1 166 ? 18.125 -14.664 -0.975 1 47.5 166 GLU B C 1
ATOM 2754 O O . GLU B 1 166 ? 17.688 -14.086 0.02 1 47.5 166 GLU B O 1
ATOM 2759 N N . ARG B 1 167 ? 19.375 -14.484 -1.48 1 45.44 167 ARG B N 1
ATOM 2760 C CA . ARG B 1 167 ? 20.297 -13.484 -0.944 1 45.44 167 ARG B CA 1
ATOM 2761 C C . ARG B 1 167 ? 19.828 -12.07 -1.284 1 45.44 167 ARG B C 1
ATOM 2763 O O . ARG B 1 167 ? 20.344 -11.094 -0.742 1 45.44 167 ARG B O 1
ATOM 2770 N N . GLU B 1 168 ? 18.688 -12.016 -2.164 1 56.72 168 GLU B N 1
ATOM 2771 C CA . GLU B 1 168 ? 18.531 -10.656 -2.664 1 56.72 168 GLU B CA 1
ATOM 2772 C C . GLU B 1 168 ? 17.328 -9.961 -2.014 1 56.72 168 GLU B C 1
ATOM 2774 O O . GLU B 1 168 ? 17.312 -8.734 -1.906 1 56.72 168 GLU B O 1
ATOM 2779 N N . ILE B 1 169 ? 16.516 -10.883 -1.229 1 63.22 169 ILE B N 1
ATOM 2780 C CA . ILE B 1 169 ? 15.453 -10.148 -0.556 1 63.22 169 ILE B CA 1
ATOM 2781 C C . ILE B 1 169 ? 15.938 -9.656 0.804 1 63.22 169 ILE B C 1
ATOM 2783 O O . ILE B 1 169 ? 16.516 -10.43 1.583 1 63.22 169 ILE B O 1
ATOM 2787 N N . MET B 1 170 ? 15.781 -8.5 1.012 1 74.19 170 MET B N 1
ATOM 2788 C CA . MET B 1 170 ? 16.078 -7.938 2.324 1 74.19 170 MET B CA 1
ATOM 2789 C C . MET B 1 170 ? 15.375 -8.719 3.428 1 74.19 170 MET B C 1
ATOM 2791 O O . MET B 1 170 ? 14.195 -9.047 3.307 1 74.19 170 MET B O 1
ATOM 2795 N N . PRO B 1 171 ? 16.188 -9.227 4.348 1 78.19 171 PRO B N 1
ATOM 2796 C CA . PRO B 1 171 ? 15.609 -9.961 5.469 1 78.19 171 PRO B CA 1
ATOM 2797 C C . PRO B 1 171 ? 14.336 -9.297 6.004 1 78.19 171 PRO B C 1
ATOM 2799 O O . PRO B 1 171 ? 13.383 -9.992 6.367 1 78.19 171 PRO B O 1
ATOM 2802 N N . GLU B 1 172 ? 14.336 -8.047 6 1 79.19 172 GLU B N 1
ATOM 2803 C CA . GLU B 1 172 ? 13.172 -7.328 6.508 1 79.19 172 GLU B CA 1
ATOM 2804 C C . GLU B 1 172 ? 11.945 -7.566 5.629 1 79.19 172 GLU B C 1
ATOM 2806 O O . GLU B 1 172 ? 10.828 -7.707 6.137 1 79.19 172 GLU B O 1
ATOM 2811 N N . ALA B 1 173 ? 12.188 -7.625 4.367 1 82.44 173 ALA B N 1
ATOM 2812 C CA . ALA B 1 173 ? 11.078 -7.871 3.439 1 82.44 173 ALA B CA 1
ATOM 2813 C C . ALA B 1 173 ? 10.547 -9.289 3.59 1 82.44 173 ALA B C 1
ATOM 2815 O O . ALA B 1 173 ? 9.336 -9.516 3.543 1 82.44 173 ALA B O 1
ATOM 2816 N N . GLU B 1 174 ? 11.461 -10.141 3.748 1 83.69 174 GLU B N 1
ATOM 2817 C CA . GLU B 1 174 ? 11.047 -11.523 3.961 1 83.69 174 GLU B CA 1
ATOM 2818 C C . GLU B 1 174 ? 10.242 -11.672 5.25 1 83.69 174 GLU B C 1
ATOM 2820 O O . GLU B 1 174 ? 9.227 -12.367 5.277 1 83.69 174 GLU B O 1
ATOM 2825 N N . ALA B 1 175 ? 10.75 -11.094 6.266 1 83.31 175 ALA B N 1
ATOM 2826 C CA . ALA B 1 175 ? 10.047 -11.141 7.543 1 83.31 175 ALA B CA 1
ATOM 2827 C C . ALA B 1 175 ? 8.648 -10.539 7.418 1 83.31 175 ALA B C 1
ATOM 2829 O O . ALA B 1 175 ? 7.684 -11.078 7.957 1 83.31 175 ALA B O 1
ATOM 2830 N N . LEU B 1 176 ? 8.562 -9.477 6.746 1 84.06 176 LEU B N 1
ATOM 2831 C CA . LEU B 1 176 ? 7.273 -8.828 6.523 1 84.06 176 LEU B CA 1
ATOM 2832 C C . LEU B 1 176 ? 6.332 -9.742 5.742 1 84.06 176 LEU B C 1
ATOM 2834 O O . LEU B 1 176 ? 5.145 -9.836 6.059 1 84.06 176 LEU B O 1
ATOM 2838 N N . ALA B 1 177 ? 6.867 -10.367 4.742 1 87.44 177 ALA B N 1
ATOM 2839 C CA . ALA B 1 177 ? 6.07 -11.273 3.916 1 87.44 177 ALA B CA 1
ATOM 2840 C C . ALA B 1 177 ? 5.523 -12.43 4.742 1 87.44 177 ALA B C 1
ATOM 2842 O O . ALA B 1 177 ? 4.34 -12.766 4.648 1 87.44 177 ALA B O 1
ATOM 2843 N N . ARG B 1 178 ? 6.316 -12.953 5.547 1 84.44 178 ARG B N 1
ATOM 2844 C CA . ARG B 1 178 ? 5.898 -14.078 6.379 1 84.44 178 ARG B CA 1
ATOM 2845 C C . ARG B 1 178 ? 4.859 -13.641 7.402 1 84.44 178 ARG B C 1
ATOM 2847 O O . ARG B 1 178 ? 3.893 -14.359 7.66 1 84.44 178 ARG B O 1
ATOM 2854 N N . ALA B 1 179 ? 5.113 -12.5 7.996 1 82.56 179 ALA B N 1
ATOM 2855 C CA . ALA B 1 179 ? 4.16 -11.977 8.969 1 82.56 179 ALA B CA 1
ATOM 2856 C C . ALA B 1 179 ? 2.809 -11.695 8.32 1 82.56 179 ALA B C 1
ATOM 2858 O O . ALA B 1 179 ? 1.76 -11.961 8.914 1 82.56 179 ALA B O 1
ATOM 2859 N N . THR B 1 180 ? 2.854 -11.195 7.164 1 83.56 180 THR B N 1
ATOM 2860 C CA . THR B 1 180 ? 1.631 -10.875 6.438 1 83.56 180 THR B CA 1
ATOM 2861 C C . THR B 1 180 ? 0.846 -12.141 6.117 1 83.56 180 THR B C 1
ATOM 2863 O O . THR B 1 180 ? -0.371 -12.188 6.305 1 83.56 180 THR B O 1
ATOM 2866 N N . LEU B 1 181 ? 1.516 -13.125 5.633 1 83.06 181 LEU B N 1
ATOM 2867 C CA . LEU B 1 181 ? 0.854 -14.391 5.32 1 83.06 181 LEU B CA 1
ATOM 2868 C C . LEU B 1 181 ? 0.215 -14.992 6.57 1 83.06 181 LEU B C 1
ATOM 2870 O O . LEU B 1 181 ? -0.89 -15.531 6.504 1 83.06 181 LEU B O 1
ATOM 2874 N N . ALA B 1 182 ? 0.934 -14.961 7.672 1 80.5 182 ALA B N 1
ATOM 2875 C CA . ALA B 1 182 ? 0.425 -15.484 8.938 1 80.5 182 ALA B CA 1
ATOM 2876 C C . ALA B 1 182 ? -0.872 -14.789 9.336 1 80.5 182 ALA B C 1
ATOM 2878 O O . ALA B 1 182 ? -1.782 -15.422 9.875 1 80.5 182 ALA B O 1
ATOM 2879 N N . ASP B 1 183 ? -0.99 -13.578 9.031 1 75.12 183 ASP B N 1
ATOM 2880 C CA . ASP B 1 183 ? -2.188 -12.805 9.344 1 75.12 183 ASP B CA 1
ATOM 2881 C C . ASP B 1 183 ? -3.377 -13.273 8.508 1 75.12 183 ASP B C 1
ATOM 2883 O O . ASP B 1 183 ? -4.508 -13.328 9 1 75.12 183 ASP B O 1
ATOM 2887 N N . ILE B 1 184 ? -3.102 -13.664 7.277 1 75.5 184 ILE B N 1
ATOM 2888 C CA . ILE B 1 184 ? -4.156 -14.086 6.363 1 75.5 184 ILE B CA 1
ATOM 2889 C C . ILE B 1 184 ? -4.621 -15.492 6.73 1 75.5 184 ILE B C 1
ATOM 2891 O O . ILE B 1 184 ? -5.816 -15.797 6.664 1 75.5 184 ILE B O 1
ATOM 2895 N N . ARG B 1 185 ? -3.701 -16.422 6.922 1 69.75 185 ARG B N 1
ATOM 2896 C CA . ARG B 1 185 ? -4.043 -17.797 7.273 1 69.75 185 ARG B CA 1
ATOM 2897 C C . ARG B 1 185 ? -4.895 -17.844 8.539 1 69.75 185 ARG B C 1
ATOM 2899 O O . ARG B 1 185 ? -5.812 -18.656 8.641 1 69.75 185 ARG B O 1
ATOM 2906 N N . HIS B 1 186 ? -4.496 -17.141 9.367 1 59.41 186 HIS B N 1
ATOM 2907 C CA . HIS B 1 186 ? -5.242 -17.094 10.625 1 59.41 186 HIS B CA 1
ATOM 2908 C C . HIS B 1 186 ? -6.641 -16.531 10.414 1 59.41 186 HIS B C 1
ATOM 2910 O O . HIS B 1 186 ? -7.594 -16.953 11.07 1 59.41 186 HIS B O 1
ATOM 2916 N N . GLY B 1 187 ? -6.75 -15.742 9.383 1 53.75 187 GLY B N 1
ATOM 2917 C CA . GLY B 1 187 ? -8.062 -15.219 9.055 1 53.75 187 GLY B CA 1
ATOM 2918 C C . GLY B 1 187 ? -8.93 -16.203 8.297 1 53.75 187 GLY B C 1
ATOM 2919 O O . GLY B 1 187 ? -10.156 -16.203 8.422 1 53.75 187 GLY B O 1
ATOM 2920 N N . GLY B 1 188 ? -8.414 -17.094 7.27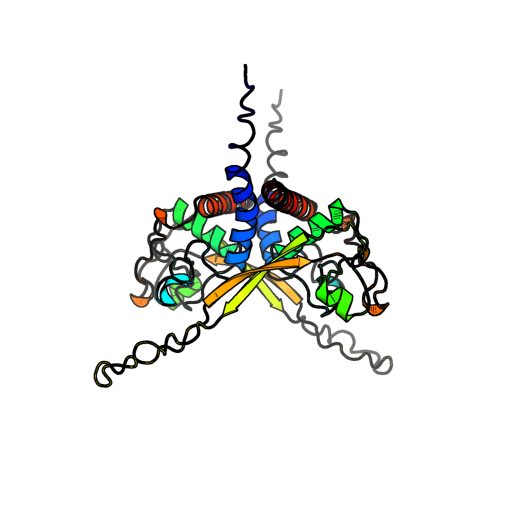3 1 47.31 188 GLY B N 1
ATOM 2921 C CA . GLY B 1 188 ? -9.125 -18.109 6.52 1 47.31 188 GLY B CA 1
ATOM 2922 C C . GLY B 1 188 ? -9.602 -19.266 7.383 1 47.31 188 GLY B C 1
ATOM 2923 O O . GLY B 1 188 ? -10.664 -19.844 7.125 1 47.31 188 GLY B O 1
ATOM 2924 N N . ASP B 1 189 ? -8.789 -19.906 8.109 1 42.62 189 ASP B N 1
ATOM 2925 C CA . ASP B 1 189 ? -9.164 -21.078 8.898 1 42.62 189 ASP B CA 1
ATOM 2926 C C . ASP B 1 189 ? -10.336 -20.766 9.828 1 42.62 189 ASP B C 1
ATOM 2928 O O . ASP B 1 189 ? -11.203 -21.609 10.055 1 42.62 189 ASP B O 1
ATOM 2932 N N . GLU B 1 190 ? -10.422 -19.688 10.219 1 37.91 190 GLU B N 1
ATOM 2933 C CA . GLU B 1 190 ? -11.531 -19.422 11.125 1 37.91 190 GLU B CA 1
ATOM 2934 C C . GLU B 1 190 ? -12.844 -19.266 10.359 1 37.91 190 GLU B C 1
ATOM 2936 O O . GLU B 1 190 ? -13.914 -19.203 10.969 1 37.91 190 GLU B O 1
ATOM 2941 N N . GLY B 1 191 ? -12.812 -19.281 9.023 1 32.66 191 GLY B N 1
ATOM 2942 C CA . GLY B 1 191 ? -14.062 -19.312 8.281 1 32.66 191 GLY B CA 1
ATOM 2943 C C . GLY B 1 191 ? -14.609 -20.719 8.094 1 32.66 191 GLY B C 1
ATOM 2944 O O . GLY B 1 191 ? -15.742 -20.891 7.641 1 32.66 191 GLY B O 1
ATOM 2945 N N . LEU B 1 192 ? -13.859 -21.719 7.805 1 28.31 192 LEU B N 1
ATOM 2946 C CA . LEU B 1 192 ? -14.383 -23.062 7.574 1 28.31 192 LEU B CA 1
ATOM 2947 C C . LEU B 1 192 ? -14.836 -23.703 8.883 1 28.31 192 LEU B C 1
ATOM 2949 O O . LEU B 1 192 ? -15.43 -24.781 8.883 1 28.31 192 LEU B O 1
ATOM 2953 N N . LEU B 1 193 ? -14.602 -23.375 9.938 1 26.23 193 LEU B N 1
ATOM 2954 C CA . LEU B 1 193 ? -15.32 -24.078 10.992 1 26.23 193 LEU B CA 1
ATOM 2955 C C . LEU B 1 193 ? -16.688 -23.438 11.258 1 26.23 193 LEU B C 1
ATOM 2957 O O . LEU B 1 193 ? -16.797 -22.203 11.258 1 26.23 193 LEU B O 1
#

Nearest PDB structures (foldseek):
  6i89-assembly1_A  TM=7.195E-01  e=8.588E-11  Escherichia coli
  6sna-assembly6_K  TM=6.909E-01  e=1.035E-09  Escherichia coli
  6sna-assembly5_J  TM=7.730E-01  e=1.505E-07  Escherichia coli
  6vqv-assembly1_F  TM=5.256E-01  e=7.244E+00  Pseudomonas aeruginosa
  6i89-assembly1_A  TM=7.193E-01  e=1.679E-10  Escherichia coli

Organism: NCBI:txid2511166

InterPro domains:
  IPR013610 ArdC, N-terminal ssDNA binding domain [PF08401] (15-145)

Secondary structure (DSSP, 8-state):
-----GGGSTTTSSHHHHHHHHHHHHHHHTT--TTS-TTSS-GGGTTTT--EETTT-PBP-THHHHHHHHHHHHHT-S--EEE-HHHHHHTT-EEPTT---EEEEEEEEE----TTSSTTS--SS--------PPEEEEEEEEEEEGGGEES--GGGG-------TTTS-HHHHHHHHHHHHHHHHHHHHHH-/-----GGGSTTTSSSSHHHHHHHHHHHHHTT--TTS-TTSS-GGGTTTT--EETTT-PBP-THHHHHHHHHHHHHT-S--EEE-HHHHHHTT-EEPTT---EEEEEEEEE----TTSSTTS--SS--------PPEEEEEEEEEEEGGGEES--GGGG-------TTTS-HHHHHHHHHHHHHHHHHHHHHH-

Sequence (386 aa):
MSCRQTHSADKSRATLYEDVTVRIICELEQGIVPWVRPWGSGKEESAIGLPRNAATGRSYSGINILILWGRLFDAGYPSQHWLTFRQAAALGGTVRKGEHGVGICYADRFVPKDRRTQSQGNASSALGEASEPQAVAFLRRYTVFNIAQCDGLPDHCHGAPSPLPEREIMPEAEALARATLADIRHGGDEGLLMSCRQTHSADKSRATLYEDVTVRIICELEQGIVPWVRPWGSGKEESAIGLPRNAATGRSYSGINILILWGRLFDAGYPSQHWLTFRQAAALGGTVRKGEHGVGICYADRFVPKDRRTQSQGNASSALGEASEPQAVAFLRRYTVFNIAQCDGLPDHCHGAPSPLPEREIMPEAEALARATLADIRHGGDEGLL

Radius of gyration: 25.06 Å; Cα contacts (8 Å, |Δi|>4): 580; chains: 2; bounding box: 84×69×73 Å

pLDDT: mean 70.83, std 23.24, range [26.02, 98.25]

Solvent-accessible surface area (backbone atoms only — not comparable to full-atom values): 22242 Å² total; per-residue (Å²): 138,83,80,75,77,72,70,68,62,74,57,56,69,66,18,58,54,38,38,35,52,56,47,43,50,49,28,26,52,65,56,40,49,79,61,55,63,74,84,49,84,64,76,74,51,50,62,54,57,54,39,22,32,44,86,79,65,47,67,52,44,31,67,43,36,32,35,51,49,17,49,33,62,73,70,63,56,59,54,45,32,26,36,36,69,66,54,34,44,76,59,62,16,38,72,42,87,89,65,78,62,48,77,39,70,42,77,41,71,45,58,62,69,72,79,55,69,77,74,64,68,89,83,74,71,79,84,61,74,74,67,68,66,58,69,41,71,42,81,40,78,44,56,33,35,49,56,87,51,41,43,66,61,52,73,79,51,60,52,76,65,44,56,60,52,77,88,53,51,47,66,66,56,50,53,49,9,45,54,46,31,54,24,42,54,50,30,54,60,63,64,74,103,140,83,81,75,78,72,69,67,62,76,67,56,74,67,36,60,53,40,36,40,50,56,48,40,50,49,28,26,52,65,55,38,49,77,61,56,63,73,84,49,82,63,75,73,51,49,62,53,57,54,39,23,31,45,84,78,64,49,71,51,43,31,67,42,35,33,37,50,49,18,50,33,62,73,72,63,58,61,55,45,30,26,37,35,68,67,55,32,42,74,56,62,16,39,72,42,87,90,66,77,62,48,76,40,72,43,75,40,71,45,56,63,70,71,80,57,68,78,74,64,68,89,83,73,71,80,81,61,73,75,66,68,66,56,68,40,71,43,81,40,77,44,58,34,34,49,58,89,50,41,44,66,60,52,73,80,51,59,53,76,66,42,56,61,51,77,89,52,52,47,65,66,55,52,51,48,9,45,52,46,30,53,26,43,53,51,22,54,61,42,64,76,105